Protein 21KG (pdb70)

Sequence (608 aa):
NFPTIDRSFFAGECFDAYRVLGAHPCRDDFGQEGWRFAVWAPGAVAVEICGGFDGWGPGVPMQKADTGVWSGFVPGLAEGELYKYRIHGKDGSTVMRADPYAFSTELRPGTASRLARMDFAFDDSSWMERRDKCRNLPLNIYELHAGSWKHKPNAGSDGWYNYRELARELIPWLLDHRFTHVELLPLAEHPFDGSWGYQTTGYFSVTSRYGDPADFAAFVNACHRMGIGVIMDFVPVHFAANGDALANFDGTHLYEYDSSEWGTCNFNYYRREVCSFLNSAAALWMDVYHCDGIRMDAISRALYWQGDPNRGVNEGAVTFLRNLNHGLNERWPTGIYTAEDSTNFLKVTAPTRYDGIGFDYKWDMGWMHDTLDYFATPFGERPDAYHKLTFSMQYFYNELYLLALSHDEVVHGKKTIIDKLWGTYEEKCAQLRTLYFYMYTHPGKKLNFMGNELGHFREWDEKKELDWGLMKYPFHDSFQKYFAELGRLYATEPALYDGEYNPNCFEWIACESRDEGVYAWLRKGAGQTILCVMNTQNTAHKKFPLYFQYPCAADELLNSEAACWNGADRSRTRHLHTTDGGVYGRDYTLSVDLPAMGSRMYRITPEA

Radius of gyration: 26.74 Å; Cα contacts (8 Å, |Δi|>4): 1411; chains: 1; bounding box: 78×49×75 Å

B-factor: mean 23.36, std 10.2, range [12.69, 90.15]

Secondary structure (DSSP, 8-state):
-PPPPPGGGGGT--S-GGGTSEEEEEE-TT--EEEEEEEE-TT-SEEEEEEGGGTSSS-EEPEEPTTSEEEEEEETPPTT-EEEEEEE-TTS-EEEE--TT-S-BPSTT---EE----------HHHHHH----TTS--EEEEE-TTTS-PPS----SSPPPHHHHHHHHHHHHHHTT--EEEEPP-EE-S-GGGTT-S-SEEEEE-GGG--HHHHHHHHHHHHHTT-EEEEEE--SEEE--TTTTTTTTSS-SSB-----TTEEEB-TTSHHHHHHHHHHHHHHHHTS--SEEEETTTHHHHBGGG-GGG-B-HHHHHHHHHHHHHHHHH-TTSEEEE--TT--S-SSS-GGGT----SEEE-HHHHHHHHHHHTS-GGGTTTTTHHHHTHHHHGGGS-EEEEE-GGGSSTTS--HHHHS-S-HHHHHHHHHHHHHHHHHSSSEEEEETTGGGT--SPP-TTS---GGGGGSHHHHHHHHHHHHHHHHHHH-HHHHSSTT-GGGEEEEEEEETTTTEEEEEE-GGG--EEEEEE-SSS-EEEEEEEESS-EEEEEEEETTSGGGT-S------EEE-EEEEETTEEEEEEEEE-TT-EEEEEEEE--

Nearest PDB structures (foldseek):
  8zqa-assembly1_E  TM=9.528E-01  e=9.974E-73  Rhodothermus profundi
  8zqa-assembly1_A  TM=9.512E-01  e=1.569E-71  Rhodothermus profundi
  8zqa-assembly1_B  TM=9.490E-01  e=8.474E-71  Rhodothermus profundi
  8zqa-assembly1_H  TM=9.523E-01  e=2.204E-70  Rhodothermus profundi
  8zqa-assembly1_F  TM=9.573E-01  e=1.975E-69  Rhodothermus profundi

Foldseek 3Di:
DADDQDVLLQVLQAQASLVRAAWAWDADPVRFTWIKHKAQQQQFPWKFKAFPVVDRPPHHTWDADNNSMTMDIDGDDDFFTWIWMFTCANQRDTFTAARLSAQAAPAPPGGTGTHDDLDEDAPLVVLQVPFALQLLFAAAEAEELQQFADFAPPAHLVGHAALQVSLVVVLVLCVLLLHQEYEYQAQAADRDVVCSNQAHQHLNHRYPSRHHSNSLLNSQSSCSVSRYAYEHEHELFWHALPVRGPACPRVARQQADRPDDDRIGGGDLVRSSNSNVRLNSQVSCCPSSVHQAYEYEPLCCQQPPNSDCVNPGPVSSLVSLLSSLVSCCVVRVSGAYEYERQVPPAQACPRVVVVHSNHPEYEPVLQVVLLLVQQLDPLVCQLVSLCSNVVCLVCPLSHQYAHEPELVCQDDPNWDSLRSGDDDPQLSLLLLLVSVLCNLQQFHHYYYYNPSLQSAGHGDDSVHHGPPVSCVDLQRVLSNSSSSLSSVCCRPPQLRSGCSSPPVQKAWQDRNPSNQSKTWIWRQGPNWTKIKMWGSHQAKDFQPKGFALAKWKWFWSDKSQDVSNVHDDPDDDGIWIWDAQDDVNGGTITGDIHHGSMMIMIGIGTDD

Solvent-accessible surface area: 23201 Å² total; per-residue (Å²): 169,67,60,113,9,88,154,30,0,47,35,4,102,4,14,48,1,9,129,20,0,0,5,25,51,40,142,35,113,176,37,98,96,6,5,24,1,3,1,4,0,37,20,2,111,34,1,24,0,0,0,43,61,60,62,101,20,108,18,44,102,12,123,95,49,156,33,4,9,12,13,3,33,8,73,63,23,57,95,22,54,56,2,37,0,40,4,45,2,143,98,67,42,82,40,60,5,19,2,5,3,2,11,4,8,51,88,51,130,25,40,3,0,81,2,8,99,43,108,40,103,42,80,7,78,55,31,49,149,157,24,66,53,10,117,64,77,21,0,1,1,0,0,0,10,8,1,1,5,63,23,88,99,161,64,46,62,118,0,35,10,44,2,123,39,1,3,142,45,0,6,64,34,0,69,88,3,92,4,28,11,0,1,1,2,2,5,7,8,5,45,116,36,18,10,29,0,23,33,1,23,7,2,0,0,0,0,22,16,6,17,70,8,42,19,0,2,26,0,0,24,31,0,3,159,96,44,2,0,0,0,0,2,6,3,0,3,1,0,1,40,65,51,53,10,1,5,62,1,2,11,44,81,2,1,13,49,109,137,127,50,172,44,11,25,44,1,18,14,129,77,132,16,0,12,0,1,0,1,0,0,0,0,0,3,4,40,21,0,43,0,2,0,0,3,0,17,9,0,25,90,3,0,1,86,132,21,54,27,144,137,27,33,5,102,11,0,3,67,5,0,48,60,0,2,120,3,0,40,126,111,46,81,46,0,1,0,1,0,29,1,81,52,91,121,32,96,0,9,18,72,58,209,134,97,0,0,14,4,19,5,2,8,2,40,31,0,3,90,30,3,12,76,0,0,41,21,39,12,74,103,0,36,146,22,1,62,78,3,6,108,4,17,132,34,0,76,111,15,43,8,0,0,4,1,6,1,53,16,9,4,146,61,97,108,5,6,1,48,36,3,112,28,76,103,118,37,34,8,3,0,1,5,0,0,0,0,5,0,2,0,3,1,0,0,0,0,1,1,5,3,9,1,0,2,13,62,66,48,25,35,27,142,107,60,9,48,43,46,26,55,190,132,96,5,5,44,14,0,18,109,0,1,14,36,1,0,84,4,0,34,77,17,27,1,1,40,44,12,3,17,63,78,119,15,25,50,54,19,11,42,111,19,113,116,64,1,0,1,0,2,3,3,55,0,63,78,85,21,1,0,0,0,0,0,0,17,64,80,71,26,149,114,17,50,0,63,3,105,71,34,0,16,0,58,30,40,5,10,0,5,20,66,87,36,76,6,86,23,158,57,207,88,146,120,35,86,13,89,126,41,40,67,225,52,75,86,53,18,0,39,1,46,1,20,28,21,0,0,6,2,5,86,8,72,73,103,164

Organism: Faecalibacterium duncaniae (strain DSM 17677 / JCM 31915 / A2-165) (NCBI:txid411483)

InterPro domains:
  IPR004193 Glycoside hydrolase, family 13, N-terminal [PF02922] (22-103)
  IPR006047 Glycosyl hydrolase family 13, catalytic domain [PF00128] (187-247)
  IPR006047 Glycosyl hydrolase family 13, catalytic domain [SM00642] (144-485)
  IPR006048 Alpha-amylase/branching enzyme, C-terminal all beta [PF02806] (517-613)
  IPR006407 1,4-alpha-glucan-branching enzyme, GlgB [TIGR01515] (12-608)
  IPR013780 Glycosyl hydrolase, all-beta [G3DSA:2.60.40.1180] (509-614)
  IPR013783 Immunoglobulin-like fold [G3DSA:2.60.40.10] (6-116)
  IPR014756 Immunoglobulin E-set [SSF81296] (15-116)
  IPR017853 Glycoside hydrolase superfamily [SSF51445] (120-508)
  IPR037439 1,4-alpha-glucan-branching enzyme [PIRSF000463] (10-616)
  IPR044143 Glycogen branching enzyme GlgB, N-terminal Early set domain [cd02855] (16-116)

Structure (mmCIF, N/CA/C/O backbone):
data_21KG
#
_entry.id   21KG
#
_cell.length_a   165.395
_cell.length_b   73.476
_cell.length_c   56.971
_cell.angle_alpha   90.00
_cell.angle_beta   91.84
_cell.angle_gamma   90.00
#
_symmetry.space_group_name_H-M   'C 1 2 1'
#
loop_
_entity.id
_entity.type
_entity.pdbx_description
1 polymer '1,4-alpha-glucan branching enzyme'
2 branched alpha-D-glucopyranose-(1-4)-alpha-D-glucopyranose-(1-4)-alpha-D-glucopyranose-(1-4)-alpha-D-glucopyranose-(1-4)-alpha-D-glucopyranose-(1-4)-alpha-D-glucopyranose
3 non-polymer 2-AMINO-2-HYDROXYMETHYL-PROPANE-1,3-DIOL
4 non-polymer 1,2-ETHANEDIOL
5 water water
#
loop_
_atom_site.group_PDB
_atom_site.id
_atom_site.type_symbol
_atom_site.label_atom_id
_atom_site.label_alt_id
_atom_site.label_comp_id
_atom_site.label_asym_id
_atom_site.label_entity_id
_atom_site.label_seq_id
_atom_site.pdbx_PDB_ins_code
_atom_site.Cartn_x
_atom_site.Cartn_y
_atom_site.Cartn_z
_atom_site.occupancy
_atom_site.B_iso_or_equiv
_atom_site.auth_seq_id
_atom_site.auth_comp_id
_atom_site.auth_asym_id
_atom_site.auth_atom_id
_atom_site.pdbx_PDB_model_num
ATOM 1 N N . ASN A 1 22 ? 10.744 -3.621 -30.346 1.00 59.78 2 ASN A N 1
ATOM 2 C CA . ASN A 1 22 ? 12.043 -4.328 -30.116 1.00 59.03 2 ASN A CA 1
ATOM 3 C C . ASN A 1 22 ? 12.544 -4.031 -28.699 1.00 54.54 2 ASN A C 1
ATOM 4 O O . ASN A 1 22 ? 12.976 -2.887 -28.448 1.00 58.79 2 ASN A O 1
ATOM 9 N N . PHE A 1 23 ? 12.494 -5.035 -27.818 1.00 47.90 3 PHE A N 1
ATOM 10 C CA . PHE A 1 23 ? 12.884 -4.936 -26.388 1.00 42.49 3 PHE A CA 1
ATOM 11 C C . PHE A 1 23 ? 14.348 -5.332 -26.232 1.00 39.73 3 PHE A C 1
ATOM 12 O O . PHE A 1 23 ? 14.779 -6.328 -26.810 1.00 38.21 3 PHE A O 1
ATOM 20 N N . PRO A 1 24 ? 15.148 -4.576 -25.445 1.00 37.92 4 PRO A N 1
ATOM 21 C CA . PRO A 1 24 ? 16.553 -4.919 -25.236 1.00 36.51 4 PRO A CA 1
ATOM 22 C C . PRO A 1 24 ? 16.665 -6.296 -24.566 1.00 34.15 4 PRO A C 1
ATOM 23 O O . PRO A 1 24 ? 15.808 -6.654 -23.767 1.00 33.69 4 PRO A O 1
ATOM 27 N N . THR A 1 25 ? 17.686 -7.060 -24.952 1.00 30.11 5 THR A N 1
ATOM 28 C CA . THR A 1 25 ? 17.949 -8.414 -24.418 1.00 28.11 5 THR A CA 1
ATOM 29 C C . THR A 1 25 ? 18.948 -8.285 -23.269 1.00 25.63 5 THR A C 1
ATOM 30 O O . THR A 1 25 ? 19.842 -7.408 -23.328 1.00 25.59 5 THR A O 1
ATOM 34 N N . ILE A 1 26 ? 18.768 -9.124 -22.258 1.00 24.17 6 ILE A N 1
ATOM 35 C CA . ILE A 1 26 ? 19.726 -9.254 -21.126 1.00 23.36 6 ILE A CA 1
ATOM 36 C C . ILE A 1 26 ? 21.050 -9.747 -21.712 1.00 21.87 6 ILE A C 1
ATOM 37 O O . ILE A 1 26 ? 21.022 -10.603 -22.615 1.00 21.06 6 ILE A O 1
ATOM 42 N N . ASP A 1 27 ? 22.170 -9.221 -21.221 1.00 20.58 7 ASP A N 1
ATOM 43 C CA . ASP A 1 27 ? 23.519 -9.693 -21.616 1.00 21.51 7 ASP A CA 1
ATOM 44 C C . ASP A 1 27 ? 23.661 -11.154 -21.181 1.00 19.53 7 ASP A C 1
ATOM 45 O O . ASP A 1 27 ? 23.140 -11.532 -20.117 1.00 18.61 7 ASP A O 1
ATOM 50 N N . ARG A 1 28 ? 24.365 -11.957 -21.970 1.00 18.47 8 ARG A N 1
ATOM 51 C CA . ARG A 1 28 ? 24.541 -13.397 -21.665 1.00 17.81 8 ARG A CA 1
ATOM 52 C C . ARG A 1 28 ? 25.288 -13.570 -20.334 1.00 17.12 8 ARG A C 1
ATOM 53 O O . ARG A 1 28 ? 25.127 -14.631 -19.714 1.00 16.75 8 ARG A O 1
ATOM 61 N N . SER A 1 29 ? 26.065 -12.570 -19.908 1.00 17.20 9 SER A N 1
ATOM 62 C CA . SER A 1 29 ? 26.809 -12.611 -18.623 1.00 17.91 9 SER A CA 1
ATOM 63 C C . SER A 1 29 ? 25.827 -12.795 -17.463 1.00 16.82 9 SER A C 1
ATOM 64 O O . SER A 1 29 ? 26.240 -13.305 -16.425 1.00 16.45 9 SER A O 1
ATOM 67 N N . PHE A 1 30 ? 24.563 -12.393 -17.631 1.00 15.87 10 PHE A N 1
ATOM 68 C CA . PHE A 1 30 ? 23.514 -12.598 -16.599 1.00 16.15 10 PHE A CA 1
ATOM 69 C C . PHE A 1 30 ? 23.457 -14.078 -16.199 1.00 16.77 10 PHE A C 1
ATOM 70 O O . PHE A 1 30 ? 23.445 -14.391 -14.994 1.00 15.93 10 PHE A O 1
ATOM 78 N N . PHE A 1 31 ? 23.428 -14.982 -17.185 1.00 16.51 11 PHE A N 1
ATOM 79 C CA . PHE A 1 31 ? 23.287 -16.445 -16.975 1.00 17.08 11 PHE A CA 1
ATOM 80 C C . PHE A 1 31 ? 24.625 -17.072 -16.563 1.00 16.52 11 PHE A C 1
ATOM 81 O O . PHE A 1 31 ? 24.620 -18.253 -16.178 1.00 18.21 11 PHE A O 1
ATOM 89 N N . ALA A 1 32 ? 25.714 -16.302 -16.585 1.00 17.19 12 ALA A N 1
ATOM 90 C CA . ALA A 1 32 ? 27.061 -16.722 -16.137 1.00 17.08 12 ALA A CA 1
ATOM 91 C C . ALA A 1 32 ? 27.325 -16.278 -14.695 1.00 17.07 12 ALA A C 1
ATOM 92 O O . ALA A 1 32 ? 28.371 -16.646 -14.158 1.00 18.37 12 ALA A O 1
ATOM 94 N N . GLY A 1 33 ? 26.427 -15.505 -14.081 1.00 16.31 13 GLY A N 1
ATOM 95 C CA . GLY A 1 33 ? 26.681 -14.914 -12.755 1.00 16.53 13 GLY A CA 1
ATOM 96 C C . GLY A 1 33 ? 27.704 -13.793 -12.818 1.00 16.85 13 GLY A C 1
ATOM 97 O O . GLY A 1 33 ? 28.342 -13.523 -11.777 1.00 17.77 13 GLY A O 1
ATOM 98 N N . GLU A 1 34 ? 27.887 -13.171 -13.985 1.00 17.69 14 GLU A N 1
ATOM 99 C CA . GLU A 1 34 ? 28.982 -12.196 -14.233 1.00 18.20 14 GLU A CA 1
ATOM 100 C C . GLU A 1 34 ? 28.420 -10.828 -14.626 1.00 17.51 14 GLU A C 1
ATOM 101 O O . GLU A 1 34 ? 29.219 -9.927 -14.958 1.00 17.43 14 GLU A O 1
ATOM 107 N N . CYS A 1 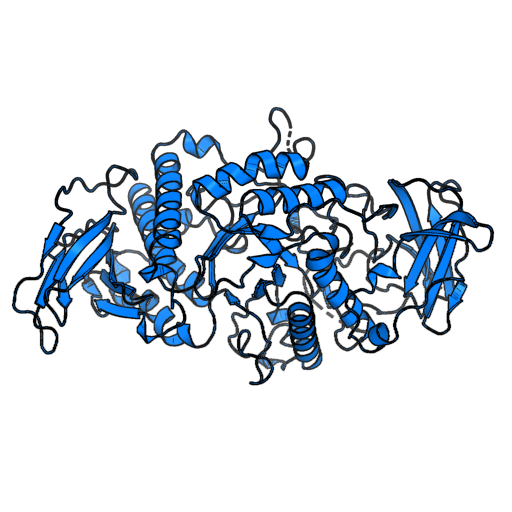35 ? 27.104 -10.632 -14.535 1.00 16.89 15 CYS A N 1
ATOM 108 C CA . CYS A 1 35 ? 26.469 -9.358 -14.932 1.00 16.74 15 CYS A CA 1
ATOM 109 C C . CYS A 1 35 ? 26.418 -8.427 -13.723 1.00 16.61 15 CYS A C 1
ATOM 110 O O . CYS A 1 35 ? 25.938 -8.873 -12.677 1.00 16.87 15 CYS A O 1
ATOM 113 N N . PHE A 1 36 ? 26.904 -7.199 -13.876 1.00 15.40 16 PHE A N 1
ATOM 114 C CA . PHE A 1 36 ? 26.945 -6.166 -12.811 1.00 15.14 16 PHE A CA 1
ATOM 115 C C . PHE A 1 36 ? 26.016 -5.002 -13.159 1.00 15.42 16 PHE A C 1
ATOM 116 O O . PHE A 1 36 ? 25.954 -4.080 -12.359 1.00 15.32 16 PHE A O 1
ATOM 124 N N . ASP A 1 37 ? 25.330 -5.037 -14.306 1.00 16.39 17 ASP A N 1
ATOM 125 C CA . ASP A 1 37 ? 24.448 -3.915 -14.721 1.00 17.44 17 ASP A CA 1
ATOM 126 C C . ASP A 1 37 ? 23.112 -4.469 -15.218 1.00 15.99 17 ASP A C 1
ATOM 127 O O . ASP A 1 37 ? 22.536 -3.894 -16.170 1.00 16.96 17 ASP A O 1
ATOM 132 N N . ALA A 1 38 ? 22.585 -5.493 -14.550 1.00 15.24 18 ALA A N 1
ATOM 133 C CA . ALA A 1 38 ? 21.322 -6.148 -14.961 1.00 14.93 18 ALA A CA 1
ATOM 134 C C . ALA A 1 38 ? 20.179 -5.125 -14.901 1.00 15.38 18 ALA A C 1
ATOM 135 O O . ALA A 1 38 ? 19.230 -5.264 -15.674 1.00 15.59 18 ALA A O 1
ATOM 137 N N . TYR A 1 39 ? 20.291 -4.114 -14.034 1.00 14.89 19 TYR A N 1
ATOM 138 C CA . TYR A 1 39 ? 19.284 -3.040 -13.837 1.00 15.26 19 TYR A CA 1
ATOM 139 C C . TYR A 1 39 ? 19.197 -2.106 -15.051 1.00 15.72 19 TYR A C 1
ATOM 140 O O . TYR A 1 39 ? 18.314 -1.239 -15.037 1.00 16.63 19 TYR A O 1
ATOM 149 N N . ARG A 1 40 ? 20.083 -2.208 -16.045 1.00 16.11 20 ARG A N 1
ATOM 150 C CA . ARG A 1 40 ? 19.965 -1.379 -17.273 1.00 18.08 20 ARG A CA 1
ATOM 151 C C . ARG A 1 40 ? 18.874 -1.966 -18.171 1.00 18.35 20 ARG A C 1
ATOM 152 O O . ARG A 1 40 ? 18.326 -1.204 -18.974 1.00 19.77 20 ARG A O 1
ATOM 160 N N . VAL A 1 41 ? 18.581 -3.257 -18.028 1.00 17.48 21 VAL A N 1
ATOM 161 C CA . VAL A 1 41 ? 17.552 -3.975 -18.836 1.00 17.61 21 VAL A CA 1
ATOM 162 C C . VAL A 1 41 ? 16.343 -4.269 -17.952 1.00 16.65 21 VAL A C 1
ATOM 163 O O . VAL A 1 41 ? 15.210 -3.877 -18.331 1.00 16.63 21 VAL A O 1
ATOM 167 N N . LEU A 1 42 ? 16.562 -4.951 -16.831 1.00 15.95 22 LEU A N 1
ATOM 168 C CA . LEU A 1 42 ? 15.459 -5.365 -15.930 1.00 15.40 22 LEU A CA 1
ATOM 169 C C . LEU A 1 42 ? 14.966 -4.143 -15.151 1.00 15.32 22 LEU A C 1
ATOM 170 O O . LEU A 1 42 ? 15.740 -3.199 -14.903 1.00 15.32 22 LEU A O 1
ATOM 175 N N . GLY A 1 43 ? 13.686 -4.155 -14.803 1.00 15.40 23 GLY A N 1
ATOM 176 C CA . GLY A 1 43 ? 13.023 -3.040 -14.116 1.00 15.74 23 GLY A CA 1
ATOM 177 C C . GLY A 1 43 ? 12.157 -2.264 -15.083 1.00 15.86 23 GLY A C 1
ATOM 178 O O . GLY A 1 43 ? 11.770 -2.834 -16.128 1.00 17.08 23 GLY A O 1
ATOM 179 N N . ALA A 1 44 ? 11.874 -1.012 -14.754 1.00 16.15 24 ALA A N 1
ATOM 180 C CA . ALA A 1 44 ? 11.022 -0.106 -15.556 1.00 16.21 24 ALA A CA 1
ATOM 181 C C . ALA A 1 44 ? 11.878 1.064 -16.036 1.00 16.38 24 ALA A C 1
ATOM 182 O O . ALA A 1 44 ? 12.540 1.711 -15.202 1.00 16.34 24 ALA A O 1
ATOM 184 N N . HIS A 1 45 ? 11.873 1.309 -17.341 1.00 17.22 25 HIS A N 1
ATOM 185 C CA . HIS A 1 45 ? 12.782 2.272 -18.006 1.00 17.65 25 HIS A CA 1
ATOM 186 C C . HIS A 1 45 ? 12.005 3.125 -18.995 1.00 19.01 25 HIS A C 1
ATOM 187 O O . HIS A 1 45 ? 11.190 2.594 -19.735 1.00 17.44 25 HIS A O 1
ATOM 194 N N . PRO A 1 46 ? 12.255 4.449 -19.052 1.00 20.81 26 PRO A N 1
ATOM 195 C CA . PRO A 1 46 ? 11.593 5.298 -20.040 1.00 22.71 26 PRO A CA 1
ATOM 196 C C . PRO A 1 46 ? 12.160 4.975 -21.428 1.00 25.70 26 PRO A C 1
ATOM 197 O O . PRO A 1 46 ? 13.352 4.768 -21.554 1.00 24.39 26 PRO A O 1
ATOM 201 N N . CYS A 1 47 ? 11.295 4.899 -22.443 1.00 26.76 27 CYS A N 1
ATOM 202 C CA . CYS A 1 47 ? 11.727 4.648 -23.841 1.00 31.71 27 CYS A CA 1
ATOM 203 C C . CYS A 1 47 ? 10.600 5.019 -24.811 1.00 31.03 27 CYS A C 1
ATOM 204 O O . CYS A 1 47 ? 9.496 5.362 -24.350 1.00 27.38 27 CYS A O 1
ATOM 207 N N . ARG A 1 48 ? 10.915 5.010 -26.105 1.00 33.88 28 ARG A N 1
ATOM 208 C CA . ARG A 1 48 ? 9.943 5.175 -27.214 1.00 38.19 28 ARG A CA 1
ATOM 209 C C . ARG A 1 48 ? 9.768 3.819 -27.895 1.00 39.31 28 ARG A C 1
ATOM 210 O O . ARG A 1 48 ? 10.786 3.135 -28.104 1.00 42.12 28 ARG A O 1
ATOM 218 N N . ASP A 1 49 ? 8.530 3.435 -28.208 1.00 39.23 29 ASP A N 1
ATOM 219 C CA . ASP A 1 49 ? 8.240 2.188 -28.962 1.00 39.42 29 ASP A CA 1
ATOM 220 C C . ASP A 1 49 ? 8.619 2.418 -30.431 1.00 41.22 29 ASP A C 1
ATOM 221 O O . ASP A 1 49 ? 9.042 3.544 -30.767 1.00 39.15 29 ASP A O 1
ATOM 226 N N . ASP A 1 50 ? 8.441 1.395 -31.271 1.00 45.21 30 ASP A N 1
ATOM 227 C CA . ASP A 1 50 ? 8.806 1.404 -32.714 1.00 48.25 30 ASP A CA 1
ATOM 228 C C . ASP A 1 50 ? 8.036 2.500 -33.467 1.00 46.85 30 ASP A C 1
ATOM 229 O O . ASP A 1 50 ? 8.489 2.865 -34.565 1.00 49.55 30 ASP A O 1
ATOM 234 N N . PHE A 1 51 ? 6.930 3.008 -32.910 1.00 43.78 31 PHE A N 1
ATOM 235 C CA . PHE A 1 51 ? 6.082 4.068 -33.521 1.00 42.37 31 PHE A CA 1
ATOM 236 C C . PHE A 1 51 ? 6.424 5.441 -32.925 1.00 42.34 31 PHE A C 1
ATOM 237 O O . PHE A 1 51 ? 5.710 6.414 -33.229 1.00 43.59 31 PHE A O 1
ATOM 245 N N . GLY A 1 52 ? 7.482 5.524 -32.109 1.00 41.86 32 GLY A N 1
ATOM 246 C CA . GLY A 1 52 ? 8.008 6.786 -31.548 1.00 40.81 32 GLY A CA 1
ATOM 247 C C . GLY A 1 52 ? 7.154 7.322 -30.409 1.00 38.90 32 GLY A C 1
ATOM 248 O O . GLY A 1 52 ? 7.307 8.510 -30.069 1.00 41.60 32 GLY A O 1
ATOM 249 N N . GLN A 1 53 ? 6.292 6.487 -29.822 1.00 35.21 33 GLN A N 1
ATOM 250 C CA . GLN A 1 53 ? 5.406 6.883 -28.697 1.00 32.01 33 GLN A CA 1
ATOM 251 C C . GLN A 1 53 ? 6.185 6.788 -27.383 1.00 28.64 33 GLN A C 1
ATOM 252 O O . GLN A 1 53 ? 6.757 5.716 -27.121 1.00 26.61 33 GLN A O 1
ATOM 258 N N . GLU A 1 54 ? 6.173 7.866 -26.600 1.00 28.04 34 GLU A N 1
ATOM 259 C CA . GLU A 1 54 ? 6.817 7.948 -25.264 1.00 28.89 34 GLU A CA 1
ATOM 260 C C . GLU A 1 54 ? 6.073 7.016 -24.306 1.00 25.29 34 GLU A C 1
ATOM 261 O O . GLU A 1 54 ? 4.819 7.002 -24.308 1.00 25.10 34 GLU A O 1
ATOM 267 N N . GLY A 1 55 ? 6.821 6.282 -23.491 1.00 22.05 35 GLY A N 1
ATOM 268 C CA . GLY A 1 55 ? 6.240 5.423 -22.453 1.00 20.24 35 GLY A CA 1
ATOM 269 C C . GLY A 1 55 ? 7.332 4.790 -21.627 1.00 19.75 35 GLY A C 1
ATOM 270 O O . GLY A 1 55 ? 8.417 5.368 -21.524 1.00 20.95 35 GLY A O 1
ATOM 271 N N . TRP A 1 56 ? 7.031 3.636 -21.063 1.00 19.76 36 TRP A N 1
ATOM 272 C CA . TRP A 1 56 ? 7.951 2.891 -20.176 1.00 18.83 36 TRP A CA 1
ATOM 273 C C . TRP A 1 56 ? 7.988 1.453 -20.652 1.00 18.72 36 TRP A C 1
ATOM 274 O O . TRP A 1 56 ? 6.916 0.893 -20.930 1.00 18.97 36 TRP A O 1
ATOM 285 N N . ARG A 1 57 ? 9.191 0.902 -20.772 1.00 18.39 37 ARG A N 1
ATOM 286 C CA . ARG A 1 57 ? 9.370 -0.544 -21.006 1.00 18.73 37 ARG A CA 1
ATOM 287 C C . ARG A 1 57 ? 9.647 -1.194 -19.652 1.00 18.03 37 ARG A C 1
ATOM 288 O O . ARG A 1 57 ? 10.203 -0.527 -18.749 1.00 19.64 37 ARG A O 1
ATOM 296 N N . PHE A 1 58 ? 9.221 -2.436 -19.532 1.00 17.48 38 PHE A N 1
ATOM 297 C CA . PHE A 1 58 ? 9.305 -3.265 -18.313 1.00 17.10 38 PHE A CA 1
ATOM 298 C C . PHE A 1 58 ? 9.965 -4.581 -18.704 1.00 16.96 38 PHE A C 1
ATOM 299 O O . PHE A 1 58 ? 9.660 -5.107 -19.789 1.00 18.14 38 PHE A O 1
ATOM 307 N N . ALA A 1 59 ? 10.837 -5.106 -17.849 1.00 16.19 39 ALA A N 1
ATOM 308 C CA . ALA A 1 59 ? 11.421 -6.447 -18.036 1.00 16.27 39 ALA A CA 1
ATOM 309 C C . ALA A 1 59 ? 11.592 -7.102 -16.673 1.00 16.37 39 ALA A C 1
ATOM 310 O O . ALA A 1 59 ? 12.045 -6.428 -15.738 1.00 16.17 39 ALA A O 1
ATOM 312 N N . VAL A 1 60 ? 11.223 -8.370 -16.582 1.00 16.54 40 VAL A N 1
ATOM 313 C CA . VAL A 1 60 ? 11.326 -9.145 -15.322 1.00 16.65 40 VAL A CA 1
ATOM 314 C C . VAL A 1 60 ? 11.740 -10.572 -15.660 1.00 16.53 40 VAL A C 1
ATOM 315 O O . VAL A 1 60 ? 11.154 -11.190 -16.575 1.00 16.87 40 VAL A O 1
ATOM 319 N N . TRP A 1 61 ? 12.746 -11.065 -14.942 1.00 16.37 41 TRP A N 1
ATOM 320 C CA . TRP A 1 61 ? 13.237 -12.454 -15.048 1.00 16.50 41 TRP A CA 1
ATOM 321 C C . TRP A 1 61 ? 12.327 -13.357 -14.202 1.00 16.58 41 TRP A C 1
ATOM 322 O O . TRP A 1 61 ? 12.270 -13.196 -12.983 1.00 16.37 41 TRP A O 1
ATOM 333 N N . ALA A 1 62 ? 11.580 -14.254 -14.843 1.00 17.80 42 ALA A N 1
ATOM 334 C CA . ALA A 1 62 ? 10.646 -15.177 -14.160 1.00 18.21 42 ALA A CA 1
ATOM 335 C C . ALA A 1 62 ? 10.485 -16.416 -15.030 1.00 19.16 42 ALA A C 1
ATOM 336 O O . ALA A 1 62 ? 9.453 -16.629 -15.656 1.00 19.95 42 ALA A O 1
ATOM 338 N N . PRO A 1 63 ? 11.533 -17.248 -15.133 1.00 19.75 43 PRO A N 1
ATOM 339 C CA . PRO A 1 63 ? 11.598 -18.238 -16.206 1.00 20.06 43 PRO A CA 1
ATOM 340 C C . PRO A 1 63 ? 10.534 -19.344 -16.108 1.00 21.24 43 PRO A C 1
ATOM 341 O O . PRO A 1 63 ? 10.157 -19.856 -17.152 1.00 22.36 43 PRO A O 1
ATOM 345 N N . GLY A 1 64 ? 10.055 -19.650 -14.900 1.00 21.03 44 GLY A N 1
ATOM 346 C CA . GLY A 1 64 ? 9.052 -20.701 -14.631 1.00 21.59 44 GLY A CA 1
ATOM 347 C C . GLY A 1 64 ? 7.625 -20.188 -14.705 1.00 22.83 44 GLY A C 1
ATOM 348 O O . GLY A 1 64 ? 6.705 -21.026 -14.629 1.00 23.70 44 GLY A O 1
ATOM 349 N N . ALA A 1 65 ? 7.420 -18.870 -14.803 1.00 21.70 45 ALA A N 1
ATOM 350 C CA . ALA A 1 65 ? 6.073 -18.260 -14.884 1.00 21.80 45 ALA A CA 1
ATOM 351 C C . ALA A 1 65 ? 5.412 -18.687 -16.197 1.00 22.17 45 ALA A C 1
ATOM 352 O O . ALA A 1 65 ? 6.118 -18.856 -17.202 1.00 21.31 45 ALA A O 1
ATOM 354 N N . VAL A 1 66 ? 4.090 -18.851 -16.191 1.00 23.10 46 VAL A N 1
ATOM 355 C CA . VAL A 1 66 ? 3.306 -19.189 -17.414 1.00 24.08 46 VAL A CA 1
ATOM 356 C C . VAL A 1 66 ? 2.743 -17.902 -18.030 1.00 22.99 46 VAL A C 1
ATOM 357 O O . VAL A 1 66 ? 2.456 -17.893 -19.235 1.00 24.55 46 VAL A O 1
ATOM 361 N N . ALA A 1 67 ? 2.613 -16.834 -17.241 1.00 21.72 47 ALA A N 1
ATOM 362 C CA . ALA A 1 67 ? 2.137 -15.517 -17.710 1.00 20.87 47 ALA A CA 1
ATOM 363 C C . ALA A 1 67 ? 2.551 -14.454 -16.697 1.00 19.35 47 ALA A C 1
ATOM 364 O O . ALA A 1 67 ? 2.679 -14.786 -15.512 1.00 19.26 47 ALA A O 1
ATOM 366 N N . VAL A 1 68 ? 2.771 -13.238 -17.180 1.00 19.36 48 VAL A N 1
ATOM 367 C CA . VAL A 1 68 ? 3.035 -12.047 -16.324 1.00 19.03 48 VAL A CA 1
ATOM 368 C C . VAL A 1 68 ? 2.329 -10.847 -16.946 1.00 18.54 48 VAL A C 1
ATOM 369 O O . VAL A 1 68 ? 2.457 -10.658 -18.172 1.00 19.28 48 VAL A O 1
ATOM 373 N N . GLU A 1 69 ? 1.615 -10.071 -16.126 1.00 18.33 49 GLU A N 1
ATOM 374 C CA . GLU A 1 69 ? 1.014 -8.784 -16.541 1.00 19.34 49 GLU A CA 1
ATOM 375 C C . GLU A 1 69 ? 1.701 -7.626 -15.815 1.00 17.80 49 GLU A C 1
ATOM 376 O O . GLU A 1 69 ? 1.970 -7.744 -14.601 1.00 17.84 49 GLU A O 1
ATOM 382 N N . ILE A 1 70 ? 1.928 -6.535 -16.542 1.00 17.45 50 ILE A N 1
ATOM 383 C CA . ILE A 1 70 ? 2.240 -5.205 -15.957 1.00 18.17 50 ILE A CA 1
ATOM 384 C C . ILE A 1 70 ? 0.922 -4.642 -15.426 1.00 19.15 50 ILE A C 1
ATOM 385 O O . ILE A 1 70 ? -0.008 -4.440 -16.244 1.00 19.64 50 ILE A O 1
ATOM 390 N N . CYS A 1 71 ? 0.836 -4.403 -14.120 1.00 18.92 51 CYS A N 1
ATOM 391 C CA . CYS A 1 71 ? -0.381 -3.868 -13.468 1.00 19.33 51 CYS A CA 1
ATOM 392 C C . CYS A 1 71 ? -0.090 -2.477 -12.912 1.00 19.07 51 CYS A C 1
ATOM 393 O O . CYS A 1 71 ? 1.082 -2.179 -12.610 1.00 18.05 51 CYS A O 1
ATOM 396 N N . GLY A 1 72 ? -1.108 -1.627 -12.811 1.00 18.12 52 GLY A N 1
ATOM 397 C CA . GLY A 1 72 ? -0.925 -0.327 -12.151 1.00 19.70 52 GLY A CA 1
ATOM 398 C C . GLY A 1 72 ? -2.158 0.546 -12.187 1.00 20.35 52 GLY A C 1
ATOM 399 O O . GLY A 1 72 ? -3.218 0.077 -12.650 1.00 20.27 52 GLY A O 1
ATOM 400 N N . GLY A 1 73 ? -1.994 1.782 -11.723 1.00 21.68 53 GLY A N 1
ATOM 401 C CA . GLY A 1 73 ? -3.042 2.817 -11.695 1.00 23.88 53 GLY A CA 1
ATOM 402 C C . GLY A 1 73 ? -3.580 3.109 -13.085 1.00 24.69 53 GLY A C 1
ATOM 403 O O . GLY A 1 73 ? -4.748 3.518 -13.196 1.00 25.96 53 GLY A O 1
ATOM 404 N N . PHE A 1 74 ? -2.767 2.899 -14.123 1.00 24.36 54 PHE A N 1
ATOM 405 C CA . PHE A 1 74 ? -3.088 3.284 -15.521 1.00 24.73 54 PHE A CA 1
ATOM 406 C C . PHE A 1 74 ? -4.386 2.613 -16.001 1.00 25.05 54 PHE A C 1
ATOM 407 O O . PHE A 1 74 ? -5.053 3.229 -16.840 1.00 28.18 54 PHE A O 1
ATOM 415 N N . ASP A 1 75 ? -4.759 1.424 -15.505 1.00 24.82 55 ASP A N 1
ATOM 416 C CA . ASP A 1 75 ? -6.063 0.789 -15.859 1.00 25.22 55 ASP A CA 1
ATOM 417 C C . ASP A 1 75 ? -6.872 0.505 -14.584 1.00 23.98 55 ASP A C 1
ATOM 418 O O . ASP A 1 75 ? -7.750 -0.389 -14.631 1.00 24.93 55 ASP A O 1
ATOM 423 N N . GLY A 1 76 ? -6.607 1.253 -13.510 1.00 22.51 56 GLY A N 1
ATOM 424 C CA . GLY A 1 76 ? -7.300 1.124 -12.213 1.00 20.91 56 GLY A CA 1
ATOM 425 C C . GLY A 1 76 ? -7.049 -0.221 -11.552 1.00 21.20 56 GLY A C 1
ATOM 426 O O . GLY A 1 76 ? -7.972 -0.750 -10.893 1.00 19.41 56 GLY A O 1
ATOM 427 N N . TRP A 1 77 ? -5.837 -0.771 -11.695 1.00 20.12 57 TRP A N 1
ATOM 428 C CA . TRP A 1 77 ? -5.414 -2.037 -11.039 1.00 20.12 57 TRP A CA 1
ATOM 429 C C . TRP A 1 77 ? -6.306 -3.190 -11.515 1.00 20.97 57 TRP A C 1
ATOM 430 O O . TRP A 1 77 ? -6.670 -4.063 -10.701 1.00 22.17 57 TRP A O 1
ATOM 441 N N . GLY A 1 78 ? -6.585 -3.195 -12.817 1.00 21.15 58 GLY A N 1
ATOM 442 C CA . GLY A 1 78 ? -7.319 -4.258 -13.521 1.00 21.96 58 GLY A CA 1
ATOM 443 C C . GLY A 1 78 ? -6.377 -5.298 -14.114 1.00 23.03 58 GLY A C 1
ATOM 444 O O . GLY A 1 78 ? -5.275 -5.521 -13.602 1.00 23.15 58 GLY A O 1
ATOM 445 N N . PRO A 1 79 ? -6.792 -5.980 -15.203 1.00 23.84 59 PRO A N 1
ATOM 446 C CA . PRO A 1 79 ? -6.020 -7.090 -15.759 1.00 23.81 59 PRO A CA 1
ATOM 447 C C . PRO A 1 79 ? -4.597 -6.715 -16.196 1.00 22.63 59 PRO A C 1
ATOM 448 O O . PRO A 1 79 ? -3.771 -7.601 -16.267 1.00 22.86 59 PRO A O 1
ATOM 452 N N . GLY A 1 80 ? -4.358 -5.440 -16.501 1.00 22.07 60 GLY A N 1
ATOM 453 C CA . GLY A 1 80 ? -3.031 -4.925 -16.882 1.00 22.67 60 GLY A CA 1
ATOM 454 C C . GLY A 1 80 ? -2.628 -5.318 -18.293 1.00 23.30 60 GLY A C 1
ATOM 455 O O . GLY A 1 80 ? -3.502 -5.668 -19.114 1.00 23.64 60 GLY A O 1
ATOM 456 N N . VAL A 1 81 ? -1.329 -5.244 -18.578 1.00 22.65 61 VAL A N 1
ATOM 457 C CA . VAL A 1 81 ? -0.759 -5.431 -19.938 1.00 21.96 61 VAL A CA 1
ATOM 458 C C . VAL A 1 81 ? -0.006 -6.754 -19.944 1.00 22.42 61 VAL A C 1
ATOM 459 O O . VAL A 1 81 ? 0.946 -6.919 -19.180 1.00 21.18 61 VAL A O 1
ATOM 463 N N . PRO A 1 82 ? -0.422 -7.745 -20.764 1.00 22.15 62 PRO A N 1
ATOM 464 C CA . PRO A 1 82 ? 0.323 -8.995 -20.903 1.00 22.66 62 PRO A CA 1
ATOM 465 C C . PRO A 1 82 ? 1.766 -8.757 -21.357 1.00 21.83 62 PRO A C 1
ATOM 466 O O . PRO A 1 82 ? 1.979 -7.986 -22.274 1.00 22.05 62 PRO A O 1
ATOM 470 N N . MET A 1 83 ? 2.711 -9.417 -20.692 1.00 20.94 63 MET A N 1
ATOM 471 C CA . MET A 1 83 ? 4.140 -9.392 -21.093 1.00 20.43 63 MET A CA 1
ATOM 472 C C . MET A 1 83 ? 4.413 -10.586 -22.008 1.00 21.39 63 MET A C 1
ATOM 473 O O . MET A 1 83 ? 3.671 -11.584 -21.944 1.00 21.77 63 MET A O 1
ATOM 478 N N . GLN A 1 84 ? 5.435 -10.457 -22.850 1.00 23.27 64 GLN A N 1
ATOM 479 C CA . GLN A 1 84 ? 5.898 -11.516 -23.778 1.00 25.20 64 GLN A CA 1
ATOM 480 C C . GLN A 1 84 ? 7.127 -12.181 -23.161 1.00 24.80 64 GLN A C 1
ATOM 481 O O . GLN A 1 84 ? 8.011 -11.442 -22.700 1.00 22.99 64 GLN A O 1
ATOM 487 N N . LYS A 1 85 ? 7.174 -13.513 -23.167 1.00 25.04 65 LYS A N 1
ATOM 488 C CA . LYS A 1 85 ? 8.309 -14.302 -22.617 1.00 26.31 65 LYS A CA 1
ATOM 489 C C . LYS A 1 85 ? 9.314 -14.610 -23.729 1.00 27.23 65 LYS A C 1
ATOM 490 O O . LYS A 1 85 ? 8.923 -15.224 -24.747 1.00 28.86 65 LYS A O 1
ATOM 496 N N . ALA A 1 86 ? 10.568 -14.209 -23.538 1.00 24.96 66 ALA A N 1
ATOM 497 C CA . ALA A 1 86 ? 11.705 -14.632 -24.384 1.00 24.34 66 ALA A CA 1
ATOM 498 C C . ALA A 1 86 ? 12.135 -16.040 -23.946 1.00 24.13 66 ALA A C 1
ATOM 499 O O . ALA A 1 86 ? 11.806 -16.450 -22.819 1.00 23.54 66 ALA A O 1
ATOM 501 N N . ASP A 1 87 ? 12.833 -16.783 -24.808 1.00 25.50 67 ASP A N 1
ATOM 502 C CA . ASP A 1 87 ? 13.345 -18.133 -24.450 1.00 26.80 67 ASP A CA 1
ATOM 503 C C . ASP A 1 87 ? 14.409 -18.005 -23.347 1.00 25.53 67 ASP A C 1
ATOM 504 O O . ASP A 1 87 ? 14.808 -19.041 -22.793 1.00 27.23 67 ASP A O 1
ATOM 509 N N . THR A 1 88 ? 14.831 -16.781 -23.020 1.00 23.21 68 THR A N 1
ATOM 510 C CA . THR A 1 88 ? 15.755 -16.465 -21.892 1.00 23.00 68 THR A CA 1
ATOM 511 C C . THR A 1 88 ? 15.027 -16.507 -20.541 1.00 22.26 68 THR A C 1
ATOM 512 O O . THR A 1 88 ? 15.709 -16.460 -19.502 1.00 23.27 68 THR A O 1
ATOM 516 N N . GLY A 1 89 ? 13.692 -16.534 -20.532 1.00 21.71 69 GLY A N 1
ATOM 517 C CA . GLY A 1 89 ? 12.898 -16.473 -19.293 1.00 20.77 69 GLY A CA 1
ATOM 518 C C . GLY A 1 89 ? 12.681 -15.041 -18.825 1.00 19.56 69 GLY A C 1
ATOM 519 O O . GLY A 1 89 ? 12.096 -14.868 -17.751 1.00 20.80 69 GLY A O 1
ATOM 520 N N . VAL A 1 90 ? 13.133 -14.051 -19.596 1.00 18.28 70 VAL A N 1
ATOM 521 C CA . VAL A 1 90 ? 12.881 -12.607 -19.319 1.00 18.66 70 VAL A CA 1
ATOM 522 C C . VAL A 1 90 ? 11.582 -12.209 -20.023 1.00 19.24 70 VAL A C 1
ATOM 523 O O . VAL A 1 90 ? 11.468 -12.413 -21.248 1.00 19.24 70 VAL A O 1
ATOM 527 N N . TRP A 1 91 ? 10.638 -11.679 -19.255 1.00 19.14 71 TRP A N 1
ATOM 528 C CA . TRP A 1 91 ? 9.355 -11.132 -19.755 1.00 19.67 71 TRP A CA 1
ATOM 529 C C . TRP A 1 91 ? 9.543 -9.650 -20.062 1.00 19.93 71 TRP A C 1
ATOM 530 O O . TRP A 1 91 ? 10.211 -8.963 -19.267 1.00 19.52 71 TRP A O 1
ATOM 541 N N . SER A 1 92 ? 8.938 -9.158 -21.141 1.00 19.18 72 SER A N 1
ATOM 542 C CA . SER A 1 92 ? 9.040 -7.736 -21.540 1.00 20.02 72 SER A CA 1
ATOM 543 C C . SER A 1 92 ? 7.662 -7.209 -21.921 1.00 19.57 72 SER A C 1
ATOM 544 O O . SER A 1 92 ? 6.836 -7.996 -22.388 1.00 19.94 72 SER A O 1
ATOM 547 N N . GLY A 1 93 ? 7.460 -5.909 -21.744 1.00 20.20 73 GLY A N 1
ATOM 548 C CA . GLY A 1 93 ? 6.231 -5.217 -22.160 1.00 20.40 73 GLY A CA 1
ATOM 549 C C . GLY A 1 93 ? 6.450 -3.724 -22.173 1.00 20.53 73 GLY A C 1
ATOM 550 O O . GLY A 1 93 ? 7.454 -3.261 -21.611 1.00 19.47 73 GLY A O 1
ATOM 551 N N . PHE A 1 94 ? 5.543 -2.990 -22.808 1.00 20.83 74 PHE A N 1
ATOM 552 C CA . PHE A 1 94 ? 5.615 -1.518 -22.930 1.00 21.36 74 PHE A CA 1
ATOM 553 C C . PHE A 1 94 ? 4.235 -0.954 -22.596 1.00 21.56 74 PHE A C 1
ATOM 554 O O . PHE A 1 94 ? 3.220 -1.561 -23.011 1.00 22.06 74 PHE A O 1
ATOM 562 N N . VAL A 1 95 ? 4.209 0.136 -21.836 1.00 21.02 75 VAL A N 1
ATOM 563 C CA . VAL A 1 95 ? 2.967 0.916 -21.562 1.00 21.77 75 VAL A CA 1
ATOM 564 C C . VAL A 1 95 ? 3.222 2.349 -22.000 1.00 22.24 75 VAL A C 1
ATOM 565 O O . VAL A 1 95 ? 4.109 3.022 -21.474 1.00 21.01 75 VAL A O 1
ATOM 569 N N . PRO A 1 96 ? 2.486 2.864 -23.011 1.00 23.50 76 PRO A N 1
ATOM 570 C CA . PRO A 1 96 ? 2.683 4.243 -23.451 1.00 23.99 76 PRO A CA 1
ATOM 571 C C . PRO A 1 96 ? 2.143 5.273 -22.451 1.00 24.34 76 PRO A C 1
ATOM 572 O O . PRO A 1 96 ? 1.187 4.970 -21.745 1.00 25.43 76 PRO A O 1
ATOM 576 N N . GLY A 1 97 ? 2.787 6.439 -22.396 1.00 23.96 77 GLY A N 1
ATOM 577 C CA . GLY A 1 97 ? 2.234 7.681 -21.821 1.00 24.52 77 GLY A CA 1
ATOM 578 C C . GLY A 1 97 ? 2.306 7.767 -20.307 1.00 24.85 77 GLY A C 1
ATOM 579 O O . GLY A 1 97 ? 1.887 8.808 -19.782 1.00 27.39 77 GLY A O 1
ATOM 580 N N . LEU A 1 98 ? 2.827 6.758 -19.601 1.00 24.65 78 LEU A N 1
ATOM 581 C CA . LEU A 1 98 ? 2.882 6.799 -18.113 1.00 24.46 78 LEU A CA 1
ATOM 582 C C . LEU A 1 98 ? 3.868 7.883 -17.663 1.00 25.02 78 LEU A C 1
ATOM 583 O O . LEU A 1 98 ? 4.875 8.118 -18.371 1.00 24.72 78 LEU A O 1
ATOM 588 N N . ALA A 1 99 ? 3.572 8.530 -16.535 1.00 25.75 79 ALA A N 1
ATOM 589 C CA . ALA A 1 99 ? 4.385 9.610 -15.935 1.00 25.93 79 ALA A CA 1
ATOM 590 C C . ALA A 1 99 ? 5.329 9.023 -14.883 1.00 24.63 79 ALA A C 1
ATOM 591 O O . ALA A 1 99 ? 4.955 8.057 -14.207 1.00 22.44 79 ALA A O 1
ATOM 593 N N . GLU A 1 100 ? 6.511 9.612 -14.740 1.00 25.45 80 GLU A N 1
ATOM 594 C CA . GLU A 1 100 ? 7.393 9.377 -13.574 1.00 25.64 80 GLU A CA 1
ATOM 595 C C . GLU A 1 100 ? 6.542 9.466 -12.302 1.00 25.01 80 GLU A C 1
ATOM 596 O O . GLU A 1 100 ? 5.689 10.386 -12.211 1.00 24.77 80 GLU A O 1
ATOM 602 N N . GLY A 1 101 ? 6.732 8.518 -11.384 1.00 23.51 81 GLY A N 1
ATOM 603 C CA . GLY A 1 101 ? 6.046 8.470 -10.080 1.00 23.64 81 GLY A CA 1
ATOM 604 C C . GLY A 1 101 ? 4.796 7.608 -10.112 1.00 21.99 81 GLY A C 1
ATOM 605 O O . GLY A 1 101 ? 4.256 7.324 -9.029 1.00 22.75 81 GLY A O 1
ATOM 606 N N . GLU A 1 102 ? 4.328 7.183 -11.286 1.00 22.80 82 GLU A N 1
ATOM 607 C CA . GLU A 1 102 ? 3.134 6.295 -11.366 1.00 21.95 82 GLU A CA 1
ATOM 608 C C . GLU A 1 102 ? 3.476 4.939 -10.742 1.00 20.93 82 GLU A C 1
ATOM 609 O O . GLU A 1 102 ? 4.654 4.514 -10.806 1.00 20.42 82 GLU A O 1
ATOM 615 N N . LEU A 1 103 ? 2.477 4.282 -10.158 1.00 19.78 83 LEU A N 1
ATOM 616 C CA . LEU A 1 103 ? 2.652 2.989 -9.454 1.00 19.59 83 LEU A CA 1
ATOM 617 C C . LEU A 1 103 ? 2.424 1.827 -10.419 1.00 19.41 83 LEU A C 1
ATOM 618 O O . LEU A 1 103 ? 1.528 1.907 -11.295 1.00 19.73 83 LEU A O 1
ATOM 623 N N . TYR A 1 104 ? 3.168 0.748 -10.217 1.00 18.33 84 TYR A N 1
ATOM 624 C CA . TYR A 1 104 ? 2.996 -0.507 -10.979 1.00 17.26 84 TYR A CA 1
ATOM 625 C C . TYR A 1 104 ? 3.437 -1.693 -10.124 1.00 17.18 84 TYR A C 1
ATOM 626 O O . TYR A 1 104 ? 4.162 -1.522 -9.132 1.00 16.31 84 TYR A O 1
ATOM 635 N N . LYS A 1 105 ? 2.983 -2.877 -10.518 1.00 16.12 85 LYS A N 1
ATOM 636 C CA . LYS A 1 105 ? 3.429 -4.180 -9.973 1.00 16.97 85 LYS A CA 1
ATOM 637 C C . LYS A 1 105 ? 3.380 -5.184 -11.125 1.00 17.13 85 LYS A C 1
ATOM 638 O O . LYS A 1 105 ? 2.833 -4.839 -12.195 1.00 17.40 85 LYS A O 1
ATOM 644 N N . TYR A 1 106 ? 3.922 -6.379 -10.918 1.00 16.88 86 TYR A N 1
ATOM 645 C CA . TYR A 1 106 ? 3.774 -7.515 -11.853 1.00 17.30 86 TYR A CA 1
ATOM 646 C C . TYR A 1 106 ? 2.813 -8.522 -11.235 1.00 17.48 86 TYR A C 1
ATOM 647 O O . TYR A 1 106 ? 2.970 -8.868 -10.052 1.00 17.55 86 TYR A O 1
ATOM 656 N N . ARG A 1 107 ? 1.831 -8.976 -12.014 1.00 17.59 87 ARG A N 1
ATOM 657 C CA . ARG A 1 107 ? 1.005 -10.137 -11.624 1.00 17.94 87 ARG A CA 1
ATOM 658 C C . ARG A 1 107 ? 1.662 -11.376 -12.227 1.00 17.79 87 ARG A C 1
ATOM 659 O O . ARG A 1 107 ? 1.725 -11.482 -13.464 1.00 18.02 87 ARG A O 1
ATOM 667 N N . ILE A 1 108 ? 2.186 -12.241 -11.370 1.00 18.33 88 ILE A N 1
ATOM 668 C CA . ILE A 1 108 ? 2.976 -13.421 -11.808 1.00 19.04 88 ILE A CA 1
ATOM 669 C C . ILE A 1 108 ? 2.130 -14.680 -11.642 1.00 19.45 88 ILE A C 1
ATOM 670 O O . ILE A 1 108 ? 1.713 -14.971 -10.513 1.00 19.46 88 ILE A O 1
ATOM 675 N N . HIS A 1 109 ? 1.910 -15.379 -12.752 1.00 21.49 89 HIS A N 1
ATOM 676 C CA . HIS A 1 109 ? 1.233 -16.696 -12.812 1.00 23.03 89 HIS A CA 1
ATOM 677 C C . HIS A 1 109 ? 2.328 -17.756 -12.772 1.00 22.43 89 HIS A C 1
ATOM 678 O O . HIS A 1 109 ? 3.023 -17.923 -13.793 1.00 21.92 89 HIS A O 1
ATOM 685 N N . GLY A 1 110 ? 2.499 -18.372 -11.602 1.00 23.58 90 GLY A N 1
ATOM 686 C CA . GLY A 1 110 ? 3.671 -19.188 -11.253 1.00 24.13 90 GLY A CA 1
ATOM 687 C C . GLY A 1 110 ? 3.571 -20.589 -11.813 1.00 25.43 90 GLY A C 1
ATOM 688 O O . GLY A 1 110 ? 2.457 -21.013 -12.179 1.00 24.72 90 GLY A O 1
ATOM 689 N N . LYS A 1 111 ? 4.707 -21.281 -11.862 1.00 26.24 91 LYS A N 1
ATOM 690 C CA . LYS A 1 111 ? 4.814 -22.685 -12.328 1.00 27.61 91 LYS A CA 1
ATOM 691 C C . LYS A 1 111 ? 3.887 -23.569 -11.487 1.00 28.15 91 LYS A C 1
ATOM 692 O O . LYS A 1 111 ? 3.328 -24.528 -12.053 1.00 29.86 91 LYS A O 1
ATOM 698 N N . ASP A 1 112 ? 3.724 -23.242 -10.200 1.00 28.13 92 ASP A N 1
ATOM 699 C CA . ASP A 1 112 ? 2.955 -24.043 -9.207 1.00 28.92 92 ASP A CA 1
ATOM 700 C C . ASP A 1 112 ? 1.459 -23.703 -9.276 1.00 30.46 92 ASP A C 1
ATOM 701 O O . ASP A 1 112 ? 0.704 -24.231 -8.430 1.00 30.13 92 ASP A O 1
ATOM 706 N N . GLY A 1 113 ? 1.044 -22.853 -10.221 1.00 29.05 93 GLY A N 1
ATOM 707 C CA . GLY A 1 113 ? -0.359 -22.418 -10.382 1.00 29.60 93 GLY A CA 1
ATOM 708 C C . GLY A 1 113 ? -0.729 -21.239 -9.491 1.00 30.53 93 GLY A C 1
ATOM 709 O O . GLY A 1 113 ? -1.894 -20.788 -9.567 1.00 31.56 93 GLY A O 1
ATOM 710 N N . SER A 1 114 ? 0.201 -20.733 -8.675 1.00 27.79 94 SER A N 1
ATOM 711 C CA . SER A 1 114 ? -0.023 -19.534 -7.827 1.00 26.91 94 SER A CA 1
ATOM 712 C C . SER A 1 114 ? -0.191 -18.294 -8.716 1.00 26.23 94 SER A C 1
ATOM 713 O O . SER A 1 114 ? 0.311 -18.288 -9.857 1.00 25.89 94 SER A O 1
ATOM 716 N N . THR A 1 115 ? -0.894 -17.289 -8.199 1.00 25.91 95 THR A N 1
ATOM 717 C CA . THR A 1 115 ? -1.021 -15.934 -8.791 1.00 25.58 95 THR A CA 1
ATOM 718 C C . THR A 1 115 ? -0.646 -14.934 -7.700 1.00 25.74 95 THR A C 1
ATOM 719 O O . THR A 1 115 ? -1.311 -14.937 -6.653 1.00 26.88 95 THR A O 1
ATOM 723 N N . VAL A 1 116 ? 0.422 -14.161 -7.899 1.00 23.53 96 VAL A N 1
ATOM 724 C CA . VAL A 1 116 ? 0.925 -13.221 -6.862 1.00 22.28 96 VAL A CA 1
ATOM 725 C C . VAL A 1 116 ? 1.204 -11.881 -7.535 1.00 21.35 96 VAL A C 1
ATOM 726 O O . VAL A 1 116 ? 1.875 -11.862 -8.576 1.00 20.63 96 VAL A O 1
ATOM 730 N N . MET A 1 117 ? 0.660 -10.809 -6.970 1.00 21.09 97 MET A N 1
ATOM 731 C CA . MET A 1 117 ? 0.969 -9.422 -7.385 1.00 21.32 97 MET A CA 1
ATOM 732 C C . MET A 1 117 ? 2.214 -8.973 -6.614 1.00 20.34 97 MET A C 1
ATOM 733 O O . MET A 1 117 ? 2.182 -9.025 -5.369 1.00 20.26 97 MET A O 1
ATOM 738 N N . ARG A 1 118 ? 3.273 -8.566 -7.315 1.00 18.67 98 ARG A N 1
ATOM 739 C CA . ARG A 1 118 ? 4.575 -8.274 -6.663 1.00 18.78 98 ARG A CA 1
ATOM 740 C C . ARG A 1 118 ? 5.135 -6.931 -7.099 1.00 17.52 98 ARG A C 1
ATOM 741 O O . ARG A 1 118 ? 5.007 -6.568 -8.278 1.00 17.05 98 ARG A O 1
ATOM 749 N N . ALA A 1 119 ? 5.791 -6.261 -6.156 1.00 17.91 99 ALA A N 1
ATOM 750 C CA . ALA A 1 119 ? 6.797 -5.224 -6.446 1.00 17.08 99 ALA A CA 1
ATOM 751 C C . ALA A 1 119 ? 7.722 -5.750 -7.538 1.00 15.90 99 ALA A C 1
ATOM 752 O O . ALA A 1 119 ? 8.065 -6.942 -7.532 1.00 15.80 99 ALA A O 1
ATOM 754 N N . ASP A 1 120 ? 8.132 -4.870 -8.434 1.00 15.22 100 ASP A N 1
ATOM 755 C CA . ASP A 1 120 ? 9.262 -5.131 -9.353 1.00 14.97 100 ASP A CA 1
ATOM 756 C C . ASP A 1 120 ? 10.481 -5.451 -8.492 1.00 14.80 100 ASP A C 1
ATOM 757 O O . ASP A 1 120 ? 10.890 -4.615 -7.692 1.00 15.12 100 ASP A O 1
ATOM 762 N N . PRO A 1 121 ? 11.103 -6.649 -8.609 1.00 15.08 101 PRO A N 1
ATOM 763 C CA . PRO A 1 121 ? 12.308 -6.945 -7.829 1.00 14.93 101 PRO A CA 1
ATOM 764 C C . PRO A 1 121 ? 13.437 -5.947 -8.151 1.00 15.05 101 PRO A C 1
ATOM 765 O O . PRO A 1 121 ? 14.294 -5.720 -7.302 1.00 15.49 101 PRO A O 1
ATOM 769 N N . TYR A 1 122 ? 13.409 -5.349 -9.345 1.00 14.91 102 TYR A N 1
ATOM 770 C CA . TYR A 1 122 ? 14.389 -4.332 -9.794 1.00 14.23 102 TYR A CA 1
ATOM 771 C C . TYR A 1 122 ? 13.777 -2.924 -9.747 1.00 14.26 102 TYR A C 1
ATOM 772 O O . TYR A 1 122 ? 14.280 -2.033 -10.443 1.00 14.30 102 TYR A O 1
ATOM 781 N N . ALA A 1 123 ? 12.750 -2.702 -8.922 1.00 14.15 103 ALA A N 1
ATOM 782 C CA . ALA A 1 123 ? 12.178 -1.357 -8.702 1.00 14.17 103 ALA A CA 1
ATOM 783 C C . ALA A 1 123 ? 13.294 -0.388 -8.299 1.00 14.30 103 ALA A C 1
ATOM 784 O O . ALA A 1 123 ? 14.161 -0.763 -7.470 1.00 14.04 103 ALA A O 1
ATOM 786 N N . PHE A 1 124 ? 13.246 0.841 -8.808 1.00 15.12 104 PHE A N 1
ATOM 787 C CA . PHE A 1 124 ? 14.190 1.919 -8.422 1.00 15.40 104 PHE A CA 1
ATOM 788 C C . PHE A 1 124 ? 13.574 2.812 -7.343 1.00 15.60 104 PHE A C 1
ATOM 789 O O . PHE A 1 124 ? 14.308 3.582 -6.710 1.00 16.05 104 PHE A O 1
ATOM 797 N N . SER A 1 125 ? 12.258 2.747 -7.175 1.00 16.21 105 SER A N 1
ATOM 798 C CA . SER A 1 125 ? 11.537 3.479 -6.110 1.00 17.87 105 SER A CA 1
ATOM 799 C C . SER A 1 125 ? 10.295 2.685 -5.742 1.00 16.64 105 SER A C 1
ATOM 800 O O . SER A 1 125 ? 9.765 1.947 -6.605 1.00 15.65 105 SER A O 1
ATOM 803 N N . THR A 1 126 ? 9.913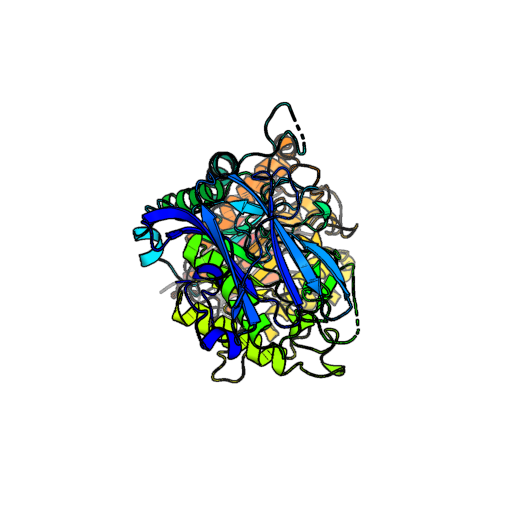 2.767 -4.481 1.00 16.50 106 THR A N 1
ATOM 804 C CA . THR A 1 126 ? 8.763 2.025 -3.928 1.00 16.17 106 THR A CA 1
ATOM 805 C C . THR A 1 126 ? 7.926 2.991 -3.102 1.00 16.81 106 THR A C 1
ATOM 806 O O . THR A 1 126 ? 8.495 3.921 -2.522 1.00 16.15 106 THR A O 1
ATOM 810 N N . GLU A 1 127 ? 6.614 2.792 -3.061 1.00 17.99 107 GLU A N 1
ATOM 811 C CA . GLU A 1 127 ? 5.784 3.647 -2.181 1.00 19.70 107 GLU A CA 1
ATOM 812 C C . GLU A 1 127 ? 6.260 3.449 -0.732 1.00 18.51 107 GLU A C 1
ATOM 813 O O . GLU A 1 127 ? 6.951 2.449 -0.417 1.00 17.96 107 GLU A O 1
ATOM 819 N N . LEU A 1 128 ? 5.938 4.402 0.132 1.00 18.04 108 LEU A N 1
ATOM 820 C CA . LEU A 1 128 ? 6.314 4.338 1.561 1.00 17.57 108 LEU A CA 1
ATOM 821 C C . LEU A 1 128 ? 5.704 3.080 2.180 1.00 18.23 108 LEU A C 1
ATOM 822 O O . LEU A 1 128 ? 4.484 2.817 1.947 1.00 18.54 108 LEU A O 1
ATOM 827 N N . ARG A 1 129 ? 6.491 2.326 2.947 1.00 17.72 109 ARG A N 1
ATOM 828 C CA . ARG A 1 129 ? 5.980 1.135 3.667 1.00 17.88 109 ARG A CA 1
ATOM 829 C C . ARG A 1 129 ? 4.744 1.581 4.454 1.00 18.71 109 ARG A C 1
ATOM 830 O O . ARG A 1 129 ? 4.717 2.682 4.993 1.00 18.83 109 ARG A O 1
ATOM 838 N N . PRO A 1 130 ? 3.680 0.757 4.576 1.00 20.63 110 PRO A N 1
ATOM 839 C CA . PRO A 1 130 ? 3.687 -0.655 4.187 1.00 20.38 110 PRO A CA 1
ATOM 840 C C . PRO A 1 130 ? 3.376 -0.976 2.714 1.00 19.89 110 PRO A C 1
ATOM 841 O O . PRO A 1 130 ? 3.355 -2.138 2.370 1.00 21.43 110 PRO A O 1
ATOM 845 N N . GLY A 1 131 ? 3.136 0.036 1.880 1.00 20.04 111 GLY A N 1
ATOM 846 C CA . GLY A 1 131 ? 2.916 -0.166 0.439 1.00 19.41 111 GLY A CA 1
ATOM 847 C C . GLY A 1 131 ? 4.150 -0.769 -0.210 1.00 19.33 111 GLY A C 1
ATOM 848 O O . GLY A 1 131 ? 5.281 -0.480 0.275 1.00 19.91 111 GLY A O 1
ATOM 849 N N . THR A 1 132 ? 3.966 -1.617 -1.223 1.00 18.95 112 THR A N 1
ATOM 850 C CA . THR A 1 132 ? 5.095 -2.231 -1.969 1.00 19.01 112 THR A CA 1
ATOM 851 C C . THR A 1 132 ? 5.014 -1.906 -3.460 1.00 18.29 112 THR A C 1
ATOM 852 O O . THR A 1 132 ? 5.896 -2.371 -4.187 1.00 18.09 112 THR A O 1
ATOM 856 N N . ALA A 1 133 ? 4.035 -1.117 -3.914 1.00 17.97 113 ALA A N 1
ATOM 857 C CA . ALA A 1 133 ? 3.936 -0.777 -5.347 1.00 17.55 113 ALA A CA 1
ATOM 858 C C . ALA A 1 133 ? 5.245 -0.107 -5.771 1.00 17.02 113 ALA A C 1
ATOM 859 O O . ALA A 1 133 ? 5.783 0.732 -5.015 1.00 16.48 113 ALA A O 1
ATOM 861 N N . SER A 1 134 ? 5.744 -0.488 -6.938 1.00 17.22 114 SER A N 1
ATOM 862 C CA . SER A 1 134 ? 6.938 0.119 -7.562 1.00 17.43 114 SER A CA 1
ATOM 863 C C . SER A 1 134 ? 6.532 1.450 -8.198 1.00 19.21 114 SER A C 1
ATOM 864 O O . SER A 1 134 ? 5.358 1.591 -8.621 1.00 19.29 114 SER A O 1
ATOM 867 N N . ARG A 1 135 ? 7.456 2.406 -8.236 1.00 19.35 115 ARG A N 1
ATOM 868 C CA . ARG A 1 135 ? 7.231 3.746 -8.827 1.00 20.95 115 ARG A CA 1
ATOM 869 C C . ARG A 1 135 ? 8.160 3.907 -10.025 1.00 19.85 115 ARG A C 1
ATOM 870 O O . ARG A 1 135 ? 9.346 3.545 -9.909 1.00 18.23 115 ARG A O 1
ATOM 878 N N . LEU A 1 136 ? 7.638 4.443 -11.124 1.00 18.82 116 LEU A N 1
ATOM 879 C CA . LEU A 1 136 ? 8.452 4.771 -12.321 1.00 18.81 116 LEU A CA 1
ATOM 880 C C . LEU A 1 136 ? 9.440 5.876 -11.919 1.00 19.67 116 LEU A C 1
ATOM 881 O O . LEU A 1 136 ? 8.992 6.898 -11.343 1.00 19.91 116 LEU A O 1
ATOM 886 N N . ALA A 1 137 ? 10.740 5.661 -12.133 1.00 19.65 117 ALA A N 1
ATOM 887 C CA . ALA A 1 137 ? 11.798 6.622 -11.737 1.00 21.77 117 ALA A CA 1
ATOM 888 C C . ALA A 1 137 ? 12.841 6.754 -12.845 1.00 24.15 117 ALA A C 1
ATOM 889 O O . ALA A 1 137 ? 13.342 5.719 -13.293 1.00 25.55 117 ALA A O 1
ATOM 891 N N . ARG A 1 138 ? 13.184 7.986 -13.227 1.00 27.55 118 ARG A N 1
ATOM 892 C CA . ARG A 1 138 ? 14.412 8.275 -14.020 1.00 31.93 118 ARG A CA 1
ATOM 893 C C . ARG A 1 138 ? 15.613 8.172 -13.076 1.00 32.46 118 ARG A C 1
ATOM 894 O O . ARG A 1 138 ? 15.465 8.508 -11.890 1.00 35.00 118 ARG A O 1
ATOM 902 N N . MET A 1 139 ? 16.746 7.682 -13.576 1.00 33.36 119 MET A N 1
ATOM 903 C CA . MET A 1 139 ? 17.956 7.379 -12.775 1.00 33.77 119 MET A CA 1
ATOM 904 C C . MET A 1 139 ? 19.150 8.122 -13.386 1.00 36.02 119 MET A C 1
ATOM 905 O O . MET A 1 139 ? 20.301 7.645 -13.253 1.00 41.01 119 MET A O 1
ATOM 910 N N . ASP A 1 140 ? 18.846 9.285 -13.964 1.00 37.24 120 ASP A N 1
ATOM 911 C CA . ASP A 1 140 ? 19.778 10.234 -14.631 1.00 41.92 120 ASP A CA 1
ATOM 912 C C . ASP A 1 140 ? 20.004 11.414 -13.680 1.00 38.21 120 ASP A C 1
ATOM 913 O O . ASP A 1 140 ? 19.197 12.364 -13.708 1.00 40.47 120 ASP A O 1
ATOM 918 N N . PHE A 1 141 ? 21.024 11.335 -12.822 1.00 36.19 121 PHE A N 1
ATOM 919 C CA . PHE A 1 141 ? 21.254 12.321 -11.735 1.00 31.53 121 PHE A CA 1
ATOM 920 C C . PHE A 1 141 ? 22.440 13.207 -12.079 1.00 31.94 121 PHE A C 1
ATOM 921 O O . PHE A 1 141 ? 23.485 12.694 -12.526 1.00 35.37 121 PHE A O 1
ATOM 929 N N . ALA A 1 142 ? 22.269 14.499 -11.836 1.00 29.60 122 ALA A N 1
ATOM 930 C CA . ALA A 1 142 ? 23.353 15.496 -11.916 1.00 30.14 122 ALA A CA 1
ATOM 931 C C . ALA A 1 142 ? 24.301 15.237 -10.743 1.00 27.62 122 ALA A C 1
ATOM 932 O O . ALA A 1 142 ? 23.867 15.364 -9.598 1.00 28.58 122 ALA A O 1
ATOM 934 N N . PHE A 1 143 ? 25.531 14.827 -11.029 1.00 24.88 123 PHE A N 1
ATOM 935 C CA . PHE A 1 143 ? 26.655 14.849 -10.064 1.00 22.88 123 PHE A CA 1
ATOM 936 C C . PHE A 1 143 ? 27.662 15.900 -10.532 1.00 23.99 123 PHE A C 1
ATOM 937 O O . PHE A 1 143 ? 27.762 16.132 -11.746 1.00 25.02 123 PHE A O 1
ATOM 945 N N . ASP A 1 144 ? 28.369 16.531 -9.599 1.00 23.23 124 ASP A N 1
ATOM 946 C CA . ASP A 1 144 ? 29.512 17.426 -9.922 1.00 25.05 124 ASP A CA 1
ATOM 947 C C . ASP A 1 144 ? 30.663 17.055 -8.988 1.00 25.10 124 ASP A C 1
ATOM 948 O O . ASP A 1 144 ? 31.242 17.953 -8.348 1.00 27.63 124 ASP A O 1
ATOM 953 N N . ASP A 1 145 ? 30.960 15.759 -8.912 1.00 23.02 125 ASP A N 1
ATOM 954 C CA . ASP A 1 145 ? 31.950 15.198 -7.959 1.00 23.35 125 ASP A CA 1
ATOM 955 C C . ASP A 1 145 ? 33.110 14.536 -8.705 1.00 24.51 125 ASP A C 1
ATOM 956 O O . ASP A 1 145 ? 33.761 13.666 -8.102 1.00 25.02 125 ASP A O 1
ATOM 961 N N . SER A 1 146 ? 33.379 14.907 -9.963 1.00 26.45 126 SER A N 1
ATOM 962 C CA . SER A 1 146 ? 34.414 14.226 -10.786 1.00 27.06 126 SER A CA 1
ATOM 963 C C . SER A 1 146 ? 35.773 14.369 -10.092 1.00 26.55 126 SER A C 1
ATOM 964 O O . SER A 1 146 ? 36.571 13.424 -10.175 1.00 26.77 126 SER A O 1
ATOM 967 N N . SER A 1 147 ? 36.006 15.506 -9.432 1.00 27.07 127 SER A N 1
ATOM 968 C CA . SER A 1 147 ? 37.240 15.823 -8.665 1.00 28.04 127 SER A CA 1
ATOM 969 C C . SER A 1 147 ? 37.413 14.808 -7.529 1.00 26.55 127 SER A C 1
ATOM 970 O O . SER A 1 147 ? 38.487 14.142 -7.450 1.00 25.03 127 SER A O 1
ATOM 973 N N . TRP A 1 148 ? 36.382 14.687 -6.693 1.00 23.68 128 TRP A N 1
ATOM 974 C CA . TRP A 1 148 ? 36.293 13.690 -5.599 1.00 21.54 128 TRP A CA 1
ATOM 975 C C . TRP A 1 148 ? 36.612 12.293 -6.155 1.00 21.03 128 TRP A C 1
ATOM 976 O O . TRP A 1 148 ? 37.399 11.559 -5.537 1.00 19.43 128 TRP A O 1
ATOM 987 N N . MET A 1 149 ? 36.005 11.923 -7.276 1.00 21.50 129 MET A N 1
ATOM 988 C CA . MET A 1 149 ? 36.153 10.560 -7.845 1.00 22.16 129 MET A CA 1
ATOM 989 C C . MET A 1 149 ? 37.599 10.306 -8.277 1.00 22.80 129 MET A C 1
ATOM 990 O O . MET A 1 149 ? 38.075 9.183 -8.074 1.00 22.28 129 MET A O 1
ATOM 995 N N . GLU A 1 150 ? 38.274 11.307 -8.845 1.00 24.66 130 GLU A N 1
ATOM 996 C CA . GLU A 1 150 ? 39.679 11.186 -9.318 1.00 28.20 130 GLU A CA 1
ATOM 997 C C . GLU A 1 150 ? 40.623 10.981 -8.128 1.00 25.91 130 GLU A C 1
ATOM 998 O O . GLU A 1 150 ? 41.622 10.258 -8.294 1.00 26.34 130 GLU A O 1
ATOM 1004 N N . ARG A 1 151 ? 40.326 11.619 -6.990 1.00 25.00 131 ARG A N 1
ATOM 1005 C CA . ARG A 1 151 ? 41.179 11.662 -5.769 1.00 25.89 131 ARG A CA 1
ATOM 1006 C C . ARG A 1 151 ? 40.936 10.437 -4.892 1.00 24.21 131 ARG A C 1
ATOM 1007 O O . ARG A 1 151 ? 41.646 10.254 -3.893 1.00 22.12 131 ARG A O 1
ATOM 1015 N N . ARG A 1 152 ? 39.914 9.657 -5.224 1.00 23.53 132 ARG A N 1
ATOM 1016 C CA . ARG A 1 152 ? 39.375 8.618 -4.322 1.00 22.09 132 ARG A CA 1
ATOM 1017 C C . ARG A 1 152 ? 40.439 7.557 -4.046 1.00 20.05 132 ARG A C 1
ATOM 1018 O O . ARG A 1 152 ? 41.229 7.274 -4.954 1.00 21.95 132 ARG A O 1
ATOM 1026 N N . ASP A 1 153 ? 40.431 6.979 -2.839 1.00 20.41 133 ASP A N 1
ATOM 1027 C CA . ASP A 1 153 ? 41.479 6.025 -2.386 1.00 18.44 133 ASP A CA 1
ATOM 1028 C C . ASP A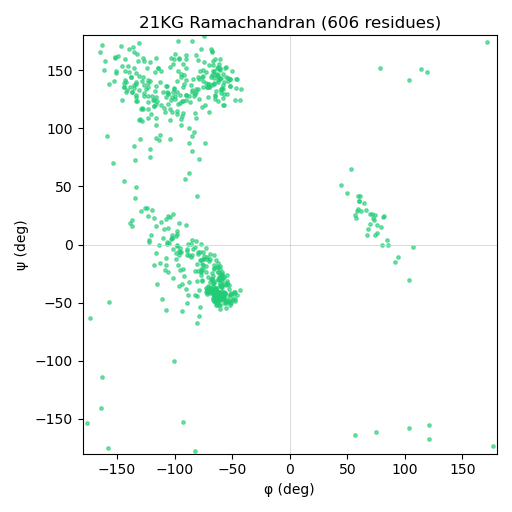 1 153 ? 40.880 5.035 -1.385 1.00 16.87 133 ASP A C 1
ATOM 1029 O O . ASP A 1 153 ? 39.969 5.418 -0.620 1.00 16.82 133 ASP A O 1
ATOM 1034 N N . LYS A 1 154 ? 41.407 3.814 -1.346 1.00 16.13 134 LYS A N 1
ATOM 1035 C CA . LYS A 1 154 ? 41.002 2.779 -0.361 1.00 15.56 134 LYS A CA 1
ATOM 1036 C C . LYS A 1 154 ? 41.486 3.153 1.049 1.00 15.88 134 LYS A C 1
ATOM 1037 O O . LYS A 1 154 ? 41.035 2.502 2.005 1.00 15.86 134 LYS A O 1
ATOM 1043 N N . CYS A 1 155 ? 42.408 4.120 1.169 1.00 16.08 135 CYS A N 1
ATOM 1044 C CA . CYS A 1 155 ? 42.872 4.726 2.448 1.00 16.17 135 CYS A CA 1
ATOM 1045 C C . CYS A 1 155 ? 43.788 3.779 3.233 1.00 16.28 135 CYS A C 1
ATOM 1046 O O . CYS A 1 155 ? 43.908 3.949 4.457 1.00 16.46 135 CYS A O 1
ATOM 1049 N N . ARG A 1 156 ? 44.475 2.841 2.579 1.00 16.79 136 ARG A N 1
ATOM 1050 C CA . ARG A 1 156 ? 45.439 1.968 3.290 1.00 17.72 136 ARG A CA 1
ATOM 1051 C C . ARG A 1 156 ? 46.393 2.834 4.122 1.00 17.05 136 ARG A C 1
ATOM 1052 O O . ARG A 1 156 ? 46.686 2.454 5.278 1.00 17.38 136 ARG A O 1
ATOM 1060 N N . ASN A 1 157 ? 46.859 3.953 3.556 1.00 16.67 137 ASN A N 1
ATOM 1061 C CA . ASN A 1 157 ? 47.843 4.852 4.216 1.00 16.44 137 ASN A CA 1
ATOM 1062 C C . ASN A 1 157 ? 47.256 6.252 4.393 1.00 16.22 137 ASN A C 1
ATOM 1063 O O . ASN A 1 157 ? 48.028 7.244 4.434 1.00 16.93 137 ASN A O 1
ATOM 1068 N N . LEU A 1 158 ? 45.935 6.339 4.542 1.00 15.89 138 LEU A N 1
ATOM 1069 C CA . LEU A 1 158 ? 45.223 7.597 4.870 1.00 16.04 138 LEU A CA 1
ATOM 1070 C C . LEU A 1 158 ? 44.336 7.348 6.075 1.00 15.38 138 LEU A C 1
ATOM 1071 O O . LEU A 1 158 ? 43.973 6.209 6.370 1.00 14.60 138 LEU A O 1
ATOM 1076 N N . PRO A 1 159 ? 43.925 8.423 6.770 1.00 15.36 139 PRO A N 1
ATOM 1077 C CA . PRO A 1 159 ? 42.926 8.290 7.815 1.00 15.88 139 PRO A CA 1
ATOM 1078 C C . PRO A 1 159 ? 41.639 7.732 7.192 1.00 15.41 139 PRO A C 1
ATOM 1079 O O . PRO A 1 159 ? 41.165 8.244 6.178 1.00 15.34 139 PRO A O 1
ATOM 1083 N N . LEU A 1 160 ? 41.098 6.693 7.819 1.00 14.54 140 LEU A N 1
ATOM 1084 C CA . LEU A 1 160 ? 39.747 6.170 7.506 1.00 14.20 140 LEU A CA 1
ATOM 1085 C C . LEU A 1 160 ? 39.005 6.093 8.834 1.00 13.66 140 LEU A C 1
ATOM 1086 O O . LEU A 1 160 ? 39.364 5.260 9.691 1.00 13.53 140 LEU A O 1
ATOM 1091 N N . ASN A 1 161 ? 38.081 7.028 9.019 1.00 13.82 141 ASN A N 1
ATOM 1092 C CA . ASN A 1 161 ? 37.404 7.283 10.310 1.00 13.55 141 ASN A CA 1
ATOM 1093 C C . ASN A 1 161 ? 35.906 7.321 10.024 1.00 12.98 141 ASN A C 1
ATOM 1094 O O . ASN A 1 161 ? 35.395 8.379 9.630 1.00 13.53 141 ASN A O 1
ATOM 1099 N N . ILE A 1 162 ? 35.254 6.168 10.119 1.00 13.50 142 ILE A N 1
ATOM 1100 C CA . ILE A 1 162 ? 33.892 5.968 9.556 1.00 13.34 142 ILE A CA 1
ATOM 1101 C C . ILE A 1 162 ? 32.845 6.205 10.641 1.00 13.19 142 ILE A C 1
ATOM 1102 O O . ILE A 1 162 ? 32.927 5.597 11.727 1.00 12.86 142 ILE A O 1
ATOM 1107 N N . TYR A 1 163 ? 31.873 7.049 10.325 1.00 13.46 143 TYR A N 1
ATOM 1108 C CA . TYR A 1 163 ? 30.660 7.247 11.147 1.00 13.43 143 TYR A CA 1
ATOM 1109 C C . TYR A 1 163 ? 29.558 6.337 10.614 1.00 12.84 143 TYR A C 1
ATOM 1110 O O . TYR A 1 163 ? 29.028 6.588 9.515 1.00 13.42 143 TYR A O 1
ATOM 1119 N N . GLU A 1 164 ? 29.231 5.291 11.364 1.00 12.89 144 GLU A N 1
ATOM 1120 C CA . GLU A 1 164 ? 28.130 4.375 10.990 1.00 13.53 144 GLU A CA 1
ATOM 1121 C C . GLU A 1 164 ? 26.816 5.020 11.432 1.00 14.06 144 GLU A C 1
ATOM 1122 O O . GLU A 1 164 ? 26.733 5.494 12.575 1.00 14.01 144 GLU A O 1
ATOM 1128 N N . LEU A 1 165 ? 25.831 5.060 10.543 1.00 14.20 145 LEU A N 1
ATOM 1129 C CA . LEU A 1 165 ? 24.617 5.879 10.766 1.00 14.96 145 LEU A CA 1
ATOM 1130 C C . LEU A 1 165 ? 23.387 5.162 10.214 1.00 14.57 145 LEU A C 1
ATOM 1131 O O . LEU A 1 165 ? 23.436 4.631 9.094 1.00 14.11 145 LEU A O 1
ATOM 1136 N N . HIS A 1 166 ? 22.307 5.160 10.995 1.00 14.77 146 HIS A N 1
ATOM 1137 C CA . HIS A 1 166 ? 20.958 4.789 10.503 1.00 15.28 146 HIS A CA 1
ATOM 1138 C C . HIS A 1 166 ? 20.222 6.073 10.124 1.00 15.45 146 HIS A C 1
ATOM 1139 O O . HIS A 1 166 ? 20.107 6.948 10.992 1.00 15.66 146 HIS A O 1
ATOM 1146 N N . ALA A 1 167 ? 19.781 6.182 8.872 1.00 15.40 147 ALA A N 1
ATOM 1147 C CA . ALA A 1 167 ? 19.330 7.447 8.245 1.00 15.62 147 ALA A CA 1
ATOM 1148 C C . ALA A 1 167 ? 18.054 7.969 8.910 1.00 16.87 147 ALA A C 1
ATOM 1149 O O . ALA A 1 167 ? 17.809 9.177 8.786 1.00 18.08 147 ALA A O 1
ATOM 1151 N N . GLY A 1 168 ? 17.304 7.101 9.591 1.00 16.55 148 GLY A N 1
ATOM 1152 C CA . GLY A 1 168 ? 16.005 7.451 10.200 1.00 17.29 148 GLY A CA 1
ATOM 1153 C C . GLY A 1 168 ? 16.096 7.824 11.671 1.00 18.80 148 GLY A C 1
ATOM 1154 O O . GLY A 1 168 ? 15.061 8.240 12.234 1.00 19.58 148 GLY A O 1
ATOM 1155 N N . SER A 1 169 ? 17.240 7.649 12.334 1.00 17.09 149 SER A N 1
ATOM 1156 C CA . SER A 1 169 ? 17.294 7.767 13.814 1.00 17.08 149 SER A CA 1
ATOM 1157 C C . SER A 1 169 ? 18.547 8.510 14.281 1.00 17.12 149 SER A C 1
ATOM 1158 O O . SER A 1 169 ? 18.857 8.435 15.475 1.00 18.52 149 SER A O 1
ATOM 1161 N N . TRP A 1 170 ? 19.210 9.256 13.399 1.00 17.10 150 TRP A N 1
ATOM 1162 C CA . TRP A 1 170 ? 20.332 10.136 13.804 1.00 16.97 150 TRP A CA 1
ATOM 1163 C C . TRP A 1 170 ? 19.745 11.415 14.413 1.00 17.65 150 TRP A C 1
ATOM 1164 O O . TRP A 1 170 ? 19.974 11.686 15.606 1.00 17.58 150 TRP A O 1
ATOM 1175 N N . LYS A 1 171 ? 18.990 12.152 13.610 1.00 18.68 151 LYS A N 1
ATOM 1176 C CA . LYS A 1 171 ? 18.297 13.389 14.041 1.00 20.25 151 LYS A CA 1
ATOM 1177 C C . LYS A 1 171 ? 16.952 13.452 13.327 1.00 20.10 151 LYS A C 1
ATOM 1178 O O . LYS A 1 171 ? 16.890 13.087 12.150 1.00 19.22 151 LYS A O 1
ATOM 1184 N N . HIS A 1 172 ? 15.914 13.867 14.046 1.00 21.40 152 HIS A N 1
ATOM 1185 C CA . HIS A 1 172 ? 14.553 14.072 13.492 1.00 22.64 152 HIS A CA 1
ATOM 1186 C C . HIS A 1 172 ? 14.314 15.561 13.237 1.00 25.11 152 HIS A C 1
ATOM 1187 O O . HIS A 1 172 ? 15.028 16.386 13.836 1.00 24.34 152 HIS A O 1
ATOM 1194 N N . LYS A 1 173 ? 13.344 15.869 12.377 1.00 29.63 153 LYS A N 1
ATOM 1195 C CA . LYS A 1 173 ? 12.860 17.254 12.117 1.00 37.25 153 LYS A CA 1
ATOM 1196 C C . LYS A 1 173 ? 12.229 17.820 13.387 1.00 43.41 153 LYS A C 1
ATOM 1197 O O . LYS A 1 173 ? 11.419 17.150 14.021 1.00 47.57 153 LYS A O 1
ATOM 1203 N N . PRO A 1 174 ? 12.576 19.062 13.800 1.00 49.06 154 PRO A N 1
ATOM 1204 C CA . PRO A 1 174 ? 11.906 19.718 14.926 1.00 53.40 154 PRO A CA 1
ATOM 1205 C C . PRO A 1 174 ? 10.370 19.712 14.828 1.00 59.05 154 PRO A C 1
ATOM 1206 O O . PRO A 1 174 ? 9.855 19.729 13.720 1.00 58.38 154 PRO A O 1
ATOM 1210 N N . ASN A 1 175 ? 9.693 19.675 15.985 1.00 67.53 155 ASN A N 1
ATOM 1211 C CA . ASN A 1 175 ? 8.211 19.747 16.132 1.00 72.89 155 ASN A CA 1
ATOM 1212 C C . ASN A 1 175 ? 7.548 18.674 15.257 1.00 77.01 155 ASN A C 1
ATOM 1213 O O . ASN A 1 175 ? 6.828 19.047 14.305 1.00 80.39 155 ASN A O 1
ATOM 1218 N N . ALA A 1 176 ? 7.785 17.396 15.570 1.00 78.48 156 ALA A N 1
ATOM 1219 C CA . ALA A 1 176 ? 7.231 16.228 14.844 1.00 78.96 156 ALA A CA 1
ATOM 1220 C C . ALA A 1 176 ? 7.387 14.963 15.699 1.00 77.24 156 ALA A C 1
ATOM 1221 O O . ALA A 1 176 ? 8.321 14.187 15.413 1.00 76.96 156 ALA A O 1
ATOM 1223 N N . GLY A 1 181 ? 8.764 9.041 15.311 1.00 71.65 161 GLY A N 1
ATOM 1224 C CA . GLY A 1 181 ? 9.172 10.190 14.479 1.00 70.34 161 GLY A CA 1
ATOM 1225 C C . GLY A 1 181 ? 9.295 9.813 13.012 1.00 70.20 161 GLY A C 1
ATOM 1226 O O . GLY A 1 181 ? 10.370 10.057 12.434 1.00 68.94 161 GLY A O 1
ATOM 1227 N N . SER A 1 182 ? 8.230 9.241 12.436 1.00 71.30 162 SER A N 1
ATOM 1228 C CA . SER A 1 182 ? 8.122 8.840 11.006 1.00 70.80 162 SER A CA 1
ATOM 1229 C C . SER A 1 182 ? 7.306 9.874 10.216 1.00 71.83 162 SER A C 1
ATOM 1230 O O . SER A 1 182 ? 7.147 9.680 8.991 1.00 70.69 162 SER A O 1
ATOM 1233 N N . ASP A 1 183 ? 6.766 10.894 10.897 1.00 69.20 163 ASP A N 1
ATOM 1234 C CA . ASP A 1 183 ? 6.302 12.171 10.286 1.00 68.35 163 ASP A CA 1
ATOM 1235 C C . ASP A 1 183 ? 7.459 13.179 10.354 1.00 61.38 163 ASP A C 1
ATOM 1236 O O . ASP A 1 183 ? 7.461 14.141 9.553 1.00 65.10 163 ASP A O 1
ATOM 1241 N N . GLY A 1 184 ? 8.411 12.942 11.267 1.00 50.14 164 GLY A N 1
ATOM 1242 C CA . GLY A 1 184 ? 9.545 13.836 11.560 1.00 40.56 164 GLY A CA 1
ATOM 1243 C C . GLY A 1 184 ? 10.865 13.323 11.003 1.00 32.12 164 GLY A C 1
ATOM 1244 O O . GLY A 1 184 ? 11.900 13.731 11.538 1.00 31.70 164 GLY A O 1
ATOM 1245 N N . TRP A 1 185 ? 10.858 12.485 9.960 1.00 25.68 165 TRP A N 1
ATOM 1246 C CA . TRP A 1 185 ? 12.110 12.136 9.228 1.00 22.55 165 TRP A CA 1
ATOM 1247 C C . TRP A 1 185 ? 12.541 13.297 8.332 1.00 21.29 165 TRP A C 1
ATOM 1248 O O . TRP A 1 185 ? 11.717 13.774 7.542 1.00 22.49 165 TRP A O 1
ATOM 1259 N N . TYR A 1 186 ? 13.830 13.627 8.342 1.00 19.66 166 TYR A N 1
ATOM 1260 C CA . TYR A 1 186 ? 14.462 14.448 7.282 1.00 19.88 166 TYR A CA 1
ATOM 1261 C C . TYR A 1 186 ? 14.442 13.681 5.959 1.00 19.80 166 TYR A C 1
ATOM 1262 O O . TYR A 1 186 ? 14.638 12.447 5.956 1.00 18.75 166 TYR A O 1
ATOM 1271 N N . ASN A 1 187 ? 14.237 14.414 4.867 1.00 18.99 167 ASN A N 1
ATOM 1272 C CA . ASN A 1 187 ? 14.561 14.003 3.478 1.00 19.65 167 ASN A CA 1
ATOM 1273 C C . ASN A 1 187 ? 16.082 13.817 3.403 1.00 17.60 167 ASN A C 1
ATOM 1274 O O . ASN A 1 187 ? 16.786 14.483 4.181 1.00 17.80 167 ASN A O 1
ATOM 1279 N N . TYR A 1 188 ? 16.569 12.955 2.514 1.00 17.37 168 TYR A N 1
ATOM 1280 C CA . TYR A 1 188 ? 18.022 12.739 2.280 1.00 16.37 168 TYR A CA 1
ATOM 1281 C C . TYR A 1 188 ? 18.746 14.085 2.141 1.00 17.04 168 TYR A C 1
ATOM 1282 O O . TYR A 1 188 ? 19.863 14.223 2.676 1.00 16.41 168 TYR A O 1
ATOM 1291 N N . ARG A 1 189 ? 18.145 15.056 1.439 1.00 17.61 169 ARG A N 1
ATOM 1292 C CA . ARG A 1 189 ? 18.797 16.369 1.182 1.00 18.84 169 ARG A CA 1
ATOM 1293 C C . ARG A 1 189 ? 18.953 17.122 2.508 1.00 19.39 169 ARG A C 1
ATOM 1294 O O . ARG A 1 189 ? 20.049 17.666 2.755 1.00 19.30 169 ARG A O 1
ATOM 1302 N N . GLU A 1 190 ? 17.895 17.158 3.323 1.00 19.22 170 GLU A N 1
ATOM 1303 C CA . GLU A 1 190 ? 17.900 17.832 4.649 1.00 20.70 170 GLU A CA 1
ATOM 1304 C C . GLU A 1 190 ? 18.882 17.094 5.571 1.00 19.76 170 GLU A C 1
ATOM 1305 O O . GLU A 1 190 ? 19.606 17.758 6.323 1.00 19.83 170 GLU A O 1
ATOM 1311 N N . LEU A 1 191 ? 18.923 15.763 5.499 1.00 18.26 171 LEU A N 1
ATOM 1312 C CA . LEU A 1 191 ? 19.828 14.961 6.353 1.00 17.42 171 LEU A CA 1
ATOM 1313 C C . LEU A 1 191 ? 21.278 15.373 6.048 1.00 17.02 171 LEU A C 1
ATOM 1314 O O . LEU A 1 191 ? 22.041 15.560 7.002 1.00 18.13 171 LEU A O 1
ATOM 1319 N N . ALA A 1 192 ? 21.645 15.489 4.768 1.00 17.56 172 ALA A N 1
ATOM 1320 C CA . ALA A 1 192 ? 23.009 15.887 4.341 1.00 17.93 172 ALA A CA 1
ATOM 1321 C C . ALA A 1 192 ? 23.348 17.261 4.939 1.00 18.56 172 ALA A C 1
ATOM 1322 O O . ALA A 1 192 ? 24.444 17.420 5.512 1.00 17.07 172 ALA A O 1
ATOM 1324 N N . ARG A 1 193 ? 22.413 18.211 4.861 1.00 19.03 173 ARG A N 1
ATOM 1325 C CA . ARG A 1 193 ? 22.587 19.589 5.405 1.00 20.58 173 ARG A CA 1
ATOM 1326 C C . ARG A 1 193 ? 22.885 19.538 6.911 1.00 19.40 173 ARG A C 1
ATOM 1327 O O . ARG A 1 193 ? 23.743 20.318 7.368 1.00 18.48 173 ARG A O 1
ATOM 1335 N N . GLU A 1 194 ? 22.187 18.688 7.671 1.00 18.23 174 GLU A N 1
ATOM 1336 C CA . GLU A 1 194 ? 22.368 18.573 9.142 1.00 19.33 174 GLU A CA 1
ATOM 1337 C C . GLU A 1 194 ? 23.618 17.747 9.482 1.00 18.06 174 GLU A C 1
ATOM 1338 O O . GLU A 1 194 ? 24.307 18.087 10.453 1.00 18.19 174 GLU A O 1
ATOM 1344 N N . LEU A 1 195 ? 23.890 16.684 8.729 1.00 17.13 175 LEU A N 1
ATOM 1345 C CA . LEU A 1 195 ? 24.901 15.669 9.109 1.00 16.42 175 LEU A CA 1
ATOM 1346 C C . LEU A 1 195 ? 26.311 16.146 8.759 1.00 16.03 175 LEU A C 1
ATOM 1347 O O . LEU A 1 195 ? 27.221 15.924 9.561 1.00 15.97 175 LEU A O 1
ATOM 1352 N N . ILE A 1 196 ? 26.505 16.717 7.574 1.00 16.54 176 ILE A N 1
ATOM 1353 C CA . ILE A 1 196 ? 27.875 16.987 7.056 1.00 16.87 176 ILE A CA 1
ATOM 1354 C C . ILE A 1 196 ? 28.642 17.858 8.051 1.00 16.35 176 ILE A C 1
ATOM 1355 O O . ILE A 1 196 ? 29.785 17.544 8.367 1.00 16.69 176 ILE A O 1
ATOM 1360 N N . PRO A 1 197 ? 28.079 18.961 8.600 1.00 17.09 177 PRO A N 1
ATOM 1361 C CA . PRO A 1 197 ? 28.827 19.769 9.566 1.00 16.63 177 PRO A CA 1
ATOM 1362 C C . PRO A 1 197 ? 29.246 18.982 10.814 1.00 15.80 177 PRO A C 1
ATOM 1363 O O . PRO A 1 197 ? 30.333 19.194 11.313 1.00 16.60 177 PRO A O 1
ATOM 1367 N N . TRP A 1 198 ? 28.400 18.061 11.284 1.00 15.55 178 TRP A N 1
ATOM 1368 C CA . TRP A 1 198 ? 28.733 17.184 12.436 1.00 15.01 178 TRP A CA 1
ATOM 1369 C C . TRP A 1 198 ? 29.906 16.266 12.060 1.00 14.81 178 TRP A C 1
ATOM 1370 O O . TRP A 1 198 ? 30.853 16.112 12.864 1.00 14.83 178 TRP A O 1
ATOM 1381 N N . LEU A 1 199 ? 29.886 15.701 10.858 1.00 14.97 179 LEU A N 1
ATOM 1382 C CA . LEU A 1 199 ? 30.973 14.797 10.400 1.00 14.92 179 LEU A CA 1
ATOM 1383 C C . LEU A 1 199 ? 32.280 15.594 10.332 1.00 14.76 179 LEU A C 1
ATOM 1384 O O . LEU A 1 199 ? 33.306 15.121 10.857 1.00 15.34 179 LEU A O 1
ATOM 1389 N N . LEU A 1 200 ? 32.246 16.771 9.710 1.00 14.56 180 LEU A N 1
ATOM 1390 C CA . LEU A 1 200 ? 33.466 17.596 9.522 1.00 14.96 180 LEU A CA 1
ATOM 1391 C C . LEU A 1 200 ? 33.995 18.017 10.897 1.00 15.08 180 LEU A C 1
ATOM 1392 O O . LEU A 1 200 ? 35.227 17.946 11.130 1.00 15.06 180 LEU A O 1
ATOM 1397 N N . ASP A 1 201 ? 33.102 18.420 11.799 1.00 15.83 181 ASP A N 1
ATOM 1398 C CA . ASP A 1 201 ? 33.519 18.900 13.141 1.00 17.41 181 ASP A CA 1
ATOM 1399 C C . ASP A 1 201 ? 34.231 17.781 13.908 1.00 17.64 181 ASP A C 1
ATOM 1400 O O . ASP A 1 201 ? 35.124 18.106 14.717 1.00 18.81 181 ASP A O 1
ATOM 1405 N N . HIS A 1 202 ? 33.875 16.514 13.662 1.00 16.62 182 HIS A N 1
ATOM 1406 C CA . HIS A 1 202 ? 34.437 15.346 14.394 1.00 17.08 182 HIS A CA 1
ATOM 1407 C C . HIS A 1 202 ? 35.489 14.609 13.559 1.00 17.71 182 HIS A C 1
ATOM 1408 O O . HIS A 1 202 ? 36.018 13.596 14.049 1.00 17.96 182 HIS A O 1
ATOM 1415 N N . ARG A 1 203 ? 35.851 15.146 12.390 1.00 17.06 183 ARG A N 1
ATOM 1416 C CA . ARG A 1 203 ? 36.936 14.625 11.527 1.00 18.01 183 ARG A CA 1
ATOM 1417 C C . ARG A 1 203 ? 36.591 13.206 11.067 1.00 16.87 183 ARG A C 1
ATOM 1418 O O . ARG A 1 203 ? 37.508 12.425 10.819 1.00 17.44 183 ARG A O 1
ATOM 1426 N N . PHE A 1 204 ? 35.309 12.871 10.939 1.00 16.01 184 PHE A N 1
ATOM 1427 C CA . PHE A 1 204 ? 34.910 11.607 10.278 1.00 15.77 184 PHE A CA 1
ATOM 1428 C C . PHE A 1 204 ? 35.170 11.782 8.782 1.00 16.00 184 PHE A C 1
ATOM 1429 O O . PHE A 1 204 ? 34.903 12.860 8.224 1.00 16.70 184 PHE A O 1
ATOM 1437 N N . THR A 1 205 ? 35.752 10.770 8.152 1.00 14.80 185 THR A N 1
ATOM 1438 C CA . THR A 1 205 ? 36.114 10.822 6.714 1.00 14.76 185 THR A CA 1
ATOM 1439 C C . THR A 1 205 ? 34.974 10.277 5.849 1.00 13.89 185 THR A C 1
ATOM 1440 O O . THR A 1 205 ? 34.889 10.666 4.665 1.00 14.38 185 THR A O 1
ATOM 1444 N N . HIS A 1 206 ? 34.156 9.383 6.407 1.00 13.40 186 HIS A N 1
ATOM 1445 C CA . HIS A 1 206 ? 33.110 8.637 5.673 1.00 14.18 186 HIS A CA 1
ATOM 1446 C C . HIS A 1 206 ? 31.896 8.479 6.574 1.00 14.07 186 HIS A C 1
ATOM 1447 O O . HIS A 1 206 ? 32.069 8.359 7.805 1.00 14.29 186 HIS A O 1
ATOM 1454 N N . VAL A 1 207 ? 30.726 8.431 5.964 1.00 14.23 187 VAL A N 1
ATOM 1455 C CA . VAL A 1 207 ? 29.512 7.908 6.641 1.00 14.77 187 VAL A CA 1
ATOM 1456 C C . VAL A 1 207 ? 29.236 6.528 6.047 1.00 14.58 187 VAL A C 1
ATOM 1457 O O . VAL A 1 207 ? 29.267 6.396 4.804 1.00 15.03 187 VAL A O 1
ATOM 1461 N N . GLU A 1 208 ? 29.028 5.531 6.906 1.00 13.39 188 GLU A N 1
ATOM 1462 C CA . GLU A 1 208 ? 28.553 4.189 6.490 1.00 13.65 188 GLU A CA 1
ATOM 1463 C C . GLU A 1 208 ? 27.062 4.117 6.837 1.00 13.56 188 GLU A C 1
ATOM 1464 O O . GLU A 1 208 ? 26.724 4.138 8.034 1.00 13.67 188 GLU A O 1
ATOM 1470 N N . LEU A 1 209 ? 26.224 4.027 5.814 1.00 13.71 189 LEU A N 1
ATOM 1471 C CA . LEU A 1 209 ? 24.755 4.003 5.980 1.00 13.96 189 LEU A CA 1
ATOM 1472 C C . LEU A 1 209 ? 24.296 2.566 6.197 1.00 13.68 189 LEU A C 1
ATOM 1473 O O . LEU A 1 209 ? 24.625 1.712 5.365 1.00 13.62 189 LEU A O 1
ATOM 1478 N N . LEU A 1 210 ? 23.525 2.319 7.251 1.00 13.47 190 LEU A N 1
ATOM 1479 C CA . LEU A 1 210 ? 22.780 1.042 7.349 1.00 13.86 190 LEU A CA 1
ATOM 1480 C C . LEU A 1 210 ? 21.925 0.908 6.091 1.00 13.43 190 LEU A C 1
ATOM 1481 O O . LEU A 1 210 ? 21.588 1.897 5.432 1.00 13.86 190 LEU A O 1
ATOM 1486 N N . PRO A 1 211 ? 21.604 -0.329 5.663 1.00 14.46 191 PRO A N 1
ATOM 1487 C CA . PRO A 1 211 ? 21.140 -0.544 4.295 1.00 13.85 191 PRO A CA 1
ATOM 1488 C C . PRO A 1 211 ? 19.942 0.333 3.905 1.00 14.54 191 PRO A C 1
ATOM 1489 O O . PRO A 1 211 ? 18.949 0.373 4.623 1.00 14.36 191 PRO A O 1
ATOM 1493 N N . LEU A 1 212 ? 20.060 1.010 2.767 1.00 14.08 192 LEU A N 1
ATOM 1494 C CA . LEU A 1 212 ? 18.969 1.865 2.241 1.00 14.59 192 LEU A CA 1
ATOM 1495 C C . LEU A 1 212 ? 18.159 1.133 1.174 1.00 14.76 192 LEU A C 1
ATOM 1496 O O . LEU A 1 212 ? 17.170 1.719 0.697 1.00 15.37 192 LEU A O 1
ATOM 1501 N N . ALA A 1 213 ? 18.498 -0.104 0.813 1.00 14.28 193 ALA A N 1
ATOM 1502 C CA . ALA A 1 213 ? 17.604 -0.917 -0.041 1.00 14.56 193 ALA A CA 1
ATOM 1503 C C . ALA A 1 213 ? 16.234 -0.972 0.644 1.00 14.68 193 ALA A C 1
ATOM 1504 O O . ALA A 1 213 ? 16.181 -0.998 1.880 1.00 14.40 193 ALA A O 1
ATOM 1506 N N . GLU A 1 214 ? 15.158 -0.965 -0.133 1.00 13.99 194 GLU A N 1
ATOM 1507 C CA . GLU A 1 214 ? 13.791 -0.883 0.429 1.00 14.56 194 GLU A CA 1
ATOM 1508 C C . GLU A 1 214 ? 13.540 -2.087 1.343 1.00 14.66 194 GLU A C 1
ATOM 1509 O O . GLU A 1 214 ? 13.971 -3.211 1.028 1.00 13.85 194 GLU A O 1
ATOM 1515 N N . HIS A 1 215 ? 12.832 -1.848 2.440 1.00 14.69 195 HIS A N 1
ATOM 1516 C CA . HIS A 1 215 ? 12.554 -2.874 3.470 1.00 14.90 195 HIS A CA 1
ATOM 1517 C C . HIS A 1 215 ? 11.251 -2.518 4.170 1.00 15.65 195 HIS A C 1
ATOM 1518 O O . HIS A 1 215 ? 10.970 -1.345 4.387 1.00 14.84 195 HIS A O 1
ATOM 1525 N N . PRO A 1 216 ? 10.416 -3.528 4.490 1.00 16.46 196 PRO A N 1
ATOM 1526 C CA . PRO A 1 216 ? 9.090 -3.272 5.054 1.00 17.02 196 PRO A CA 1
ATOM 1527 C C . PRO A 1 216 ? 9.014 -2.881 6.539 1.00 17.54 196 PRO A C 1
ATOM 1528 O O . PRO A 1 216 ? 8.030 -2.272 6.919 1.00 18.79 196 PRO A O 1
ATOM 1532 N N . PHE A 1 217 ? 10.026 -3.229 7.335 1.00 16.87 197 PHE A N 1
ATOM 1533 C CA . PHE A 1 217 ? 9.992 -3.201 8.821 1.00 17.86 197 PHE A CA 1
ATOM 1534 C C . PHE A 1 217 ? 11.104 -2.261 9.299 1.00 17.21 197 PHE A C 1
ATOM 1535 O O . PHE A 1 217 ? 12.274 -2.582 9.073 1.00 16.64 197 PHE A O 1
ATOM 1543 N N . ASP A 1 218 ? 10.756 -1.112 9.887 1.00 16.98 198 ASP A N 1
ATOM 1544 C CA . ASP A 1 218 ? 11.769 -0.102 10.308 1.00 16.53 198 ASP A CA 1
ATOM 1545 C C . ASP A 1 218 ? 12.778 -0.778 11.248 1.00 16.73 198 ASP A C 1
ATOM 1546 O O . ASP A 1 218 ? 14.002 -0.504 11.126 1.00 16.33 198 ASP A O 1
ATOM 1551 N N . GLY A 1 219 ? 12.290 -1.625 12.160 1.00 16.80 199 GLY A N 1
ATOM 1552 C CA . GLY A 1 219 ? 13.115 -2.288 13.192 1.00 17.05 199 GLY A CA 1
ATOM 1553 C C . GLY A 1 219 ? 14.020 -3.388 12.660 1.00 17.01 199 GLY A C 1
ATOM 1554 O O . GLY A 1 219 ? 14.781 -3.930 13.463 1.00 17.61 199 GLY A O 1
ATOM 1555 N N . SER A 1 220 ? 13.977 -3.728 11.366 1.00 16.51 200 SER A N 1
ATOM 1556 C CA . SER A 1 220 ? 15.017 -4.589 10.745 1.00 16.69 200 SER A CA 1
ATOM 1557 C C . SER A 1 220 ? 16.276 -3.750 10.516 1.00 16.03 200 SER A C 1
ATOM 1558 O O . SER A 1 220 ? 17.322 -4.353 10.231 1.00 15.99 200 SER A O 1
ATOM 1561 N N . TRP A 1 221 ? 16.135 -2.422 10.563 1.00 16.27 201 TRP A N 1
ATOM 1562 C CA . TRP A 1 221 ? 17.205 -1.408 10.343 1.00 16.65 201 TRP A CA 1
ATOM 1563 C C . TRP A 1 221 ? 17.684 -1.418 8.891 1.00 16.12 201 TRP A C 1
ATOM 1564 O O . TRP A 1 221 ? 18.673 -0.719 8.598 1.00 16.91 201 TRP A O 1
ATOM 1575 N N . GLY A 1 222 ? 17.020 -2.163 8.009 1.00 15.99 202 GLY A N 1
ATOM 1576 C CA . GLY A 1 222 ? 17.452 -2.347 6.614 1.00 15.82 202 GLY A CA 1
ATOM 1577 C C . GLY A 1 222 ? 18.022 -3.739 6.353 1.00 15.42 202 GLY A C 1
ATOM 1578 O O . GLY A 1 222 ? 18.365 -4.010 5.197 1.00 15.34 202 GLY A O 1
ATOM 1579 N N . TYR A 1 223 ? 18.113 -4.616 7.362 1.00 15.77 203 TYR A N 1
ATOM 1580 C CA . TYR A 1 223 ? 18.791 -5.936 7.215 1.00 16.98 203 TYR A CA 1
ATOM 1581 C C . TYR A 1 223 ? 17.817 -7.019 6.739 1.00 18.38 203 TYR A C 1
ATOM 1582 O O . TYR A 1 223 ? 18.282 -8.141 6.501 1.00 19.02 203 TYR A O 1
ATOM 1591 N N . GLN A 1 224 ? 16.527 -6.708 6.599 1.00 18.31 204 GLN A N 1
ATOM 1592 C CA . GLN A 1 224 ? 15.545 -7.627 5.963 1.00 19.63 204 GLN A CA 1
ATOM 1593 C C . GLN A 1 224 ? 15.025 -6.940 4.702 1.00 18.50 204 GLN A C 1
ATOM 1594 O O . GLN A 1 224 ? 14.058 -6.158 4.777 1.00 18.41 204 GLN A O 1
ATOM 1600 N N . THR A 1 225 ? 15.695 -7.208 3.583 1.00 17.46 205 THR A N 1
ATOM 1601 C CA . THR A 1 225 ? 15.565 -6.425 2.333 1.00 16.68 205 THR A CA 1
ATOM 1602 C C . THR A 1 225 ? 14.493 -7.020 1.423 1.00 16.40 205 THR A C 1
ATOM 1603 O O . THR A 1 225 ? 14.495 -8.247 1.228 1.00 16.89 205 THR A O 1
ATOM 1607 N N . THR A 1 226 ? 13.680 -6.162 0.803 1.00 15.98 206 THR A N 1
ATOM 1608 C CA . THR A 1 226 ? 12.710 -6.550 -0.255 1.00 15.14 206 THR A CA 1
ATOM 1609 C C . THR A 1 226 ? 13.066 -5.907 -1.603 1.00 14.69 206 THR A C 1
ATOM 1610 O O . THR A 1 226 ? 12.765 -6.537 -2.626 1.00 15.21 206 THR A O 1
ATOM 1614 N N . GLY A 1 227 ? 13.612 -4.688 -1.617 1.00 14.35 207 GLY A N 1
ATOM 1615 C CA . GLY A 1 227 ? 13.844 -3.902 -2.843 1.00 13.93 207 GLY A CA 1
ATOM 1616 C C . GLY A 1 227 ? 15.305 -3.543 -3.007 1.00 14.56 207 GLY A C 1
ATOM 1617 O O . GLY A 1 227 ? 15.680 -2.409 -2.660 1.00 13.85 207 GLY A O 1
ATOM 1618 N N . TYR A 1 228 ? 16.095 -4.472 -3.545 1.00 14.19 208 TYR A N 1
ATOM 1619 C CA . TYR A 1 228 ? 17.574 -4.355 -3.600 1.00 14.00 208 TYR A CA 1
ATOM 1620 C C . TYR A 1 228 ? 18.013 -3.149 -4.433 1.00 14.32 208 TYR A C 1
ATOM 1621 O O . TYR A 1 228 ? 19.142 -2.678 -4.213 1.00 14.37 208 TYR A O 1
ATOM 1630 N N . PHE A 1 229 ? 17.182 -2.672 -5.360 1.00 14.35 209 PHE A N 1
ATOM 1631 C CA . PHE A 1 229 ? 17.554 -1.573 -6.285 1.00 14.09 209 PHE A CA 1
ATOM 1632 C C . PHE A 1 229 ? 16.779 -0.294 -5.956 1.00 14.67 209 PHE A C 1
ATOM 1633 O O . PHE A 1 229 ? 16.950 0.681 -6.690 1.00 13.71 209 PHE A O 1
ATOM 1641 N N . SER A 1 230 ? 16.002 -0.307 -4.874 1.00 14.25 210 SER A N 1
ATOM 1642 C CA . SER A 1 230 ? 14.978 0.719 -4.547 1.00 14.48 210 SER A CA 1
ATOM 1643 C C . SER A 1 230 ? 15.400 1.487 -3.293 1.00 14.70 210 SER A C 1
ATOM 1644 O O . SER A 1 230 ? 15.078 1.054 -2.182 1.00 14.70 210 SER A O 1
ATOM 1647 N N . VAL A 1 231 ? 16.139 2.584 -3.447 1.00 14.73 211 VAL A N 1
ATOM 1648 C CA . VAL A 1 231 ? 16.610 3.358 -2.265 1.00 14.71 211 VAL A CA 1
ATOM 1649 C C . VAL A 1 231 ? 15.373 3.776 -1.455 1.00 14.52 211 VAL A C 1
ATOM 1650 O O . VAL A 1 231 ? 14.379 4.244 -2.056 1.00 14.55 211 VAL A O 1
ATOM 1654 N N . THR A 1 232 ? 15.380 3.521 -0.146 1.00 14.52 212 THR A N 1
ATOM 1655 C CA . THR A 1 232 ? 14.128 3.509 0.660 1.00 14.47 212 THR A CA 1
ATOM 1656 C C . THR A 1 232 ? 13.428 4.866 0.563 1.00 15.19 212 THR A C 1
ATOM 1657 O O . THR A 1 232 ? 14.081 5.912 0.699 1.00 14.54 212 THR A O 1
ATOM 1661 N N . SER A 1 233 ? 12.113 4.828 0.353 1.00 14.87 213 SER A N 1
ATOM 1662 C CA . SER A 1 233 ? 11.261 6.025 0.196 1.00 15.00 213 SER A CA 1
ATOM 1663 C C . SER A 1 233 ? 10.973 6.662 1.558 1.00 14.88 213 SER A C 1
ATOM 1664 O O . SER A 1 233 ? 10.400 7.758 1.564 1.00 16.04 213 SER A O 1
ATOM 1667 N N . ARG A 1 234 ? 11.380 6.031 2.666 1.00 15.49 214 ARG A N 1
ATOM 1668 C CA . ARG A 1 234 ? 11.290 6.652 4.019 1.00 15.28 214 ARG A CA 1
ATOM 1669 C C . ARG A 1 234 ? 11.813 8.092 3.969 1.00 16.04 214 ARG A C 1
ATOM 1670 O O . ARG A 1 234 ? 11.196 8.955 4.626 1.00 16.94 214 ARG A O 1
ATOM 1678 N N . TYR A 1 235 ? 12.935 8.344 3.279 1.00 15.40 215 TYR A N 1
ATOM 1679 C CA . TYR A 1 235 ? 13.667 9.638 3.345 1.00 15.87 215 TYR A CA 1
ATOM 1680 C C . TYR A 1 235 ? 13.658 10.350 1.989 1.00 16.21 215 TYR A C 1
ATOM 1681 O O . TYR A 1 235 ? 14.413 11.320 1.837 1.00 16.89 215 TYR A O 1
ATOM 1690 N N . GLY A 1 236 ? 12.778 9.943 1.067 1.00 17.18 216 GLY A N 1
ATOM 1691 C CA . GLY A 1 236 ? 12.556 10.657 -0.200 1.00 17.98 216 GLY A CA 1
ATOM 1692 C C . GLY A 1 236 ? 12.830 9.812 -1.427 1.00 17.88 216 GLY A C 1
ATOM 1693 O O . GLY A 1 236 ? 12.716 8.567 -1.355 1.00 18.72 216 GLY A O 1
ATOM 1694 N N . ASP A 1 237 ? 13.145 10.490 -2.531 1.00 18.63 217 ASP A N 1
ATOM 1695 C CA . ASP A 1 237 ? 13.213 9.918 -3.899 1.00 18.90 217 ASP A CA 1
ATOM 1696 C C . ASP A 1 237 ? 14.664 9.622 -4.266 1.00 18.25 217 ASP A C 1
ATOM 1697 O O . ASP A 1 237 ? 15.596 10.089 -3.601 1.00 17.13 217 ASP A O 1
ATOM 1702 N N . PRO A 1 238 ? 14.887 8.811 -5.323 1.00 17.48 218 PRO A N 1
ATOM 1703 C CA . PRO A 1 238 ? 16.233 8.515 -5.807 1.00 17.38 218 PRO A CA 1
ATOM 1704 C C . PRO A 1 238 ? 17.119 9.758 -5.974 1.00 17.63 218 PRO A C 1
ATOM 1705 O O . PRO A 1 238 ? 18.235 9.749 -5.501 1.00 18.19 218 PRO A O 1
ATOM 1709 N N . ALA A 1 239 ? 16.609 10.816 -6.606 1.00 17.43 219 ALA A N 1
ATOM 1710 C CA . ALA A 1 239 ? 17.374 12.071 -6.819 1.00 17.32 219 ALA A CA 1
ATOM 1711 C C . ALA A 1 239 ? 17.784 12.695 -5.477 1.00 16.92 219 ALA A C 1
ATOM 1712 O O . ALA A 1 239 ? 18.837 13.355 -5.434 1.00 17.37 219 ALA A O 1
ATOM 1714 N N . ASP A 1 240 ? 16.970 12.546 -4.430 1.00 16.71 220 ASP A N 1
ATOM 1715 C CA . ASP A 1 240 ? 17.290 13.082 -3.084 1.00 17.14 220 ASP A CA 1
ATOM 1716 C C . ASP A 1 240 ? 18.515 12.343 -2.534 1.00 16.97 220 ASP A C 1
ATOM 1717 O O . ASP A 1 240 ? 19.420 13.005 -1.988 1.00 16.88 220 ASP A O 1
ATOM 1722 N N . PHE A 1 241 ? 18.562 11.015 -2.648 1.00 16.00 221 PHE A N 1
ATOM 1723 C CA . PHE A 1 241 ? 19.737 10.262 -2.139 1.00 15.57 221 PHE A CA 1
ATOM 1724 C C . PHE A 1 241 ? 20.970 10.613 -2.979 1.00 15.53 221 PHE A C 1
ATOM 1725 O O . PHE A 1 241 ? 22.062 10.812 -2.425 1.00 15.61 221 PHE A O 1
ATOM 1733 N N . ALA A 1 242 ? 20.822 10.703 -4.301 1.00 15.45 222 ALA A N 1
ATOM 1734 C CA . ALA A 1 242 ? 21.944 11.094 -5.183 1.00 15.53 222 ALA A CA 1
ATOM 1735 C C . ALA A 1 242 ? 22.482 12.452 -4.718 1.00 15.86 222 ALA A C 1
ATOM 1736 O O . ALA A 1 242 ? 23.719 12.621 -4.664 1.00 15.83 222 ALA A O 1
ATOM 1738 N N . ALA A 1 243 ? 21.594 13.388 -4.369 1.00 15.83 223 ALA A N 1
ATOM 1739 C CA . ALA A 1 243 ? 21.974 14.739 -3.899 1.00 15.90 223 ALA A CA 1
ATOM 1740 C C . ALA A 1 243 ? 22.735 14.629 -2.572 1.00 15.56 223 ALA A C 1
ATOM 1741 O O . ALA A 1 243 ? 23.661 15.425 -2.344 1.00 15.64 223 ALA A O 1
ATOM 1743 N N . PHE A 1 244 ? 22.323 13.713 -1.691 1.00 14.77 224 PHE A N 1
ATOM 1744 C CA . PHE A 1 244 ? 23.020 13.443 -0.405 1.00 15.25 224 PHE A CA 1
ATOM 1745 C C . PHE A 1 244 ? 24.472 13.066 -0.707 1.00 14.94 224 PHE A C 1
ATOM 1746 O O . PHE A 1 244 ? 25.386 13.631 -0.109 1.00 14.51 224 PHE A O 1
ATOM 1754 N N . VAL A 1 245 ? 24.679 12.116 -1.614 1.00 14.81 225 VAL A N 1
ATOM 1755 C CA . VAL A 1 245 ? 26.046 11.613 -1.922 1.00 14.99 225 VAL A CA 1
ATOM 1756 C C . VAL A 1 245 ? 26.844 12.753 -2.560 1.00 15.50 225 VAL A C 1
ATOM 1757 O O . VAL A 1 245 ? 28.009 12.960 -2.177 1.00 15.54 225 VAL A O 1
ATOM 1761 N N . ASN A 1 246 ? 26.238 13.469 -3.502 1.00 16.54 226 ASN A N 1
ATOM 1762 C CA . ASN A 1 246 ? 26.917 14.589 -4.200 1.00 16.72 226 ASN A CA 1
ATOM 1763 C C . ASN A 1 246 ? 27.368 15.627 -3.164 1.00 16.61 226 ASN A C 1
ATOM 1764 O O . ASN A 1 246 ? 28.517 16.108 -3.248 1.00 16.54 226 ASN A O 1
ATOM 1769 N N . ALA A 1 247 ? 26.499 15.963 -2.213 1.00 16.20 227 ALA A N 1
ATOM 1770 C CA . ALA A 1 247 ? 26.782 16.941 -1.134 1.00 16.60 227 ALA A CA 1
ATOM 1771 C C . ALA A 1 247 ? 27.972 16.466 -0.295 1.00 16.44 227 ALA A C 1
ATOM 1772 O O . ALA A 1 247 ? 28.880 17.261 -0.039 1.00 16.46 227 ALA A O 1
ATOM 1774 N N . CYS A 1 248 ? 27.975 15.206 0.126 1.00 15.70 228 CYS A N 1
ATOM 1775 C CA . CYS A 1 248 ? 29.094 14.629 0.907 1.00 15.37 228 CYS A CA 1
ATOM 1776 C C . CYS A 1 248 ? 30.392 14.823 0.107 1.00 15.45 228 CYS A C 1
ATOM 1777 O O . CYS A 1 248 ? 31.396 15.323 0.663 1.00 15.69 228 CYS A O 1
ATOM 1780 N N . HIS A 1 249 ? 30.382 14.457 -1.171 1.00 15.43 229 HIS A N 1
ATOM 1781 C CA . HIS A 1 249 ? 31.592 14.491 -2.039 1.00 15.59 229 HIS A CA 1
ATOM 1782 C C . HIS A 1 249 ? 32.139 15.917 -2.138 1.00 16.53 229 HIS A C 1
ATOM 1783 O O . HIS A 1 249 ? 33.372 16.093 -2.017 1.00 17.66 229 HIS A O 1
ATOM 1790 N N . ARG A 1 250 ? 31.261 16.903 -2.300 1.00 18.12 230 ARG A N 1
ATOM 1791 C CA . ARG A 1 250 ? 31.668 18.329 -2.426 1.00 19.73 230 ARG A CA 1
ATOM 1792 C C . ARG A 1 250 ? 32.434 18.766 -1.175 1.00 19.72 230 ARG A C 1
ATOM 1793 O O . ARG A 1 250 ? 33.279 19.667 -1.289 1.00 19.12 230 ARG A O 1
ATOM 1801 N N . MET A 1 251 ? 32.126 18.174 -0.021 1.00 18.60 231 MET A N 1
ATOM 1802 C CA . MET A 1 251 ? 32.694 18.565 1.294 1.00 20.01 231 MET A CA 1
ATOM 1803 C C . MET A 1 251 ? 33.781 17.582 1.729 1.00 18.29 231 MET A C 1
ATOM 1804 O O . MET A 1 251 ? 34.244 17.707 2.872 1.00 19.06 231 MET A O 1
ATOM 1809 N N . GLY A 1 252 ? 34.180 16.650 0.859 1.00 16.84 232 GLY A N 1
ATOM 1810 C CA . GLY A 1 252 ? 35.319 15.743 1.102 1.00 16.38 232 GLY A CA 1
ATOM 1811 C C . GLY A 1 252 ? 34.951 14.554 1.972 1.00 16.92 232 GLY A C 1
ATOM 1812 O O . GLY A 1 252 ? 35.863 13.955 2.582 1.00 17.88 232 GLY A O 1
ATOM 1813 N N . ILE A 1 253 ? 33.668 14.187 1.987 1.00 15.25 233 ILE A N 1
ATOM 1814 C CA . ILE A 1 253 ? 33.132 13.062 2.806 1.00 15.25 233 ILE A CA 1
ATOM 1815 C C . ILE A 1 253 ? 32.733 11.915 1.874 1.00 14.52 233 ILE A C 1
ATOM 1816 O O . ILE A 1 253 ? 32.002 12.163 0.907 1.00 15.09 233 ILE A O 1
ATOM 1821 N N . GLY A 1 254 ? 33.174 10.695 2.189 1.00 14.40 234 GLY A N 1
ATOM 1822 C CA . GLY A 1 254 ? 32.801 9.474 1.453 1.00 13.85 234 GLY A CA 1
ATOM 1823 C C . GLY A 1 254 ? 31.558 8.824 2.027 1.00 13.99 234 GLY A C 1
ATOM 1824 O O . GLY A 1 254 ? 31.216 9.072 3.204 1.00 14.22 234 GLY A O 1
ATOM 1825 N N . VAL A 1 255 ? 30.908 7.992 1.219 1.00 13.59 235 VAL A N 1
ATOM 1826 C CA . VAL A 1 255 ? 29.640 7.309 1.585 1.00 13.87 235 VAL A CA 1
ATOM 1827 C C . VAL A 1 255 ? 29.799 5.816 1.327 1.00 13.98 235 VAL A C 1
ATOM 1828 O O . VAL A 1 255 ? 29.995 5.435 0.173 1.00 15.10 235 VAL A O 1
ATOM 1832 N N . ILE A 1 256 ? 29.708 5.011 2.377 1.00 13.47 236 ILE A N 1
ATOM 1833 C CA . ILE A 1 256 ? 29.787 3.526 2.283 1.00 13.76 236 ILE A CA 1
ATOM 1834 C C . ILE A 1 256 ? 28.374 2.986 2.475 1.00 13.25 236 ILE A C 1
ATOM 1835 O O . ILE A 1 256 ? 27.710 3.407 3.433 1.00 14.91 236 ILE A O 1
ATOM 1840 N N . MET A 1 257 ? 27.927 2.111 1.575 1.00 13.86 237 MET A N 1
ATOM 1841 C CA . MET A 1 257 ? 26.566 1.538 1.663 1.00 14.09 237 MET A CA 1
ATOM 1842 C C . MET A 1 257 ? 26.632 0.140 2.278 1.00 14.62 237 MET A C 1
ATOM 1843 O O . MET A 1 257 ? 27.376 -0.724 1.772 1.00 14.52 237 MET A O 1
ATOM 1848 N N . ASP A 1 258 ? 25.837 -0.082 3.318 1.00 14.38 238 ASP A N 1
ATOM 1849 C CA . ASP A 1 258 ? 25.646 -1.425 3.916 1.00 15.22 238 ASP A CA 1
ATOM 1850 C C . ASP A 1 258 ? 24.731 -2.215 2.975 1.00 14.74 238 ASP A C 1
ATOM 1851 O O . ASP A 1 258 ? 23.782 -1.637 2.393 1.00 15.46 238 ASP A O 1
ATOM 1856 N N . PHE A 1 259 ? 25.039 -3.491 2.804 1.00 14.38 239 PHE A N 1
ATOM 1857 C CA . PHE A 1 259 ? 24.517 -4.346 1.717 1.00 15.12 239 PHE A CA 1
ATOM 1858 C C . PHE A 1 259 ? 24.278 -5.738 2.289 1.00 14.42 239 PHE A C 1
ATOM 1859 O O . PHE A 1 259 ? 25.121 -6.206 3.080 1.00 14.79 239 PHE A O 1
ATOM 1867 N N . VAL A 1 260 ? 23.185 -6.387 1.892 1.00 15.03 240 VAL A N 1
ATOM 1868 C CA . VAL A 1 260 ? 22.701 -7.628 2.562 1.00 15.82 240 VAL A CA 1
ATOM 1869 C C . VAL A 1 260 ? 22.633 -8.764 1.544 1.00 15.91 240 VAL A C 1
ATOM 1870 O O . VAL A 1 260 ? 21.561 -9.128 1.075 1.00 15.30 240 VAL A O 1
ATOM 1874 N N . PRO A 1 261 ? 23.785 -9.347 1.146 1.00 15.93 241 PRO A N 1
ATOM 1875 C CA . PRO A 1 261 ? 23.796 -10.358 0.088 1.00 16.27 241 PRO A CA 1
ATOM 1876 C C . PRO A 1 261 ? 23.590 -11.814 0.532 1.00 16.78 241 PRO A C 1
ATOM 1877 O O . PRO A 1 261 ? 23.608 -12.679 -0.320 1.00 16.97 241 PRO A O 1
ATOM 1881 N N . VAL A 1 262 ? 23.402 -12.065 1.827 1.00 16.59 242 VAL A N 1
ATOM 1882 C CA . VAL A 1 262 ? 23.293 -13.447 2.380 1.00 19.03 242 VAL A CA 1
ATOM 1883 C C . VAL A 1 262 ? 21.842 -13.909 2.328 1.00 18.53 242 VAL A C 1
ATOM 1884 O O . VAL A 1 262 ? 21.595 -15.070 1.969 1.00 17.93 242 VAL A O 1
ATOM 1888 N N . HIS A 1 263 ? 20.918 -13.038 2.708 1.00 18.73 243 HIS A N 1
ATOM 1889 C CA . HIS A 1 263 ? 19.493 -13.414 2.791 1.00 20.24 243 HIS A CA 1
ATOM 1890 C C . HIS A 1 263 ? 18.614 -12.209 2.491 1.00 18.30 243 HIS A C 1
ATOM 1891 O O . HIS A 1 263 ? 19.092 -11.074 2.560 1.00 17.45 243 HIS A O 1
ATOM 1898 N N . PHE A 1 264 ? 17.359 -12.492 2.174 1.00 18.42 244 PHE A N 1
ATOM 1899 C CA . PHE A 1 264 ? 16.341 -11.482 1.817 1.00 17.79 244 PHE A CA 1
ATOM 1900 C C . PHE A 1 264 ? 15.124 -11.695 2.714 1.00 18.45 244 PHE A C 1
ATOM 1901 O O . PHE A 1 264 ? 14.956 -12.792 3.261 1.00 18.56 244 PHE A O 1
ATOM 1909 N N . ALA A 1 265 ? 14.309 -10.659 2.882 1.00 18.34 245 ALA A N 1
ATOM 1910 C CA . ALA A 1 265 ? 13.063 -10.734 3.673 1.00 18.99 245 ALA A CA 1
ATOM 1911 C C . ALA A 1 265 ? 12.184 -11.843 3.091 1.00 19.66 245 ALA A C 1
ATOM 1912 O O . ALA A 1 265 ? 12.073 -11.921 1.863 1.00 20.46 245 ALA A O 1
ATOM 1914 N N . ALA A 1 266 ? 11.524 -12.620 3.950 1.00 21.17 246 ALA A N 1
ATOM 1915 C CA . ALA A 1 266 ? 10.749 -13.818 3.550 1.00 22.44 246 ALA A CA 1
ATOM 1916 C C . ALA A 1 266 ? 9.345 -13.443 3.041 1.00 24.06 246 ALA A C 1
ATOM 1917 O O . ALA A 1 266 ? 8.630 -14.362 2.618 1.00 24.38 246 ALA A O 1
ATOM 1919 N N . ASN A 1 267 ? 8.967 -12.162 3.049 1.00 26.48 247 ASN A N 1
ATOM 1920 C CA . ASN A 1 267 ? 7.627 -11.681 2.598 1.00 27.49 247 ASN A CA 1
ATOM 1921 C C . ASN A 1 267 ? 7.225 -12.398 1.302 1.00 26.94 247 ASN A C 1
ATOM 1922 O O . ASN A 1 267 ? 7.977 -12.323 0.306 1.00 26.59 247 ASN A O 1
ATOM 1927 N N . GLY A 1 268 ? 6.064 -13.054 1.303 1.00 24.92 248 GLY A N 1
ATOM 1928 C CA . GLY A 1 268 ? 5.644 -13.966 0.222 1.00 24.16 248 GLY A CA 1
ATOM 1929 C C . GLY A 1 268 ? 5.501 -13.276 -1.126 1.00 23.98 248 GLY A C 1
ATOM 1930 O O . GLY A 1 268 ? 5.498 -13.997 -2.137 1.00 24.79 248 GLY A O 1
ATOM 1931 N N . ASP A 1 269 ? 5.366 -11.945 -1.150 1.00 21.83 249 ASP A N 1
ATOM 1932 C CA . ASP A 1 269 ? 5.109 -11.159 -2.385 1.00 22.61 249 ASP A CA 1
ATOM 1933 C C . ASP A 1 269 ? 6.347 -10.337 -2.768 1.00 21.00 249 ASP A C 1
ATOM 1934 O O . ASP A 1 269 ? 6.214 -9.446 -3.616 1.00 20.94 249 ASP A O 1
ATOM 1939 N N . ALA A 1 270 ? 7.512 -10.621 -2.175 1.00 20.57 250 ALA A N 1
ATOM 1940 C CA . ALA A 1 270 ? 8.781 -9.935 -2.510 1.00 19.32 250 ALA A CA 1
ATOM 1941 C C . ALA A 1 270 ? 9.595 -10.851 -3.435 1.00 18.15 250 ALA A C 1
ATOM 1942 O O . ALA A 1 270 ? 9.258 -10.920 -4.631 1.00 17.87 250 ALA A O 1
ATOM 1944 N N . LEU A 1 271 ? 10.591 -11.570 -2.919 1.00 17.99 251 LEU A N 1
ATOM 1945 C CA . LEU A 1 271 ? 11.475 -12.406 -3.776 1.00 17.10 251 LEU A CA 1
ATOM 1946 C C . LEU A 1 271 ? 11.179 -13.905 -3.633 1.00 17.48 251 LEU A C 1
ATOM 1947 O O . LEU A 1 271 ? 11.518 -14.635 -4.559 1.00 17.85 251 LEU A O 1
ATOM 1952 N N . ALA A 1 272 ? 10.594 -14.357 -2.521 1.00 18.25 252 ALA A N 1
ATOM 1953 C CA . ALA A 1 272 ? 10.394 -15.799 -2.233 1.00 17.99 252 ALA A CA 1
ATOM 1954 C C . ALA A 1 272 ? 9.482 -16.428 -3.290 1.00 18.03 252 ALA A C 1
ATOM 1955 O O . ALA A 1 272 ? 8.513 -15.769 -3.736 1.00 18.48 252 ALA A O 1
ATOM 1957 N N . ASN A 1 273 ? 9.781 -17.660 -3.696 1.00 18.61 253 ASN A N 1
ATOM 1958 C CA . ASN A 1 273 ? 8.918 -18.446 -4.619 1.00 19.76 253 ASN A CA 1
ATOM 1959 C C . ASN A 1 273 ? 8.554 -17.583 -5.831 1.00 18.95 253 ASN A C 1
ATOM 1960 O O . ASN A 1 273 ? 7.381 -17.599 -6.255 1.00 18.62 253 ASN A O 1
ATOM 1965 N N . PHE A 1 274 ? 9.528 -16.861 -6.389 1.00 18.13 254 PHE A N 1
ATOM 1966 C CA . PHE A 1 274 ? 9.259 -15.682 -7.250 1.00 18.17 254 PHE A CA 1
ATOM 1967 C C . PHE A 1 274 ? 8.416 -16.052 -8.480 1.00 18.25 254 PHE A C 1
ATOM 1968 O O . PHE A 1 274 ? 7.456 -15.311 -8.796 1.00 19.16 254 PHE A O 1
ATOM 1976 N N . ASP A 1 275 ? 8.768 -17.137 -9.172 1.00 18.81 255 ASP A N 1
ATOM 1977 C CA . ASP A 1 275 ? 8.100 -17.570 -10.428 1.00 19.59 255 ASP A CA 1
ATOM 1978 C C . ASP A 1 275 ? 7.248 -18.817 -10.138 1.00 19.65 255 ASP A C 1
ATOM 1979 O O . ASP A 1 275 ? 6.945 -19.564 -11.096 1.00 20.73 255 ASP A O 1
ATOM 1984 N N . GLY A 1 276 ? 6.873 -19.034 -8.875 1.00 20.69 256 GLY A N 1
ATOM 1985 C CA . GLY A 1 276 ? 6.184 -20.263 -8.430 1.00 21.71 256 GLY A CA 1
ATOM 1986 C C . GLY A 1 276 ? 7.153 -21.418 -8.244 1.00 22.83 256 GLY A C 1
ATOM 1987 O O . GLY A 1 276 ? 6.697 -22.569 -8.147 1.00 24.24 256 GLY A O 1
ATOM 1988 N N . THR A 1 277 ? 8.456 -21.124 -8.194 1.00 22.02 257 THR A N 1
ATOM 1989 C CA . THR A 1 277 ? 9.541 -22.076 -7.840 1.00 21.45 257 THR A CA 1
ATOM 1990 C C . THR A 1 277 ? 10.480 -21.363 -6.865 1.00 21.68 257 THR A C 1
ATOM 1991 O O . THR A 1 277 ? 10.393 -20.128 -6.774 1.00 19.53 257 THR A O 1
ATOM 1995 N N . HIS A 1 278 ? 11.352 -22.110 -6.190 1.00 22.60 258 HIS A N 1
ATOM 1996 C CA . HIS A 1 278 ? 12.446 -21.551 -5.356 1.00 23.28 258 HIS A CA 1
ATOM 1997 C C . HIS A 1 278 ? 13.509 -20.998 -6.304 1.00 21.70 258 HIS A C 1
ATOM 1998 O O . HIS A 1 278 ? 14.403 -21.751 -6.714 1.00 23.23 258 HIS A O 1
ATOM 2005 N N . LEU A 1 279 ? 13.359 -19.739 -6.710 1.00 20.68 259 LEU A N 1
ATOM 2006 C CA . LEU A 1 279 ? 14.181 -19.149 -7.792 1.00 19.10 259 LEU A CA 1
ATOM 2007 C C . LEU A 1 279 ? 15.389 -18.443 -7.168 1.00 18.63 259 LEU A C 1
ATOM 2008 O O . LEU A 1 279 ? 16.540 -18.814 -7.490 1.00 18.18 259 LEU A O 1
ATOM 2013 N N . TYR A 1 280 ? 15.143 -17.490 -6.277 1.00 17.33 260 TYR A N 1
ATOM 2014 C CA . TYR A 1 280 ? 16.209 -16.730 -5.578 1.00 17.35 260 TYR A CA 1
ATOM 2015 C C . TYR A 1 280 ? 16.779 -17.536 -4.403 1.00 18.05 260 TYR A C 1
ATOM 2016 O O . TYR A 1 280 ? 17.973 -17.343 -4.097 1.00 17.48 260 TYR A O 1
ATOM 2025 N N . GLU A 1 281 ? 15.967 -18.372 -3.748 1.00 19.33 261 GLU A N 1
ATOM 2026 C CA . GLU A 1 281 ? 16.376 -19.125 -2.528 1.00 20.32 261 GLU A CA 1
ATOM 2027 C C . GLU A 1 281 ? 16.664 -20.594 -2.860 1.00 22.58 261 GLU A C 1
ATOM 2028 O O . GLU A 1 281 ? 16.201 -21.085 -3.906 1.00 22.30 261 GLU A O 1
ATOM 2034 N N . TYR A 1 282 ? 17.407 -21.266 -1.976 1.00 26.25 262 TYR A N 1
ATOM 2035 C CA . TYR A 1 282 ? 17.742 -22.710 -2.084 1.00 30.01 262 TYR A CA 1
ATOM 2036 C C . TYR A 1 282 ? 16.426 -23.497 -2.141 1.00 34.64 262 TYR A C 1
ATOM 2037 O O . TYR A 1 282 ? 15.448 -23.079 -1.490 1.00 34.62 262 TYR A O 1
ATOM 2046 N N . ASP A 1 283 ? 16.417 -24.615 -2.872 1.00 43.28 263 ASP A N 1
ATOM 2047 C CA . ASP A 1 283 ? 15.196 -25.403 -3.200 1.00 50.96 263 ASP A CA 1
ATOM 2048 C C . ASP A 1 283 ? 14.807 -26.301 -2.016 1.00 57.74 263 ASP A C 1
ATOM 2049 O O . ASP A 1 283 ? 14.416 -27.461 -2.266 1.00 63.91 263 ASP A O 1
ATOM 2054 N N . SER A 1 284 ? 14.879 -25.783 -0.782 1.00 60.64 264 SER A N 1
ATOM 2055 C CA . SER A 1 284 ? 14.572 -26.513 0.478 1.00 63.53 264 SER A CA 1
ATOM 2056 C C . SER A 1 284 ? 14.604 -25.541 1.664 1.00 64.13 264 SER A C 1
ATOM 2057 O O . SER A 1 284 ? 15.665 -24.909 1.856 1.00 63.12 264 SER A O 1
ATOM 2060 N N . SER A 1 289 ? 16.274 -20.683 7.013 1.00 86.10 269 SER A N 1
ATOM 2061 C CA . SER A 1 289 ? 16.842 -21.326 8.231 1.00 86.08 269 SER A CA 1
ATOM 2062 C C . SER A 1 289 ? 16.635 -20.428 9.460 1.00 86.90 269 SER A C 1
ATOM 2063 O O . SER A 1 289 ? 16.149 -20.950 10.485 1.00 90.15 269 SER A O 1
ATOM 2066 N N . GLU A 1 290 ? 16.982 -19.136 9.361 1.00 83.18 270 GLU A N 1
ATOM 2067 C CA . GLU A 1 290 ? 16.956 -18.167 10.495 1.00 82.73 270 GLU A CA 1
ATOM 2068 C C . GLU A 1 290 ? 16.025 -16.986 10.186 1.00 79.49 270 GLU A C 1
ATOM 2069 O O . GLU A 1 290 ? 15.790 -16.707 8.992 1.00 79.07 270 GLU A O 1
ATOM 2075 N N . TRP A 1 291 ? 15.539 -16.314 11.239 1.00 73.24 271 TRP A N 1
ATOM 2076 C CA . TRP A 1 291 ? 14.747 -15.053 11.180 1.00 69.51 271 TRP A CA 1
ATOM 2077 C C . TRP A 1 291 ? 13.500 -15.244 10.304 1.00 59.50 271 TRP A C 1
ATOM 2078 O O . TRP A 1 291 ? 13.112 -16.406 10.059 1.00 64.28 271 TRP A O 1
ATOM 2089 N N . GLY A 1 292 ? 12.877 -14.136 9.892 1.00 48.04 272 GLY A N 1
ATOM 2090 C CA . GLY A 1 292 ? 11.942 -14.065 8.754 1.00 40.20 272 GLY A CA 1
ATOM 2091 C C . GLY A 1 292 ? 12.689 -13.731 7.473 1.00 34.61 272 GLY A C 1
ATOM 2092 O O . GLY A 1 292 ? 12.363 -12.703 6.838 1.00 30.92 272 GLY A O 1
ATOM 2093 N N . THR A 1 293 ? 13.686 -14.545 7.120 1.00 30.02 273 THR A N 1
ATOM 2094 C CA . THR A 1 293 ? 14.513 -14.354 5.901 1.00 27.86 273 THR A CA 1
ATOM 2095 C C . THR A 1 293 ? 14.654 -15.673 5.137 1.00 25.43 273 THR A C 1
ATOM 2096 O O . THR A 1 293 ? 14.364 -16.751 5.693 1.00 25.53 273 THR A O 1
ATOM 2100 N N . CYS A 1 294 ? 15.076 -15.562 3.883 1.00 23.00 274 CYS A N 1
ATOM 2101 C CA . CYS A 1 294 ? 15.433 -16.692 2.997 1.00 22.26 274 CYS A CA 1
ATOM 2102 C C . CYS A 1 294 ? 16.872 -16.507 2.521 1.00 21.67 274 CYS A C 1
ATOM 2103 O O . CYS A 1 294 ? 17.226 -15.387 2.136 1.00 21.95 274 CYS A O 1
ATOM 2106 N N . ASN A 1 295 ? 17.649 -17.585 2.481 1.00 20.89 275 ASN A N 1
ATOM 2107 C CA . ASN A 1 295 ? 19.055 -17.524 2.013 1.00 19.86 275 ASN A CA 1
ATOM 2108 C C . ASN A 1 295 ? 19.077 -17.503 0.487 1.00 18.79 275 ASN A C 1
ATOM 2109 O O . ASN A 1 295 ? 18.368 -18.318 -0.142 1.00 19.32 275 ASN A O 1
ATOM 2114 N N . PHE A 1 296 ? 19.875 -16.608 -0.089 1.00 17.24 276 PHE A N 1
ATOM 2115 C CA . PHE A 1 296 ? 20.124 -16.567 -1.548 1.00 16.85 276 PHE A CA 1
ATOM 2116 C C . PHE A 1 296 ? 20.868 -17.835 -1.954 1.00 17.16 276 PHE A C 1
ATOM 2117 O O . PHE A 1 296 ? 21.800 -18.242 -1.238 1.00 17.42 276 PHE A O 1
ATOM 2125 N N . ASN A 1 297 ? 20.465 -18.415 -3.082 1.00 16.73 277 ASN A N 1
ATOM 2126 C CA . ASN A 1 297 ? 21.114 -19.608 -3.680 1.00 17.13 277 ASN A CA 1
ATOM 2127 C C . ASN A 1 297 ? 22.261 -19.161 -4.596 1.00 16.84 277 ASN A C 1
ATOM 2128 O O . ASN A 1 297 ? 21.995 -18.807 -5.762 1.00 17.18 277 ASN A O 1
ATOM 2133 N N . TYR A 1 298 ? 23.507 -19.229 -4.118 1.00 16.97 278 TYR A N 1
ATOM 2134 C CA . TYR A 1 298 ? 24.689 -18.773 -4.898 1.00 16.75 278 TYR A CA 1
ATOM 2135 C C . TYR A 1 298 ? 24.995 -19.736 -6.049 1.00 17.76 278 TYR A C 1
ATOM 2136 O O . TYR A 1 298 ? 25.804 -19.377 -6.922 1.00 17.96 278 TYR A O 1
ATOM 2145 N N . TYR A 1 299 ? 24.381 -20.920 -6.068 1.00 17.24 279 TYR A N 1
ATOM 2146 C CA . TYR A 1 299 ? 24.539 -21.872 -7.196 1.00 17.75 279 TYR A CA 1
ATOM 2147 C C . TYR A 1 299 ? 23.564 -21.523 -8.325 1.00 18.96 279 TYR A C 1
ATOM 2148 O O . TYR A 1 299 ? 23.602 -22.192 -9.381 1.00 20.35 279 TYR A O 1
ATOM 2157 N N . ARG A 1 300 ? 22.703 -20.525 -8.122 1.00 18.57 280 ARG A N 1
ATOM 2158 C CA . ARG A 1 300 ? 21.857 -19.972 -9.201 1.00 19.54 280 ARG A CA 1
ATOM 2159 C C . ARG A 1 300 ? 22.594 -18.779 -9.814 1.00 19.15 280 ARG A C 1
ATOM 2160 O O . ARG A 1 300 ? 22.738 -17.743 -9.142 1.00 18.13 280 ARG A O 1
ATOM 2168 N N . ARG A 1 301 ? 23.067 -18.920 -11.050 1.00 19.91 281 ARG A N 1
ATOM 2169 C CA . ARG A 1 301 ? 23.904 -17.893 -11.721 1.00 20.55 281 ARG A CA 1
ATOM 2170 C C . ARG A 1 301 ? 23.183 -16.540 -11.752 1.00 18.88 281 ARG A C 1
ATOM 2171 O O . ARG A 1 301 ? 23.827 -15.509 -11.493 1.00 18.47 281 ARG A O 1
ATOM 2179 N N . GLU A 1 302 ? 21.884 -16.542 -12.049 1.00 18.05 282 GLU A N 1
ATOM 2180 C CA . GLU A 1 302 ? 21.093 -15.297 -12.220 1.00 17.91 282 GLU A CA 1
ATOM 2181 C C . GLU A 1 302 ? 20.983 -14.599 -10.857 1.00 16.68 282 GLU A C 1
ATOM 2182 O O . GLU A 1 302 ? 20.854 -13.361 -10.831 1.00 17.39 282 GLU A O 1
ATOM 2188 N N . VAL A 1 303 ? 20.997 -15.360 -9.761 1.00 16.48 283 VAL A N 1
ATOM 2189 C CA . VAL A 1 303 ? 20.967 -14.783 -8.388 1.00 15.91 283 VAL A CA 1
ATOM 2190 C C . VAL A 1 303 ? 22.300 -14.074 -8.134 1.00 15.22 283 VAL A C 1
ATOM 2191 O O . VAL A 1 303 ? 22.302 -12.958 -7.586 1.00 14.44 283 VAL A O 1
ATOM 2195 N N . CYS A 1 304 ? 23.408 -14.673 -8.555 1.00 15.36 284 CYS A N 1
ATOM 2196 C CA . CYS A 1 304 ? 24.737 -14.021 -8.448 1.00 15.34 284 CYS A CA 1
ATOM 2197 C C . CYS A 1 304 ? 24.726 -12.697 -9.229 1.00 14.83 284 CYS A C 1
ATOM 2198 O O . CYS A 1 304 ? 25.234 -11.697 -8.720 1.00 14.86 284 CYS A O 1
ATOM 2201 N N . SER A 1 305 ? 24.143 -12.673 -10.430 1.00 14.38 285 SER A N 1
ATOM 2202 C CA . SER A 1 305 ? 24.031 -11.439 -11.254 1.00 13.82 285 SER A CA 1
ATOM 2203 C C . SER A 1 305 ? 23.138 -10.404 -10.557 1.00 14.09 285 SER A C 1
ATOM 2204 O O . SER A 1 305 ? 23.489 -9.222 -10.562 1.00 14.49 285 SER A O 1
ATOM 2207 N N . PHE A 1 306 ? 22.015 -10.829 -9.984 1.00 13.78 286 PHE A N 1
ATOM 2208 C CA . PHE A 1 306 ? 21.137 -9.949 -9.177 1.00 13.94 286 PHE A CA 1
ATOM 2209 C C . PHE A 1 306 ? 21.987 -9.241 -8.111 1.00 13.92 286 PHE A C 1
ATOM 2210 O O . PHE A 1 306 ? 21.948 -8.000 -8.009 1.00 13.50 286 PHE A O 1
ATOM 2218 N N . LEU A 1 307 ? 22.759 -10.001 -7.338 1.00 13.69 287 LEU A N 1
ATOM 2219 C CA . LEU A 1 307 ? 23.510 -9.438 -6.188 1.00 14.25 287 LEU A CA 1
ATOM 2220 C C . LEU A 1 307 ? 24.691 -8.597 -6.681 1.00 14.04 287 LEU A C 1
ATOM 2221 O O . LEU A 1 307 ? 24.921 -7.501 -6.123 1.00 13.66 287 LEU A O 1
ATOM 2226 N N . ASN A 1 308 ? 25.396 -9.051 -7.715 1.00 13.90 288 ASN A N 1
ATOM 2227 C CA . ASN A 1 308 ? 26.467 -8.235 -8.344 1.00 14.02 288 ASN A CA 1
ATOM 2228 C C . ASN A 1 308 ? 25.895 -6.866 -8.711 1.00 13.68 288 ASN A C 1
ATOM 2229 O O . ASN A 1 308 ? 26.517 -5.829 -8.419 1.00 13.23 288 ASN A O 1
ATOM 2234 N N . SER A 1 309 ? 24.738 -6.879 -9.363 1.00 13.28 289 SER A N 1
ATOM 2235 C CA . SER A 1 309 ? 24.097 -5.667 -9.920 1.00 13.41 289 SER A CA 1
ATOM 2236 C C . SER A 1 309 ? 23.575 -4.775 -8.783 1.00 13.43 289 SER A C 1
ATOM 2237 O O . SER A 1 309 ? 23.649 -3.536 -8.919 1.00 13.67 289 SER A O 1
ATOM 2240 N N . ALA A 1 310 ? 23.072 -5.369 -7.705 1.00 13.73 290 ALA A N 1
ATOM 2241 C CA . ALA A 1 310 ? 22.554 -4.611 -6.540 1.00 14.91 290 ALA A CA 1
ATOM 2242 C C . ALA A 1 310 ? 23.717 -3.868 -5.871 1.00 15.98 290 ALA A C 1
ATOM 2243 O O . ALA A 1 310 ? 23.579 -2.654 -5.608 1.00 17.64 290 ALA A O 1
ATOM 2245 N N . ALA A 1 311 ? 24.863 -4.525 -5.694 1.00 15.12 291 ALA A N 1
ATOM 2246 C CA . ALA A 1 311 ? 26.069 -3.869 -5.134 1.00 14.78 291 ALA A CA 1
ATOM 2247 C C . ALA A 1 311 ? 26.524 -2.756 -6.080 1.00 14.81 291 ALA A C 1
ATOM 2248 O O . ALA A 1 311 ? 26.778 -1.626 -5.627 1.00 14.76 291 ALA A O 1
ATOM 2250 N N . ALA A 1 312 ? 26.651 -3.068 -7.364 1.00 14.53 292 ALA A N 1
ATOM 2251 C CA . ALA A 1 312 ? 27.143 -2.115 -8.382 1.00 14.51 292 ALA A CA 1
ATOM 2252 C C . ALA A 1 312 ? 26.217 -0.895 -8.471 1.00 14.83 292 ALA A C 1
ATOM 2253 O O . ALA A 1 312 ? 26.718 0.214 -8.712 1.00 15.40 292 ALA A O 1
ATOM 2255 N N . LEU A 1 313 ? 24.902 -1.075 -8.304 1.00 14.91 293 LEU A N 1
ATOM 2256 C CA . LEU A 1 313 ? 23.937 0.051 -8.391 1.00 15.57 293 LEU A CA 1
ATOM 2257 C C . LEU A 1 313 ? 24.431 1.200 -7.510 1.00 14.45 293 LEU A C 1
ATOM 2258 O O . LEU A 1 313 ? 24.414 2.363 -7.975 1.00 14.84 293 LEU A O 1
ATOM 2263 N N . TRP A 1 314 ? 24.830 0.898 -6.271 1.00 14.05 294 TRP A N 1
ATOM 2264 C CA . TRP A 1 314 ? 25.219 1.940 -5.286 1.00 14.12 294 TRP A CA 1
ATOM 2265 C C . TRP A 1 314 ? 26.461 2.673 -5.783 1.00 14.15 294 TRP A C 1
ATOM 2266 O O . TRP A 1 314 ? 26.523 3.894 -5.640 1.00 14.46 294 TRP A O 1
ATOM 2277 N N . MET A 1 315 ? 27.413 1.938 -6.342 1.00 14.13 295 MET A N 1
ATOM 2278 C CA . MET A 1 315 ? 28.678 2.521 -6.853 1.00 14.72 295 MET A CA 1
ATOM 2279 C C . MET A 1 315 ? 28.413 3.324 -8.135 1.00 15.37 295 MET A C 1
ATOM 2280 O O . MET A 1 315 ? 28.989 4.425 -8.294 1.00 16.07 295 MET A O 1
ATOM 2285 N N . ASP A 1 316 ? 27.587 2.782 -9.030 1.00 15.84 296 ASP A N 1
ATOM 2286 C CA . ASP A 1 316 ? 27.368 3.319 -10.395 1.00 16.63 296 ASP A CA 1
ATOM 2287 C C . ASP A 1 316 ? 26.381 4.489 -10.342 1.00 16.44 296 ASP A C 1
ATOM 2288 O O . ASP A 1 316 ? 26.762 5.638 -10.637 1.00 17.47 296 ASP A O 1
ATOM 2293 N N . VAL A 1 317 ? 25.130 4.198 -10.005 1.00 16.49 297 VAL A N 1
ATOM 2294 C CA . VAL A 1 317 ? 24.024 5.184 -10.115 1.00 16.77 297 VAL A CA 1
ATOM 2295 C C . VAL A 1 317 ? 24.180 6.247 -9.026 1.00 16.26 297 VAL A C 1
ATOM 2296 O O . VAL A 1 317 ? 23.924 7.439 -9.309 1.00 17.54 297 VAL A O 1
ATOM 2300 N N . TYR A 1 318 ? 24.591 5.850 -7.823 1.00 15.58 298 TYR A N 1
ATOM 2301 C CA . TYR A 1 318 ? 24.570 6.762 -6.653 1.00 15.09 298 TYR A CA 1
ATOM 2302 C C . TYR A 1 318 ? 25.971 7.226 -6.249 1.00 14.99 298 TYR A C 1
ATOM 2303 O O . TYR A 1 318 ? 26.041 8.007 -5.299 1.00 15.21 298 TYR A O 1
ATOM 2312 N N . HIS A 1 319 ? 27.015 6.828 -6.975 1.00 15.04 299 HIS A N 1
ATOM 2313 C CA . HIS A 1 319 ? 28.410 7.294 -6.766 1.00 15.12 299 HIS A CA 1
ATOM 2314 C C . HIS A 1 319 ? 28.881 6.963 -5.348 1.00 14.83 299 HIS A C 1
ATOM 2315 O O . HIS A 1 319 ? 29.702 7.706 -4.812 1.00 14.45 299 HIS A O 1
ATOM 2322 N N . CYS A 1 320 ? 28.396 5.887 -4.733 1.00 14.94 300 CYS A N 1
ATOM 2323 C CA . CYS A 1 320 ? 28.881 5.503 -3.386 1.00 14.54 300 CYS A CA 1
ATOM 2324 C C . CYS A 1 320 ? 30.363 5.130 -3.478 1.00 14.15 300 CYS A C 1
ATOM 2325 O O . CYS A 1 320 ? 30.849 4.816 -4.593 1.00 14.25 300 CYS A O 1
ATOM 2328 N N . ASP A 1 321 ? 31.042 5.179 -2.341 1.00 13.42 301 ASP A N 1
ATOM 2329 C CA . ASP A 1 321 ? 32.520 5.043 -2.244 1.00 13.82 301 ASP A CA 1
ATOM 2330 C C . ASP A 1 321 ? 32.892 3.663 -1.706 1.00 13.68 301 ASP A C 1
ATOM 2331 O O . ASP A 1 321 ? 34.095 3.382 -1.565 1.00 14.01 301 ASP A O 1
ATOM 2336 N N . GLY A 1 322 ? 31.911 2.809 -1.445 1.00 13.75 302 GL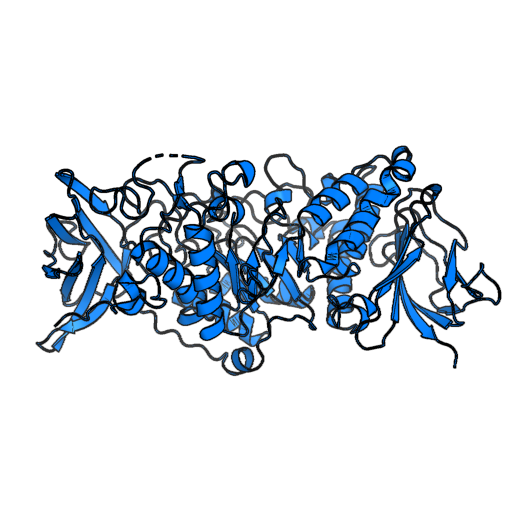Y A N 1
ATOM 2337 C CA . GLY A 1 322 ? 32.203 1.463 -0.956 1.00 13.44 302 GLY A CA 1
ATOM 2338 C C . GLY A 1 322 ? 30.965 0.726 -0.526 1.00 13.73 302 GLY A C 1
ATOM 2339 O O . GLY A 1 322 ? 29.871 1.330 -0.496 1.00 13.58 302 GLY A O 1
ATOM 2340 N N . ILE A 1 323 ? 31.169 -0.540 -0.194 1.00 14.04 303 ILE A N 1
ATOM 2341 C CA . ILE A 1 323 ? 30.109 -1.489 0.226 1.00 14.25 303 ILE A CA 1
ATOM 2342 C C . ILE A 1 323 ? 30.612 -2.218 1.465 1.00 14.78 303 ILE A C 1
ATOM 2343 O O . ILE A 1 323 ? 31.719 -2.786 1.406 1.00 15.14 303 ILE A O 1
ATOM 2348 N N . ARG A 1 324 ? 29.820 -2.207 2.530 1.00 14.82 304 ARG A N 1
ATOM 2349 C CA . ARG A 1 324 ? 30.019 -3.108 3.687 1.00 15.02 304 ARG A CA 1
ATOM 2350 C C . ARG A 1 324 ? 28.989 -4.219 3.539 1.00 15.02 304 ARG A C 1
ATOM 2351 O O . ARG A 1 324 ? 27.824 -3.906 3.342 1.00 14.30 304 ARG A O 1
ATOM 2359 N N . MET A 1 325 ? 29.433 -5.470 3.574 1.00 14.70 305 MET A N 1
ATOM 2360 C CA . MET A 1 325 ? 28.547 -6.630 3.354 1.00 15.31 305 MET A CA 1
ATOM 2361 C C . MET A 1 325 ? 28.220 -7.287 4.693 1.00 15.29 305 MET A C 1
ATOM 2362 O O . MET A 1 325 ? 29.145 -7.637 5.438 1.00 15.72 305 MET A O 1
ATOM 2367 N N . ASP A 1 326 ? 26.929 -7.416 4.987 1.00 16.04 306 ASP A N 1
ATOM 2368 C CA . ASP A 1 326 ? 26.439 -7.941 6.281 1.00 16.84 306 ASP A CA 1
ATOM 2369 C C . ASP A 1 326 ? 26.539 -9.470 6.306 1.00 17.40 306 ASP A C 1
ATOM 2370 O O . ASP A 1 326 ? 26.250 -10.100 5.272 1.00 17.42 306 ASP A O 1
ATOM 2375 N N . ALA A 1 327 ? 26.898 -10.019 7.470 1.00 19.66 307 ALA A N 1
ATOM 2376 C CA . ALA A 1 327 ? 26.686 -11.438 7.847 1.00 21.13 307 ALA A CA 1
ATOM 2377 C C . ALA A 1 327 ? 27.410 -12.378 6.877 1.00 20.25 307 ALA A C 1
ATOM 2378 O O . ALA A 1 327 ? 26.876 -13.458 6.569 1.00 19.77 307 ALA A O 1
ATOM 2380 N N . ILE A 1 328 ? 28.599 -11.998 6.410 1.00 18.39 308 ILE A N 1
ATOM 2381 C CA . ILE A 1 328 ? 29.319 -12.763 5.352 1.00 18.85 308 ILE A CA 1
ATOM 2382 C C . ILE A 1 328 ? 29.609 -14.187 5.845 1.00 17.87 308 ILE A C 1
ATOM 2383 O O . ILE A 1 328 ? 29.595 -15.097 5.007 1.00 17.67 308 ILE A O 1
ATOM 2388 N N . SER A 1 329 ? 29.790 -14.413 7.142 1.00 17.68 309 SER A N 1
ATOM 2389 C CA . SER A 1 329 ? 30.056 -15.787 7.650 1.00 17.90 309 SER A CA 1
ATOM 2390 C C . SER A 1 329 ? 28.865 -16.710 7.354 1.00 18.85 309 SER A C 1
ATOM 2391 O O . SER A 1 329 ? 29.094 -17.909 7.157 1.00 18.50 309 SER A O 1
ATOM 2394 N N . ARG A 1 330 ? 27.640 -16.184 7.298 1.00 18.85 310 ARG A N 1
ATOM 2395 C CA . ARG A 1 330 ? 26.431 -17.005 6.991 1.00 20.68 310 ARG A CA 1
ATOM 2396 C C . ARG A 1 330 ? 26.402 -17.407 5.507 1.00 19.77 310 ARG A C 1
ATOM 2397 O O . ARG A 1 330 ? 25.669 -18.356 5.179 1.00 21.04 310 ARG A O 1
ATOM 2405 N N . ALA A 1 331 ? 27.157 -16.727 4.642 1.00 18.89 311 ALA A N 1
ATOM 2406 C CA . ALA A 1 331 ? 27.366 -17.106 3.225 1.00 19.24 311 ALA A CA 1
ATOM 2407 C C . ALA A 1 331 ? 28.567 -18.051 3.103 1.00 18.65 311 ALA A C 1
ATOM 2408 O O . ALA A 1 331 ? 28.409 -19.096 2.463 1.00 18.28 311 ALA A O 1
ATOM 2410 N N . LEU A 1 332 ? 29.717 -17.694 3.685 1.00 17.78 312 LEU A N 1
ATOM 2411 C CA . LEU A 1 332 ? 31.003 -18.423 3.495 1.00 17.34 312 LEU A CA 1
ATOM 2412 C C . LEU A 1 332 ? 30.878 -19.887 3.923 1.00 17.37 312 LEU A C 1
ATOM 2413 O O . LEU A 1 332 ? 31.546 -20.723 3.301 1.00 17.61 312 LEU A O 1
ATOM 2418 N N . TYR A 1 333 ? 30.119 -20.165 4.985 1.00 16.73 313 TYR A N 1
ATOM 2419 C CA . TYR A 1 333 ? 30.011 -21.510 5.609 1.00 16.92 313 TYR A CA 1
ATOM 2420 C C . TYR A 1 333 ? 28.549 -21.948 5.575 1.00 17.97 313 TYR A C 1
ATOM 2421 O O . TYR A 1 333 ? 27.657 -21.106 5.805 1.00 17.84 313 TYR A O 1
ATOM 2430 N N . TRP A 1 334 ? 28.312 -23.231 5.310 1.00 19.07 314 TRP A N 1
ATOM 2431 C CA . TRP A 1 334 ? 26.948 -23.804 5.412 1.00 20.49 314 TRP A CA 1
ATOM 2432 C C . TRP A 1 334 ? 26.443 -23.575 6.844 1.00 21.82 314 TRP A C 1
ATOM 2433 O O . TRP A 1 334 ? 27.198 -23.861 7.804 1.00 21.25 314 TRP A O 1
ATOM 2444 N N . GLN A 1 335 ? 25.263 -22.961 6.971 1.00 23.82 315 GLN A N 1
ATOM 2445 C CA . GLN A 1 335 ? 24.624 -22.594 8.261 1.00 25.70 315 GLN A CA 1
ATOM 2446 C C . GLN A 1 335 ? 25.546 -21.692 9.089 1.00 24.58 315 GLN A C 1
ATOM 2447 O O . GLN A 1 335 ? 25.367 -21.631 10.318 1.00 25.31 315 GLN A O 1
ATOM 2453 N N . GLY A 1 336 ? 26.485 -20.991 8.447 1.00 21.86 316 GLY A N 1
ATOM 2454 C CA . GLY A 1 336 ? 27.407 -20.060 9.119 1.00 21.93 316 GLY A CA 1
ATOM 2455 C C . GLY A 1 336 ? 28.421 -20.773 9.997 1.00 21.43 316 GLY A C 1
ATOM 2456 O O . GLY A 1 336 ? 29.042 -20.100 10.830 1.00 21.75 316 GLY A O 1
ATOM 2457 N N . ASP A 1 337 ? 28.615 -22.081 9.800 1.00 21.26 317 ASP A N 1
ATOM 2458 C CA . ASP A 1 337 ? 29.494 -22.911 10.666 1.00 21.86 317 ASP A CA 1
ATOM 2459 C C . ASP A 1 337 ? 30.563 -23.583 9.814 1.00 20.69 317 ASP A C 1
ATOM 2460 O O . ASP A 1 337 ? 30.258 -24.482 9.046 1.00 20.44 317 ASP A O 1
ATOM 2465 N N . PRO A 1 338 ? 31.846 -23.170 9.898 1.00 21.06 318 PRO A N 1
ATOM 2466 C CA . PRO A 1 338 ? 32.896 -23.822 9.117 1.00 22.24 318 PRO A CA 1
ATOM 2467 C C . PRO A 1 338 ? 32.964 -25.345 9.317 1.00 23.25 318 PRO A C 1
ATOM 2468 O O . PRO A 1 338 ? 33.387 -26.023 8.393 1.00 24.42 318 PRO A O 1
ATOM 2472 N N . ASN A 1 339 ? 32.510 -25.843 10.470 1.00 26.82 319 ASN A N 1
ATOM 2473 C CA . ASN A 1 339 ? 32.485 -27.298 10.793 1.00 28.73 319 ASN A CA 1
ATOM 2474 C C . ASN A 1 339 ? 31.478 -28.022 9.886 1.00 29.19 319 ASN A C 1
ATOM 2475 O O . ASN A 1 339 ? 31.639 -29.245 9.681 1.00 31.28 319 ASN A O 1
ATOM 2480 N N . ARG A 1 340 ? 30.477 -27.310 9.356 1.00 27.55 320 ARG A N 1
ATOM 2481 C CA . ARG A 1 340 ? 29.466 -27.853 8.410 1.00 29.09 320 ARG A CA 1
ATOM 2482 C C . ARG A 1 340 ? 29.989 -27.785 6.972 1.00 28.45 320 ARG A C 1
ATOM 2483 O O . ARG A 1 340 ? 29.333 -28.337 6.074 1.00 30.63 320 ARG A O 1
ATOM 2491 N N . GLY A 1 341 ? 31.108 -27.090 6.762 1.00 25.12 321 GLY A N 1
ATOM 2492 C CA . GLY A 1 341 ? 31.797 -27.020 5.465 1.00 22.57 321 GLY A CA 1
ATOM 2493 C C . GLY A 1 341 ? 31.764 -25.621 4.888 1.00 20.38 321 GLY A C 1
ATOM 2494 O O . GLY A 1 341 ? 30.816 -24.854 5.172 1.00 20.07 321 GLY A O 1
ATOM 2495 N N . VAL A 1 342 ? 32.781 -25.297 4.104 1.00 18.43 322 VAL A N 1
ATOM 2496 C CA . VAL A 1 342 ? 32.803 -24.042 3.308 1.00 17.92 322 VAL A CA 1
ATOM 2497 C C . VAL A 1 342 ? 31.760 -24.179 2.196 1.00 17.29 322 VAL A C 1
ATOM 2498 O O . VAL A 1 342 ? 31.653 -25.259 1.582 1.00 17.48 322 VAL A O 1
ATOM 2502 N N . ASN A 1 343 ? 30.966 -23.133 1.984 1.00 16.94 323 ASN A N 1
ATOM 2503 C CA . ASN A 1 343 ? 30.071 -23.032 0.813 1.00 16.15 323 ASN A CA 1
ATOM 2504 C C . ASN A 1 343 ? 30.915 -22.502 -0.349 1.00 16.68 323 ASN A C 1
ATOM 2505 O O . ASN A 1 343 ? 31.150 -21.284 -0.434 1.00 15.65 323 ASN A O 1
ATOM 2510 N N . GLU A 1 344 ? 31.405 -23.396 -1.201 1.00 16.53 324 GLU A N 1
ATOM 2511 C CA . GLU A 1 344 ? 32.361 -23.017 -2.269 1.00 17.15 324 GLU A CA 1
ATOM 2512 C C . GLU A 1 344 ? 31.642 -22.131 -3.293 1.00 16.62 324 GLU A C 1
ATOM 2513 O O . GLU A 1 344 ? 32.314 -21.272 -3.892 1.00 17.42 324 GLU A O 1
ATOM 2519 N N . GLY A 1 345 ? 30.333 -22.316 -3.482 1.00 17.47 325 GLY A N 1
ATOM 2520 C CA . GLY A 1 345 ? 29.514 -21.438 -4.342 1.00 17.10 325 GLY A CA 1
ATOM 2521 C C . GLY A 1 345 ? 29.497 -20.019 -3.798 1.00 16.83 325 GLY A C 1
ATOM 2522 O O . GLY A 1 345 ? 29.677 -19.066 -4.588 1.00 17.21 325 GLY A O 1
ATOM 2523 N N . ALA A 1 346 ? 29.330 -19.867 -2.482 1.00 16.68 326 ALA A N 1
ATOM 2524 C CA . ALA A 1 346 ? 29.350 -18.544 -1.819 1.00 16.25 326 ALA A CA 1
ATOM 2525 C C . ALA A 1 346 ? 30.746 -17.922 -1.946 1.00 16.44 326 ALA A C 1
ATOM 2526 O O . ALA A 1 346 ? 30.846 -16.706 -2.204 1.00 16.12 326 ALA A O 1
ATOM 2528 N N . VAL A 1 347 ? 31.797 -18.711 -1.740 1.00 15.96 327 VAL A N 1
ATOM 2529 C CA . VAL A 1 347 ? 33.201 -18.219 -1.812 1.00 16.30 327 VAL A CA 1
ATOM 2530 C C . VAL A 1 347 ? 33.463 -17.702 -3.227 1.00 16.28 327 VAL A C 1
ATOM 2531 O O . VAL A 1 347 ? 34.008 -16.587 -3.386 1.00 15.97 327 VAL A O 1
ATOM 2535 N N . THR A 1 348 ? 33.078 -18.473 -4.241 1.00 16.19 328 THR A N 1
ATOM 2536 C CA . THR A 1 348 ? 33.285 -18.047 -5.647 1.00 16.85 328 THR A CA 1
ATOM 2537 C C . THR A 1 348 ? 32.448 -16.793 -5.925 1.00 15.76 328 THR A C 1
ATOM 2538 O O . THR A 1 348 ? 32.969 -15.873 -6.579 1.00 15.86 328 THR A O 1
ATOM 2542 N N . PHE A 1 349 ? 31.200 -16.758 -5.460 1.00 15.83 329 PHE A N 1
ATOM 2543 C CA . PHE A 1 349 ? 30.314 -15.578 -5.634 1.00 16.13 329 PHE A CA 1
ATOM 2544 C C . PHE A 1 349 ? 31.013 -14.337 -5.060 1.00 16.12 329 PHE A C 1
ATOM 2545 O O . PHE A 1 349 ? 31.103 -13.307 -5.761 1.00 15.35 329 PHE A O 1
ATOM 2553 N N . LEU A 1 350 ? 31.519 -14.416 -3.828 1.00 15.45 330 LEU A N 1
ATOM 2554 C CA . LEU A 1 350 ? 32.102 -13.221 -3.166 1.00 15.23 330 LEU A CA 1
ATOM 2555 C C . LEU A 1 350 ? 33.419 -12.826 -3.843 1.00 14.91 330 LEU A C 1
ATOM 2556 O O . LEU A 1 350 ? 33.647 -11.625 -4.022 1.00 15.44 330 LEU A O 1
ATOM 2561 N N . ARG A 1 351 ? 34.249 -13.796 -4.216 1.00 15.28 331 ARG A N 1
ATOM 2562 C CA . ARG A 1 351 ? 35.494 -13.519 -4.972 1.00 15.56 331 ARG A CA 1
ATOM 2563 C C . ARG A 1 351 ? 35.157 -12.791 -6.273 1.00 15.52 331 ARG A C 1
ATOM 2564 O O . ARG A 1 351 ? 35.821 -11.786 -6.578 1.00 15.78 331 ARG A O 1
ATOM 2572 N N . ASN A 1 352 ? 34.155 -13.281 -7.005 1.00 15.80 332 ASN A N 1
ATOM 2573 C CA . ASN A 1 352 ? 33.750 -12.703 -8.313 1.00 16.08 332 ASN A CA 1
ATOM 2574 C C . ASN A 1 352 ? 33.141 -11.317 -8.085 1.00 15.03 332 ASN A C 1
ATOM 2575 O O . ASN A 1 352 ? 33.394 -10.417 -8.905 1.00 14.91 332 ASN A O 1
ATOM 2580 N N . LEU A 1 353 ? 32.383 -11.145 -7.006 1.00 14.12 333 LEU A N 1
ATOM 2581 C CA . LEU A 1 353 ? 31.749 -9.848 -6.663 1.00 14.07 333 LEU A CA 1
ATOM 2582 C C . LEU A 1 353 ? 32.856 -8.826 -6.389 1.00 14.08 333 LEU A C 1
ATOM 2583 O O . LEU A 1 353 ? 32.850 -7.752 -6.998 1.00 14.58 333 LEU A O 1
ATOM 2588 N N . ASN A 1 354 ? 33.801 -9.156 -5.513 1.00 14.71 334 ASN A N 1
ATOM 2589 C CA . ASN A 1 354 ? 34.899 -8.225 -5.161 1.00 14.69 334 ASN A CA 1
ATOM 2590 C C . ASN A 1 354 ? 35.762 -7.961 -6.399 1.00 14.88 334 ASN A C 1
ATOM 2591 O O . ASN A 1 354 ? 36.175 -6.810 -6.588 1.00 15.52 334 ASN A O 1
ATOM 2596 N N . HIS A 1 355 ? 35.980 -8.970 -7.243 1.00 16.02 335 HIS A N 1
ATOM 2597 C CA . HIS A 1 355 ? 36.766 -8.812 -8.492 1.00 17.07 335 HIS A CA 1
ATOM 2598 C C . HIS A 1 355 ? 36.083 -7.766 -9.384 1.00 16.54 335 HIS A C 1
ATOM 2599 O O . HIS A 1 355 ? 36.753 -6.819 -9.829 1.00 16.78 335 HIS A O 1
ATOM 2606 N N . GLY A 1 356 ? 34.783 -7.937 -9.628 1.00 15.09 336 GLY A N 1
ATOM 2607 C CA . GLY A 1 356 ? 34.018 -7.058 -10.527 1.00 14.98 336 GLY A CA 1
ATOM 2608 C C . GLY A 1 356 ? 33.889 -5.654 -9.966 1.00 14.97 336 GLY A C 1
ATOM 2609 O O . GLY A 1 356 ? 33.922 -4.698 -10.756 1.00 14.77 336 GLY A O 1
ATOM 2610 N N . LEU A 1 357 ? 33.714 -5.508 -8.647 1.00 15.08 337 LEU A N 1
ATOM 2611 C CA . LEU A 1 357 ? 33.619 -4.162 -8.030 1.00 15.34 337 LEU A CA 1
ATOM 2612 C C . LEU A 1 357 ? 34.965 -3.448 -8.164 1.00 15.21 337 LEU A C 1
ATOM 2613 O O . LEU A 1 357 ? 34.955 -2.252 -8.453 1.00 16.14 337 LEU A O 1
ATOM 2618 N N . ASN A 1 358 ? 36.074 -4.166 -7.986 1.00 15.08 338 ASN A N 1
ATOM 2619 C CA . ASN A 1 358 ? 37.435 -3.585 -8.112 1.00 15.46 338 ASN A CA 1
ATOM 2620 C C . ASN A 1 358 ? 37.741 -3.284 -9.582 1.00 16.41 338 ASN A C 1
ATOM 2621 O O . ASN A 1 358 ? 38.436 -2.288 -9.844 1.00 16.08 338 ASN A O 1
ATOM 2626 N N . GLU A 1 359 ? 37.269 -4.112 -10.507 1.00 17.54 339 GLU A N 1
ATOM 2627 C CA . GLU A 1 359 ? 37.515 -3.856 -11.949 1.00 18.55 339 GLU A CA 1
ATOM 2628 C C . GLU A 1 359 ? 36.848 -2.530 -12.338 1.00 17.82 339 GLU A C 1
ATOM 2629 O O . GLU A 1 359 ? 37.449 -1.764 -13.112 1.00 19.51 339 GLU A O 1
ATOM 2635 N N . ARG A 1 360 ? 35.646 -2.261 -11.820 1.00 16.00 340 ARG A N 1
ATOM 2636 C CA . ARG A 1 360 ? 34.842 -1.080 -12.213 1.00 15.82 340 ARG A CA 1
ATOM 2637 C C . ARG A 1 360 ? 35.152 0.126 -11.322 1.00 16.16 340 ARG A C 1
ATOM 2638 O O . ARG A 1 360 ? 35.135 1.270 -11.839 1.00 18.23 340 ARG A O 1
ATOM 2646 N N . TRP A 1 361 ? 35.364 -0.107 -10.024 1.00 15.53 341 TRP A N 1
ATOM 2647 C CA . TRP A 1 361 ? 35.617 0.949 -9.006 1.00 15.42 341 TRP A CA 1
ATOM 2648 C C . TRP A 1 361 ? 36.795 0.515 -8.145 1.00 15.46 341 TRP A C 1
ATOM 2649 O O . TRP A 1 361 ? 36.642 0.105 -7.000 1.00 15.47 341 TRP A O 1
ATOM 2660 N N . PRO A 1 362 ? 38.028 0.547 -8.688 1.00 15.94 342 PRO A N 1
ATOM 2661 C CA . PRO A 1 362 ? 39.193 0.088 -7.937 1.00 16.39 342 PRO A CA 1
ATOM 2662 C C . PRO A 1 362 ? 39.506 0.888 -6.668 1.00 15.85 342 PRO A C 1
ATOM 2663 O O . PRO A 1 362 ? 40.204 0.359 -5.829 1.00 16.96 342 PRO A O 1
ATOM 2667 N N . THR A 1 363 ? 38.989 2.114 -6.538 1.00 15.56 343 THR A N 1
ATOM 2668 C CA . THR A 1 363 ? 39.251 2.953 -5.342 1.00 15.54 343 THR A CA 1
ATOM 2669 C C . THR A 1 363 ? 38.054 2.932 -4.395 1.00 14.82 343 THR A C 1
ATOM 2670 O O . THR A 1 363 ? 38.107 3.653 -3.392 1.00 15.12 343 THR A O 1
ATOM 2674 N N . GLY A 1 364 ? 37.040 2.120 -4.687 1.00 14.49 344 GLY A N 1
ATOM 2675 C CA . GLY A 1 364 ? 35.987 1.818 -3.707 1.00 14.63 344 GLY A CA 1
ATOM 2676 C C . GLY A 1 364 ? 36.551 1.024 -2.541 1.00 14.42 344 GLY A C 1
ATOM 2677 O O . GLY A 1 364 ? 37.615 0.382 -2.694 1.00 14.16 344 GLY A O 1
ATOM 2678 N N . ILE A 1 365 ? 35.871 1.058 -1.399 1.00 13.48 345 ILE A N 1
ATOM 2679 C CA . ILE A 1 365 ? 36.263 0.330 -0.159 1.00 13.84 345 ILE A CA 1
ATOM 2680 C C . ILE A 1 365 ? 35.241 -0.774 0.100 1.00 13.76 345 ILE A C 1
ATOM 2681 O O . ILE A 1 365 ? 34.056 -0.446 0.291 1.00 13.89 345 ILE A O 1
ATOM 2686 N N . TYR A 1 366 ? 35.685 -2.030 0.128 1.00 13.53 346 TYR A N 1
ATOM 2687 C CA . TYR A 1 366 ? 34.798 -3.214 0.249 1.00 13.50 346 TYR A CA 1
ATOM 2688 C C . TYR A 1 366 ? 35.150 -3.941 1.542 1.00 13.83 346 TYR A C 1
ATOM 2689 O O . TYR A 1 366 ? 36.301 -4.387 1.701 1.00 14.14 346 TYR A O 1
ATOM 2698 N N . THR A 1 367 ? 34.188 -4.050 2.458 1.00 13.93 347 THR A N 1
ATOM 2699 C CA . THR A 1 367 ? 34.460 -4.572 3.817 1.00 14.32 347 THR A CA 1
ATOM 2700 C C . THR A 1 367 ? 33.448 -5.637 4.217 1.00 14.14 347 THR A C 1
ATOM 2701 O O . THR A 1 367 ? 32.339 -5.686 3.661 1.00 13.72 347 THR A O 1
ATOM 2705 N N . ALA A 1 368 ? 33.846 -6.462 5.178 1.00 15.01 348 ALA A N 1
ATOM 2706 C CA . ALA A 1 368 ? 33.002 -7.524 5.757 1.00 15.97 348 ALA A CA 1
ATOM 2707 C C . ALA A 1 368 ? 33.550 -7.876 7.134 1.00 16.72 348 ALA A C 1
ATOM 2708 O O . ALA A 1 368 ? 34.508 -7.241 7.572 1.00 15.73 348 ALA A O 1
ATOM 2710 N N . GLU A 1 369 ? 32.986 -8.890 7.775 1.00 17.99 349 GLU A N 1
ATOM 2711 C CA . GLU A 1 369 ? 33.600 -9.471 8.990 1.00 19.43 349 GLU A CA 1
ATOM 2712 C C . GLU A 1 369 ? 33.359 -10.974 8.956 1.00 18.66 349 GLU A C 1
ATOM 2713 O O . GLU A 1 369 ? 32.491 -11.436 8.200 1.00 19.40 349 GLU A O 1
ATOM 2719 N N . ASP A 1 370 ? 34.164 -11.698 9.715 1.00 18.16 350 ASP A N 1
ATOM 2720 C CA . ASP A 1 370 ? 34.054 -13.165 9.835 1.00 18.62 350 ASP A CA 1
ATOM 2721 C C . ASP A 1 370 ? 34.751 -13.559 11.131 1.00 18.80 350 ASP A C 1
ATOM 2722 O O . ASP A 1 370 ? 35.977 -13.732 11.116 1.00 18.85 350 ASP A O 1
ATOM 2727 N N . SER A 1 371 ? 33.993 -13.659 12.221 1.00 20.84 351 SER A N 1
ATOM 2728 C CA . SER A 1 371 ? 34.554 -13.893 13.574 1.00 23.16 351 SER A CA 1
ATOM 2729 C C . SER A 1 371 ? 35.134 -15.312 13.672 1.00 22.98 351 SER A C 1
ATOM 2730 O O . SER A 1 371 ? 35.888 -15.564 14.630 1.00 23.61 351 SER A O 1
ATOM 2733 N N . THR A 1 372 ? 34.856 -16.192 12.699 1.00 22.69 352 THR A N 1
ATOM 2734 C CA . THR A 1 372 ? 35.387 -17.584 12.686 1.00 22.18 352 THR A CA 1
ATOM 2735 C C . THR A 1 372 ? 36.892 -17.592 12.393 1.00 22.79 352 THR A C 1
ATOM 2736 O O . THR A 1 372 ? 37.558 -18.574 12.788 1.00 24.58 352 THR A O 1
ATOM 2740 N N . ASN A 1 373 ? 37.400 -16.588 11.672 1.00 22.24 353 ASN A N 1
ATOM 2741 C CA . ASN A 1 373 ? 38.818 -16.488 11.227 1.00 23.73 353 ASN A CA 1
ATOM 2742 C C . ASN A 1 373 ? 39.213 -17.729 10.412 1.00 21.96 353 ASN A C 1
ATOM 2743 O O . ASN A 1 373 ? 40.409 -18.024 10.317 1.00 25.93 353 ASN A O 1
ATOM 2748 N N . PHE A 1 374 ? 38.264 -18.410 9.782 1.00 20.93 354 PHE A N 1
ATOM 2749 C CA . PHE A 1 374 ? 38.566 -19.667 9.055 1.00 19.48 354 PHE A CA 1
ATOM 2750 C C . PHE A 1 374 ? 39.216 -19.340 7.706 1.00 20.19 354 PHE A C 1
ATOM 2751 O O . PHE A 1 374 ? 40.284 -19.895 7.404 1.00 23.60 354 PHE A O 1
ATOM 2759 N N . LEU A 1 375 ? 38.576 -18.498 6.894 1.00 17.98 355 LEU A N 1
ATOM 2760 C CA . LEU A 1 375 ? 39.082 -18.104 5.554 1.00 17.08 355 LEU A CA 1
ATOM 2761 C C . LEU A 1 375 ? 39.832 -16.770 5.647 1.00 17.26 355 LEU A C 1
ATOM 2762 O O . LEU A 1 375 ? 39.607 -16.028 6.614 1.00 17.79 355 LEU A O 1
ATOM 2767 N N . LYS A 1 376 ? 40.680 -16.488 4.661 1.00 17.25 356 LYS A N 1
ATOM 2768 C CA . LYS A 1 376 ? 41.448 -15.225 4.549 1.00 17.27 356 LYS A CA 1
ATOM 2769 C C . LYS A 1 376 ? 40.550 -14.193 3.863 1.00 16.59 356 LYS A C 1
ATOM 2770 O O . LYS A 1 376 ? 40.545 -14.113 2.633 1.00 16.89 356 LYS A O 1
ATOM 2776 N N . VAL A 1 377 ? 39.834 -13.402 4.649 1.00 16.00 357 VAL A N 1
ATOM 2777 C CA . VAL A 1 377 ? 38.801 -12.475 4.107 1.00 16.24 357 VAL A CA 1
ATOM 2778 C C . VAL A 1 377 ? 39.454 -11.361 3.281 1.00 15.25 357 VAL A C 1
ATOM 2779 O O . VAL A 1 377 ? 38.865 -10.992 2.246 1.00 14.09 357 VAL A O 1
ATOM 2783 N N . THR A 1 378 ? 40.591 -10.807 3.720 1.00 15.00 358 THR A N 1
ATOM 2784 C CA . THR A 1 378 ? 41.203 -9.602 3.097 1.00 14.94 358 THR A CA 1
ATOM 2785 C C . THR A 1 378 ? 42.456 -9.960 2.289 1.00 15.85 358 THR A C 1
ATOM 2786 O O . THR A 1 378 ? 43.043 -9.043 1.711 1.00 16.67 358 THR A O 1
ATOM 2790 N N . ALA A 1 379 ? 42.841 -11.234 2.229 1.00 16.31 359 ALA A N 1
ATOM 2791 C CA . ALA A 1 379 ? 43.928 -11.658 1.317 1.00 16.80 359 ALA A CA 1
ATOM 2792 C C . ALA A 1 379 ? 43.423 -11.513 -0.114 1.00 17.17 359 ALA A C 1
ATOM 2793 O O . ALA A 1 379 ? 42.250 -11.765 -0.394 1.00 16.30 359 ALA A O 1
ATOM 2795 N N . PRO A 1 380 ? 44.289 -11.114 -1.066 1.00 17.77 360 PRO A N 1
ATOM 2796 C CA . PRO A 1 380 ? 43.923 -11.142 -2.476 1.00 18.28 360 PRO A CA 1
ATOM 2797 C C . PRO A 1 380 ? 43.386 -12.522 -2.875 1.00 17.51 360 PRO A C 1
ATOM 2798 O O . PRO A 1 380 ? 43.885 -13.549 -2.406 1.00 16.20 360 PRO A O 1
ATOM 2802 N N . THR A 1 381 ? 42.379 -12.523 -3.739 1.00 17.81 361 THR A N 1
ATOM 2803 C CA . THR A 1 381 ? 41.788 -13.762 -4.288 1.00 18.75 361 THR A CA 1
ATOM 2804 C C . THR A 1 381 ? 42.895 -14.593 -4.942 1.00 17.73 361 THR A C 1
ATOM 2805 O O . THR A 1 381 ? 42.831 -15.818 -4.838 1.00 18.36 361 THR A O 1
ATOM 2809 N N . ARG A 1 382 ? 43.882 -13.946 -5.560 1.00 18.01 362 ARG A N 1
ATOM 2810 C CA . ARG A 1 382 ? 45.035 -14.646 -6.191 1.00 17.67 362 ARG A CA 1
ATOM 2811 C C . ARG A 1 382 ? 45.717 -15.576 -5.178 1.00 17.83 362 ARG A C 1
ATOM 2812 O O . ARG A 1 382 ? 46.217 -16.634 -5.600 1.00 17.02 362 ARG A O 1
ATOM 2820 N N . TYR A 1 383 ? 45.756 -15.210 -3.894 1.00 17.71 363 TYR A N 1
ATOM 2821 C CA . TYR A 1 383 ? 46.433 -16.004 -2.835 1.00 18.31 363 TYR A CA 1
ATOM 2822 C C . TYR A 1 383 ? 45.405 -16.795 -2.018 1.00 18.26 363 TYR A C 1
ATOM 2823 O O . TYR A 1 383 ? 45.704 -17.112 -0.860 1.00 20.00 363 TYR A O 1
ATOM 2832 N N . ASP A 1 384 ? 44.247 -17.115 -2.605 1.00 16.76 364 ASP A N 1
ATOM 2833 C CA . ASP A 1 384 ? 43.167 -17.941 -2.003 1.00 17.17 364 ASP A CA 1
ATOM 2834 C C . ASP A 1 384 ? 42.436 -17.139 -0.919 1.00 16.79 364 ASP A C 1
ATOM 2835 O O . ASP A 1 384 ? 41.775 -17.752 -0.074 1.00 17.88 364 ASP A O 1
ATOM 2840 N N . GLY A 1 385 ? 42.528 -15.815 -0.954 1.00 16.60 365 GLY A N 1
ATOM 2841 C CA . GLY A 1 385 ? 41.690 -14.965 -0.093 1.00 16.71 365 GLY A CA 1
ATOM 2842 C C . GLY A 1 385 ? 40.319 -14.754 -0.704 1.00 16.23 365 GLY A C 1
ATOM 2843 O O . GLY A 1 385 ? 40.036 -15.305 -1.788 1.00 16.59 365 GLY A O 1
ATOM 2844 N N . ILE A 1 386 ? 39.482 -13.968 -0.037 1.00 15.89 366 ILE A N 1
ATOM 2845 C CA . ILE A 1 386 ? 38.131 -13.599 -0.547 1.00 15.66 366 ILE A CA 1
ATOM 2846 C C . ILE A 1 386 ? 38.189 -12.200 -1.185 1.00 15.63 366 ILE A C 1
ATOM 2847 O O . ILE A 1 386 ? 37.224 -11.821 -1.867 1.00 15.29 366 ILE A O 1
ATOM 2852 N N . GLY A 1 387 ? 39.274 -11.453 -0.977 1.00 15.70 367 GLY A N 1
ATOM 2853 C CA . GLY A 1 387 ? 39.560 -10.216 -1.728 1.00 15.54 367 GLY A CA 1
ATOM 2854 C C . GLY A 1 387 ? 38.814 -8.989 -1.214 1.00 14.90 367 GLY A C 1
ATOM 2855 O O . GLY A 1 387 ? 38.657 -8.031 -1.996 1.00 15.51 367 GLY A O 1
ATOM 2856 N N . PHE A 1 388 ? 38.403 -8.975 0.055 1.00 14.15 368 PHE A N 1
ATOM 2857 C CA . PHE A 1 388 ? 37.902 -7.749 0.733 1.00 14.41 368 PHE A CA 1
ATOM 2858 C C . PHE A 1 388 ? 39.078 -6.835 1.064 1.00 14.16 368 PHE A C 1
ATOM 2859 O O . PHE A 1 388 ? 40.233 -7.313 1.157 1.00 15.32 368 PHE A O 1
ATOM 2867 N N . ASP A 1 389 ? 38.793 -5.543 1.230 1.00 14.07 369 ASP A N 1
ATOM 2868 C CA . ASP A 1 389 ? 39.803 -4.522 1.595 1.00 14.16 369 ASP A CA 1
ATOM 2869 C C . ASP A 1 389 ? 40.047 -4.525 3.104 1.00 15.38 369 ASP A C 1
ATOM 2870 O O . ASP A 1 389 ? 41.211 -4.393 3.512 1.00 16.57 369 ASP A O 1
ATOM 2875 N N . TYR A 1 390 ? 38.985 -4.612 3.899 1.00 14.47 370 TYR A N 1
ATOM 2876 C CA . TYR A 1 390 ? 39.073 -4.572 5.373 1.00 14.36 370 TYR A CA 1
ATOM 2877 C C . TYR A 1 390 ? 38.102 -5.570 5.980 1.00 14.23 370 TYR A C 1
ATOM 2878 O O . TYR A 1 390 ? 37.080 -5.908 5.373 1.00 13.96 370 TYR A O 1
ATOM 2887 N N . LYS A 1 391 ? 38.450 -6.015 7.177 1.00 13.74 371 LYS A N 1
ATOM 2888 C CA . LYS A 1 391 ? 37.666 -6.949 8.005 1.00 15.22 371 LYS A CA 1
ATOM 2889 C C . LYS A 1 391 ? 37.479 -6.317 9.388 1.00 14.42 371 LYS A C 1
ATOM 2890 O O . LYS A 1 391 ? 38.482 -5.917 9.987 1.00 14.57 371 LYS A O 1
ATOM 2896 N N . TRP A 1 392 ? 36.250 -6.223 9.891 1.00 14.36 372 TRP A N 1
ATOM 2897 C CA . TRP A 1 392 ? 36.042 -5.743 11.282 1.00 14.67 372 TRP A CA 1
ATOM 2898 C C . TRP A 1 392 ? 36.772 -6.671 12.252 1.00 14.80 372 TRP A C 1
ATOM 2899 O O . TRP A 1 392 ? 36.632 -7.907 12.142 1.00 14.78 372 TRP A O 1
ATOM 2910 N N . ASP A 1 393 ? 37.506 -6.088 13.189 1.00 15.00 373 ASP A N 1
ATOM 2911 C CA . ASP A 1 393 ? 38.286 -6.845 14.194 1.00 15.58 373 ASP A CA 1
ATOM 2912 C C . ASP A 1 393 ? 37.342 -7.189 15.346 1.00 15.53 373 ASP A C 1
ATOM 2913 O O . ASP A 1 393 ? 37.312 -6.463 16.351 1.00 15.14 373 ASP A O 1
ATOM 2918 N N . MET A 1 394 ? 36.537 -8.229 15.174 1.00 15.82 374 MET A N 1
ATOM 2919 C CA . MET A 1 394 ? 35.507 -8.593 16.179 1.00 16.71 374 MET A CA 1
ATOM 2920 C C . MET A 1 394 ? 36.193 -9.036 17.482 1.00 16.24 374 MET A C 1
ATOM 2921 O O . MET A 1 394 ? 35.661 -8.725 18.558 1.00 16.42 374 MET A O 1
ATOM 2926 N N . GLY A 1 395 ? 37.364 -9.661 17.394 1.00 16.59 375 GLY A N 1
ATOM 2927 C CA . GLY A 1 395 ? 38.145 -10.071 18.575 1.00 16.74 375 GLY A CA 1
ATOM 2928 C C . GLY A 1 395 ? 38.597 -8.863 19.375 1.00 16.17 375 GLY A C 1
ATOM 2929 O O . GLY A 1 395 ? 38.466 -8.867 20.608 1.00 17.00 375 GLY A O 1
ATOM 2930 N N . TRP A 1 396 ? 39.088 -7.832 18.693 1.00 16.05 376 TRP A N 1
ATOM 2931 C CA . TRP A 1 396 ? 39.512 -6.577 19.357 1.00 15.99 376 TRP A CA 1
ATOM 2932 C C . TRP A 1 396 ? 38.320 -5.978 20.110 1.00 15.60 376 TRP A C 1
ATOM 2933 O O . TRP A 1 396 ? 38.488 -5.553 21.269 1.00 16.12 376 TRP A O 1
ATOM 2944 N N . MET A 1 397 ? 37.154 -5.924 19.473 1.00 15.12 377 MET A N 1
ATOM 2945 C CA . MET A 1 397 ? 35.954 -5.306 20.078 1.00 15.90 377 MET A CA 1
ATOM 2946 C C . MET A 1 397 ? 35.570 -6.126 21.318 1.00 16.79 377 MET A C 1
ATOM 2947 O O . MET A 1 397 ? 35.429 -5.539 22.401 1.00 17.33 377 MET A O 1
ATOM 2952 N N . HIS A 1 398 ? 35.472 -7.448 21.192 1.00 17.10 378 HIS A N 1
ATOM 2953 C CA . HIS A 1 398 ? 35.041 -8.317 22.321 1.00 18.58 378 HIS A CA 1
ATOM 2954 C C . HIS A 1 398 ? 36.055 -8.244 23.466 1.00 18.25 378 HIS A C 1
ATOM 2955 O O . HIS A 1 398 ? 35.634 -8.099 24.618 1.00 19.30 378 HIS A O 1
ATOM 2962 N N . ASP A 1 399 ? 37.343 -8.352 23.161 1.00 18.35 379 ASP A N 1
ATOM 2963 C CA . ASP A 1 399 ? 38.404 -8.457 24.193 1.00 19.13 379 ASP A CA 1
ATOM 2964 C C . ASP A 1 399 ? 38.538 -7.103 24.896 1.00 18.80 379 ASP A C 1
ATOM 2965 O O . ASP A 1 399 ? 38.692 -7.074 26.139 1.00 19.47 379 ASP A O 1
ATOM 2970 N N . THR A 1 400 ? 38.469 -6.004 24.144 1.00 17.78 380 THR A N 1
ATOM 2971 C CA . THR A 1 400 ? 38.637 -4.647 24.714 1.00 17.81 380 THR A CA 1
ATOM 2972 C C . THR A 1 400 ? 37.474 -4.354 25.661 1.00 18.20 380 THR A C 1
ATOM 2973 O O . THR A 1 400 ? 37.732 -3.889 26.787 1.00 19.02 380 THR A O 1
ATOM 2977 N N . LEU A 1 401 ? 36.240 -4.592 25.222 1.00 17.38 381 LEU A N 1
ATOM 2978 C CA . LEU A 1 401 ? 35.045 -4.295 26.047 1.00 18.34 381 LEU A CA 1
ATOM 2979 C C . LEU A 1 401 ? 35.019 -5.253 27.245 1.00 19.46 381 LEU A C 1
ATOM 2980 O O . LEU A 1 401 ? 34.709 -4.777 28.347 1.00 19.75 381 LEU A O 1
ATOM 2985 N N . ASP A 1 402 ? 35.388 -6.523 27.060 1.00 19.72 382 ASP A N 1
ATOM 2986 C CA . ASP A 1 402 ? 35.465 -7.499 28.184 1.00 20.95 382 ASP A CA 1
ATOM 2987 C C . ASP A 1 402 ? 36.444 -6.957 29.227 1.00 20.81 382 ASP A C 1
ATOM 2988 O O . ASP A 1 402 ? 36.118 -6.995 30.433 1.00 21.09 382 ASP A O 1
ATOM 2993 N N . TYR A 1 403 ? 37.591 -6.444 28.784 1.00 18.88 383 TYR A N 1
ATOM 2994 C CA . TYR A 1 403 ? 38.647 -5.935 29.692 1.00 18.79 383 TYR A CA 1
ATOM 2995 C C . TYR A 1 403 ? 38.119 -4.744 30.500 1.00 18.71 383 TYR A C 1
ATOM 2996 O O . TYR A 1 403 ? 38.263 -4.745 31.746 1.00 20.40 383 TYR A O 1
ATOM 3005 N N . PHE A 1 404 ? 37.551 -3.733 29.844 1.00 18.74 384 PHE A N 1
ATOM 3006 C CA . PHE A 1 404 ? 37.125 -2.486 30.531 1.00 18.79 384 PHE A CA 1
ATOM 3007 C C . PHE A 1 404 ? 35.845 -2.731 31.342 1.00 19.90 384 PHE A C 1
ATOM 3008 O O . PHE A 1 404 ? 35.484 -1.846 32.142 1.00 19.63 384 PHE A O 1
ATOM 3016 N N . ALA A 1 405 ? 35.199 -3.890 31.174 1.00 20.70 385 ALA A N 1
ATOM 3017 C CA . ALA A 1 405 ? 34.047 -4.317 32.006 1.00 20.95 385 ALA A CA 1
ATOM 3018 C C . ALA A 1 405 ? 34.543 -5.043 33.259 1.00 21.60 385 ALA A C 1
ATOM 3019 O O . ALA A 1 405 ? 33.699 -5.328 34.139 1.00 22.14 385 ALA A O 1
ATOM 3021 N N . THR A 1 406 ? 35.837 -5.350 33.337 1.00 21.45 386 THR A N 1
ATOM 3022 C CA . THR A 1 406 ? 36.430 -6.170 34.426 1.00 22.33 386 THR A CA 1
ATOM 3023 C C . THR A 1 406 ? 36.666 -5.288 35.646 1.00 22.66 386 THR A C 1
ATOM 3024 O O . THR A 1 406 ? 37.210 -4.191 35.542 1.00 20.53 386 THR A O 1
ATOM 3028 N N . PRO A 1 407 ? 36.279 -5.741 36.860 1.00 22.70 387 PRO A N 1
ATOM 3029 C CA . PRO A 1 407 ? 36.639 -5.021 38.078 1.00 22.79 387 PRO A CA 1
ATOM 3030 C C . PRO A 1 407 ? 38.154 -4.776 38.165 1.00 21.37 387 PRO A C 1
ATOM 3031 O O . PRO A 1 407 ? 38.939 -5.624 37.776 1.00 20.96 387 PRO A O 1
ATOM 3035 N N . PHE A 1 408 ? 38.548 -3.614 38.696 1.00 21.64 388 PHE A N 1
ATOM 3036 C CA . PHE A 1 408 ? 39.964 -3.166 38.761 1.00 21.90 388 PHE A CA 1
ATOM 3037 C C . PHE A 1 408 ? 40.837 -4.246 39.412 1.00 22.61 388 PHE A C 1
ATOM 3038 O O . PHE A 1 408 ? 41.921 -4.523 38.901 1.00 21.87 388 PHE A O 1
ATOM 3046 N N . GLY A 1 409 ? 40.364 -4.845 40.513 1.00 23.55 389 GLY A N 1
ATOM 3047 C CA . GLY A 1 409 ? 41.093 -5.887 41.261 1.00 24.54 389 GLY A CA 1
ATOM 3048 C C . GLY A 1 409 ? 41.429 -7.115 40.425 1.00 25.02 389 GLY A C 1
ATOM 3049 O O . GLY A 1 409 ? 42.436 -7.783 40.744 1.00 26.25 389 GLY A O 1
ATOM 3050 N N . GLU A 1 410 ? 40.641 -7.403 39.382 1.00 25.62 390 GLU A N 1
ATOM 3051 C CA . GLU A 1 410 ? 40.808 -8.601 38.515 1.00 25.77 390 GLU A CA 1
ATOM 3052 C C . GLU A 1 410 ? 41.632 -8.281 37.256 1.00 24.94 390 GLU A C 1
ATOM 3053 O O . GLU A 1 410 ? 41.901 -9.215 36.471 1.00 24.76 390 GLU A O 1
ATOM 3059 N N . ARG A 1 411 ? 42.036 -7.026 37.044 1.00 23.01 391 ARG A N 1
ATOM 3060 C CA . ARG A 1 411 ? 42.696 -6.630 35.772 1.00 22.50 391 ARG A CA 1
ATOM 3061 C C . ARG A 1 411 ? 44.118 -7.162 35.673 1.00 22.63 391 ARG A C 1
ATOM 3062 O O . ARG A 1 411 ? 44.534 -7.526 34.581 1.00 22.69 391 ARG A O 1
ATOM 3070 N N . PRO A 1 412 ? 44.942 -7.231 36.750 1.00 22.00 392 PRO A N 1
ATOM 3071 C CA . PRO A 1 412 ? 46.284 -7.794 36.616 1.00 22.40 392 PRO A CA 1
ATOM 3072 C C . PRO A 1 412 ? 46.294 -9.181 35.952 1.00 22.88 392 PRO A C 1
ATOM 3073 O O . PRO A 1 412 ? 47.139 -9.411 35.122 1.00 23.13 392 PRO A O 1
ATOM 3077 N N . ASP A 1 413 ? 45.359 -10.060 36.326 1.00 25.10 393 ASP A N 1
ATOM 3078 C CA . ASP A 1 413 ? 45.254 -11.429 35.749 1.00 25.94 393 ASP A CA 1
ATOM 3079 C C . ASP A 1 413 ? 44.808 -11.356 34.284 1.00 25.89 393 ASP A C 1
ATOM 3080 O O . ASP A 1 413 ? 45.180 -12.263 33.519 1.00 26.85 393 ASP A O 1
ATOM 3085 N N . ALA A 1 414 ? 44.040 -10.330 33.909 1.00 23.69 394 ALA A N 1
ATOM 3086 C CA . ALA A 1 414 ? 43.449 -10.167 32.559 1.00 22.95 394 ALA A CA 1
ATOM 3087 C C . ALA A 1 414 ? 44.294 -9.218 31.694 1.00 21.94 394 ALA A C 1
ATOM 3088 O O . ALA A 1 414 ? 43.812 -8.841 30.618 1.00 21.61 394 ALA A O 1
ATOM 3090 N N . TYR A 1 415 ? 45.505 -8.864 32.125 1.00 20.55 395 TYR A N 1
ATOM 3091 C CA . TYR A 1 415 ? 46.364 -7.853 31.454 1.00 20.12 395 TYR A CA 1
ATOM 3092 C C . TYR A 1 415 ? 46.500 -8.161 29.960 1.00 20.60 395 TYR A C 1
ATOM 3093 O O . TYR A 1 415 ? 46.303 -7.259 29.125 1.00 20.41 395 TYR A O 1
ATOM 3102 N N . HIS A 1 416 ? 46.845 -9.401 29.615 1.00 20.03 396 HIS A N 1
ATOM 3103 C CA . HIS A 1 416 ? 47.160 -9.769 28.212 1.00 21.25 396 HIS A CA 1
ATOM 3104 C C . HIS A 1 416 ? 45.881 -9.920 27.377 1.00 22.15 396 HIS A C 1
ATOM 3105 O O . HIS A 1 416 ? 46.017 -10.167 26.170 1.00 22.65 396 HIS A O 1
ATOM 3112 N N . LYS A 1 417 ? 44.697 -9.705 27.959 1.00 22.72 397 LYS A N 1
ATOM 3113 C CA . LYS A 1 417 ? 43.428 -9.603 27.190 1.00 23.38 397 LYS A CA 1
ATOM 3114 C C . LYS A 1 417 ? 43.558 -8.448 26.187 1.00 22.96 397 LYS A C 1
ATOM 3115 O O . LYS A 1 417 ? 43.041 -8.591 25.069 1.00 23.16 397 LYS A O 1
ATOM 3121 N N . LEU A 1 418 ? 44.265 -7.366 26.534 1.00 22.25 398 LEU A N 1
ATOM 3122 C CA . LEU A 1 418 ? 44.439 -6.193 25.629 1.00 22.44 398 LEU A CA 1
ATOM 3123 C C . LEU A 1 418 ? 45.637 -6.369 24.691 1.00 23.44 398 LEU A C 1
ATOM 3124 O O . LEU A 1 418 ? 45.576 -5.822 23.580 1.00 25.95 398 LEU A O 1
ATOM 3129 N N . THR A 1 419 ? 46.711 -7.052 25.098 1.00 22.02 399 THR A N 1
ATOM 3130 C CA . THR A 1 419 ? 47.917 -7.202 24.246 1.00 21.21 399 THR A CA 1
ATOM 3131 C C . THR A 1 419 ? 47.645 -8.223 23.141 1.00 21.17 399 THR A C 1
ATOM 3132 O O . THR A 1 419 ? 48.356 -8.176 22.123 1.00 20.95 399 THR A O 1
ATOM 3136 N N . PHE A 1 420 ? 46.654 -9.098 23.333 1.00 20.78 400 PHE A N 1
ATOM 3137 C CA . PHE A 1 420 ? 46.398 -10.244 22.425 1.00 21.68 400 PHE A CA 1
ATOM 3138 C C . PHE A 1 420 ? 46.125 -9.742 21.006 1.00 21.26 400 PHE A C 1
ATOM 3139 O O . PHE A 1 420 ? 46.596 -10.385 20.047 1.00 20.14 400 PHE A O 1
ATOM 3147 N N . SER A 1 421 ? 45.382 -8.639 20.863 1.00 21.19 401 SER A N 1
ATOM 3148 C CA . SER A 1 421 ? 44.965 -8.115 19.536 1.00 21.27 401 SER A CA 1
ATOM 3149 C C . SER A 1 421 ? 46.186 -7.955 18.619 1.00 20.53 401 SER A C 1
ATOM 3150 O O . SER A 1 421 ? 46.062 -8.264 17.428 1.00 20.23 401 SER A O 1
ATOM 3153 N N . MET A 1 422 ? 47.339 -7.519 19.137 1.00 20.21 402 MET A N 1
ATOM 3154 C CA . MET A 1 422 ? 48.518 -7.229 18.281 1.00 20.13 402 MET A CA 1
ATOM 3155 C C . MET A 1 422 ? 49.261 -8.523 17.915 1.00 21.35 402 MET A C 1
ATOM 3156 O O . MET A 1 422 ? 50.148 -8.452 17.042 1.00 22.23 402 MET A O 1
ATOM 3161 N N . GLN A 1 423 ? 48.893 -9.667 18.500 1.00 21.80 403 GLN A N 1
ATOM 3162 C CA . GLN A 1 423 ? 49.503 -10.976 18.148 1.00 23.72 403 GLN A CA 1
ATOM 3163 C C . GLN A 1 423 ? 48.949 -11.467 16.808 1.00 22.38 403 GLN A C 1
ATOM 3164 O O . GLN A 1 423 ? 49.679 -12.204 16.110 1.00 24.24 403 GLN A O 1
ATOM 3170 N N . TYR A 1 424 ? 47.707 -11.121 16.459 1.00 20.12 404 TYR A N 1
ATOM 3171 C CA . TYR A 1 424 ? 47.059 -11.615 15.212 1.00 19.41 404 TYR A CA 1
ATOM 3172 C C . TYR A 1 424 ? 46.763 -10.467 14.241 1.00 18.34 404 TYR A C 1
ATOM 3173 O O . TYR A 1 424 ? 46.335 -10.737 13.108 1.00 18.27 404 TYR A O 1
ATOM 3182 N N . PHE A 1 425 ? 46.970 -9.220 14.665 1.00 18.34 405 PHE A N 1
ATOM 3183 C CA . PHE A 1 425 ? 46.582 -8.016 13.885 1.00 18.06 405 PHE A CA 1
ATOM 3184 C C . PHE A 1 425 ? 47.056 -8.093 12.425 1.00 17.58 405 PHE A C 1
ATOM 3185 O O . PHE A 1 425 ? 46.285 -7.702 11.549 1.00 17.85 405 PHE A O 1
ATOM 3193 N N . TYR A 1 426 ? 48.288 -8.540 12.144 1.00 18.60 406 TYR A N 1
ATOM 3194 C CA . TYR A 1 426 ? 48.849 -8.491 10.769 1.00 18.84 406 TYR A CA 1
ATOM 3195 C C . TYR A 1 426 ? 48.348 -9.674 9.925 1.00 20.05 406 TYR A C 1
ATOM 3196 O O . TYR A 1 426 ? 48.765 -9.763 8.760 1.00 20.88 406 TYR A O 1
ATOM 3205 N N . ASN A 1 427 ? 47.467 -10.525 10.457 1.00 19.94 407 ASN A N 1
ATOM 3206 C CA . ASN A 1 427 ? 46.935 -11.710 9.726 1.00 21.43 407 ASN A CA 1
ATOM 3207 C C . ASN A 1 427 ? 45.876 -11.294 8.701 1.00 20.68 407 ASN A C 1
ATOM 3208 O O . ASN A 1 427 ? 45.642 -12.071 7.764 1.00 21.76 407 ASN A O 1
ATOM 3213 N N . GLU A 1 428 ? 45.205 -10.165 8.928 1.00 19.74 408 GLU A N 1
ATOM 3214 C CA . GLU A 1 428 ? 44.164 -9.584 8.038 1.00 18.91 408 GLU A CA 1
ATOM 3215 C C . GLU A 1 428 ? 44.378 -8.071 8.016 1.00 18.42 408 GLU A C 1
ATOM 3216 O O . GLU A 1 428 ? 45.154 -7.576 8.849 1.00 20.14 408 GLU A O 1
ATOM 3222 N N . LEU A 1 429 ? 43.722 -7.359 7.102 1.00 17.21 409 LEU A N 1
ATOM 3223 C CA . LEU A 1 429 ? 43.670 -5.881 7.128 1.00 17.33 409 LEU A CA 1
ATOM 3224 C C . LEU A 1 429 ? 42.479 -5.510 8.013 1.00 17.03 409 LEU A C 1
ATOM 3225 O O . LEU A 1 429 ? 41.348 -5.407 7.509 1.00 17.26 409 LEU A O 1
ATOM 3230 N N . TYR A 1 430 ? 42.728 -5.409 9.315 1.00 16.22 410 TYR A N 1
ATOM 3231 C CA . TYR A 1 430 ? 41.667 -5.279 10.339 1.00 15.81 410 TYR A CA 1
ATOM 3232 C C . TYR A 1 430 ? 41.241 -3.822 10.475 1.00 15.62 410 TYR A C 1
ATOM 3233 O O . TYR A 1 430 ? 42.074 -2.893 10.416 1.00 16.22 410 TYR A O 1
ATOM 3242 N N . LEU A 1 431 ? 39.938 -3.645 10.673 1.00 14.86 411 LEU A N 1
ATOM 3243 C CA . LEU A 1 431 ? 39.287 -2.338 10.897 1.00 15.03 411 LEU A CA 1
ATOM 3244 C C . LEU A 1 431 ? 38.659 -2.407 12.289 1.00 14.78 411 LEU A C 1
ATOM 3245 O O . LEU A 1 431 ? 37.905 -3.376 12.569 1.00 14.71 411 LEU A O 1
ATOM 3250 N N . LEU A 1 432 ? 39.005 -1.465 13.158 1.00 14.09 412 LEU A N 1
ATOM 3251 C CA . LEU A 1 432 ? 38.510 -1.460 14.553 1.00 14.34 412 LEU A CA 1
ATOM 3252 C C . LEU A 1 432 ? 37.107 -0.853 14.543 1.00 14.40 412 LEU A C 1
ATOM 3253 O O . LEU A 1 432 ? 36.980 0.350 14.287 1.00 14.73 412 LEU A O 1
ATOM 3258 N N . ALA A 1 433 ? 36.086 -1.677 14.770 1.00 14.75 413 ALA A N 1
ATOM 3259 C CA . ALA A 1 433 ? 34.674 -1.264 14.641 1.00 15.09 413 ALA A CA 1
ATOM 3260 C C . ALA A 1 433 ? 33.962 -1.428 15.978 1.00 15.00 413 ALA A C 1
ATOM 3261 O O . ALA A 1 433 ? 34.024 -2.530 16.560 1.00 15.76 413 ALA A O 1
ATOM 3263 N N . LEU A 1 434 ? 33.307 -0.363 16.433 1.00 14.84 414 LEU A N 1
ATOM 3264 C CA . LEU A 1 434 ? 32.279 -0.424 17.503 1.00 14.95 414 LEU A CA 1
ATOM 3265 C C . LEU A 1 434 ? 30.956 -0.063 16.837 1.00 15.17 414 LEU A C 1
ATOM 3266 O O . LEU A 1 434 ? 30.690 1.140 16.637 1.00 15.46 414 LEU A O 1
ATOM 3271 N N . SER A 1 435 ? 30.212 -1.086 16.416 1.00 15.56 415 SER A N 1
ATOM 3272 C CA . SER A 1 435 ? 29.081 -0.952 15.466 1.00 15.48 415 SER A CA 1
ATOM 3273 C C . SER A 1 435 ? 27.747 -0.871 16.207 1.00 16.36 415 SER A C 1
ATOM 3274 O O . SER A 1 435 ? 27.702 -1.080 17.435 1.00 16.38 415 SER A O 1
ATOM 3277 N N . HIS A 1 436 ? 26.687 -0.645 15.439 1.00 16.81 416 HIS A N 1
ATOM 3278 C CA . HIS A 1 436 ? 25.282 -0.622 15.925 1.00 17.63 416 HIS A CA 1
ATOM 3279 C C . HIS A 1 436 ? 24.944 -1.919 16.673 1.00 18.12 416 HIS A C 1
ATOM 3280 O O . HIS A 1 436 ? 24.100 -1.881 17.563 1.00 17.84 416 HIS A O 1
ATOM 3287 N N . ASP A 1 437 ? 25.545 -3.048 16.301 1.00 18.51 417 ASP A N 1
ATOM 3288 C CA . ASP A 1 437 ? 25.175 -4.359 16.905 1.00 20.05 417 ASP A CA 1
ATOM 3289 C C . ASP A 1 437 ? 25.542 -4.418 18.391 1.00 20.31 417 ASP A C 1
ATOM 3290 O O . ASP A 1 437 ? 25.025 -5.328 19.089 1.00 20.00 417 ASP A O 1
ATOM 3295 N N . GLU A 1 438 ? 26.422 -3.542 18.876 1.00 18.54 418 GLU A N 1
ATOM 3296 C CA . GLU A 1 438 ? 26.963 -3.664 20.253 1.00 19.42 418 GLU A CA 1
ATOM 3297 C C . GLU A 1 438 ? 26.152 -2.810 21.236 1.00 19.61 418 GLU A C 1
ATOM 3298 O O . GLU A 1 438 ? 26.409 -2.950 22.435 1.00 21.01 418 GLU A O 1
ATOM 3304 N N . VAL A 1 439 ? 25.202 -1.986 20.772 1.00 19.10 419 VAL A N 1
ATOM 3305 C CA . VAL A 1 439 ? 24.539 -0.969 21.646 1.00 18.80 419 VAL A CA 1
ATOM 3306 C C . VAL A 1 439 ? 23.020 -1.173 21.611 1.00 19.51 419 VAL A C 1
ATOM 3307 O O . VAL A 1 439 ? 22.274 -0.197 21.783 1.00 19.74 419 VAL A O 1
ATOM 3311 N N . VAL A 1 440 ? 22.584 -2.427 21.450 1.00 20.86 420 VAL A N 1
ATOM 3312 C CA . VAL A 1 440 ? 21.146 -2.815 21.326 1.00 21.98 420 VAL A CA 1
ATOM 3313 C C . VAL A 1 440 ? 20.868 -4.058 22.177 1.00 23.51 420 VAL A C 1
ATOM 3314 O O . VAL A 1 440 ? 21.821 -4.687 22.657 1.00 23.43 420 VAL A O 1
ATOM 3318 N N . HIS A 1 441 ? 19.586 -4.396 22.329 1.00 26.37 421 HIS A N 1
ATOM 3319 C CA . HIS A 1 441 ? 19.109 -5.713 22.833 1.00 28.23 421 HIS A CA 1
ATOM 3320 C C . HIS A 1 441 ? 19.628 -5.985 24.247 1.00 28.00 421 HIS A C 1
ATOM 3321 O O . HIS A 1 441 ? 19.947 -7.153 24.528 1.00 29.57 421 HIS A O 1
ATOM 3328 N N . GLY A 1 442 ? 19.715 -4.964 25.103 1.00 27.43 422 GLY A N 1
ATOM 3329 C CA . GLY A 1 442 ? 20.137 -5.134 26.505 1.00 26.59 422 GLY A CA 1
ATOM 3330 C C . GLY A 1 442 ? 21.636 -5.339 26.660 1.00 25.84 422 GLY A C 1
ATOM 3331 O O . GLY A 1 442 ? 22.068 -5.627 27.785 1.00 25.94 422 GLY A O 1
ATOM 3332 N N . LYS A 1 443 ? 22.432 -5.154 25.600 1.00 25.47 423 LYS A N 1
ATOM 3333 C CA . LYS A 1 443 ? 23.909 -5.317 25.670 1.00 25.09 423 LYS A CA 1
ATOM 3334 C C . LYS A 1 443 ? 24.557 -4.091 26.328 1.00 23.36 423 LYS A C 1
ATOM 3335 O O . LYS A 1 443 ? 25.753 -4.178 26.665 1.00 22.53 423 LYS A O 1
ATOM 3341 N N . LYS A 1 444 ? 23.804 -2.994 26.469 1.00 22.53 424 LYS A N 1
ATOM 3342 C CA . LYS A 1 444 ? 24.238 -1.693 27.048 1.00 22.39 424 LYS A CA 1
ATOM 3343 C C . LYS A 1 444 ? 25.062 -0.914 26.017 1.00 21.29 424 LYS A C 1
ATOM 3344 O O . LYS A 1 444 ? 25.719 -1.540 25.166 1.00 20.41 424 LYS A O 1
ATOM 3350 N N . THR A 1 445 ? 25.035 0.413 26.113 1.00 20.73 425 THR A N 1
ATOM 3351 C CA . THR A 1 445 ? 25.891 1.316 25.303 1.00 19.42 425 THR A CA 1
ATOM 3352 C C . THR A 1 445 ? 27.351 1.117 25.727 1.00 19.07 425 THR A C 1
ATOM 3353 O O . THR A 1 445 ? 27.615 0.538 26.797 1.00 19.11 425 THR A O 1
ATOM 3357 N N . ILE A 1 446 ? 28.292 1.634 24.940 1.00 17.98 426 ILE A N 1
ATOM 3358 C CA . ILE A 1 446 ? 29.742 1.458 25.218 1.00 17.76 426 ILE A CA 1
ATOM 3359 C C . ILE A 1 446 ? 30.046 1.950 26.642 1.00 18.27 426 ILE A C 1
ATOM 3360 O O . ILE A 1 446 ? 30.696 1.207 27.390 1.00 18.69 426 ILE A O 1
ATOM 3365 N N . ILE A 1 447 ? 29.600 3.148 27.023 1.00 18.50 427 ILE A N 1
ATOM 3366 C CA . ILE A 1 447 ? 29.960 3.719 28.356 1.00 19.23 427 ILE A CA 1
ATOM 3367 C C . ILE A 1 447 ? 29.358 2.831 29.452 1.00 19.89 427 ILE A C 1
ATOM 3368 O O . ILE A 1 447 ? 30.025 2.621 30.471 1.00 20.47 427 ILE A O 1
ATOM 3373 N N . ASP A 1 448 ? 28.158 2.307 29.222 1.00 21.80 428 ASP A N 1
ATOM 3374 C CA . ASP A 1 448 ? 27.397 1.559 30.252 1.00 23.13 428 ASP A CA 1
ATOM 3375 C C . ASP A 1 448 ? 27.994 0.160 30.448 1.00 23.01 428 ASP A C 1
ATOM 3376 O O . ASP A 1 448 ? 27.727 -0.443 31.508 1.00 24.64 428 ASP A O 1
ATOM 3381 N N . LYS A 1 449 ? 28.798 -0.333 29.500 1.00 21.44 429 LYS A N 1
ATOM 3382 C CA . LYS A 1 449 ? 29.515 -1.632 29.623 1.00 20.77 429 LYS A CA 1
ATOM 3383 C C . LYS A 1 449 ? 30.680 -1.533 30.615 1.00 20.87 429 LYS A C 1
ATOM 3384 O O . LYS A 1 449 ? 31.119 -2.584 31.110 1.00 22.69 429 LYS A O 1
ATOM 3390 N N . LEU A 1 450 ? 31.213 -0.335 30.857 1.00 20.46 430 LEU A N 1
ATOM 3391 C CA . LEU A 1 450 ? 32.503 -0.160 31.564 1.00 21.01 430 LEU A CA 1
ATOM 3392 C C . LEU A 1 450 ? 32.272 -0.311 33.070 1.00 20.63 430 LEU A C 1
ATOM 3393 O O . LEU A 1 450 ? 31.221 0.132 33.576 1.00 21.63 430 LEU A O 1
ATOM 3398 N N . TRP A 1 451 ? 33.243 -0.904 33.746 1.00 21.35 431 TRP A N 1
ATOM 3399 C CA . TRP A 1 451 ? 33.190 -1.137 35.211 1.00 22.27 431 TRP A CA 1
ATOM 3400 C C . TRP A 1 451 ? 33.311 0.197 35.954 1.00 23.82 431 TRP A C 1
ATOM 3401 O O . TRP A 1 451 ? 34.159 1.019 35.567 1.00 23.21 431 TRP A O 1
ATOM 3412 N N . GLY A 1 452 ? 32.519 0.391 37.012 1.00 24.22 432 GLY A N 1
ATOM 3413 C CA . GLY A 1 452 ? 32.836 1.391 38.047 1.00 24.48 432 GLY A CA 1
ATOM 3414 C C . GLY A 1 452 ? 31.764 2.446 38.224 1.00 23.81 432 GLY A C 1
ATOM 3415 O O . GLY A 1 452 ? 30.645 2.289 37.702 1.00 24.16 432 GLY A O 1
ATOM 3416 N N . THR A 1 453 ? 32.123 3.501 38.958 1.00 25.36 433 THR A N 1
ATOM 3417 C CA . THR A 1 453 ? 31.275 4.686 39.233 1.00 26.72 433 THR A CA 1
ATOM 3418 C C . THR A 1 453 ? 31.069 5.463 37.934 1.00 27.75 433 THR A C 1
ATOM 3419 O O . THR A 1 453 ? 31.839 5.221 36.970 1.00 28.84 433 THR A O 1
ATOM 3423 N N . TYR A 1 454 ? 30.099 6.376 37.926 1.00 27.70 434 TYR A N 1
ATOM 3424 C CA . TYR A 1 454 ? 29.848 7.324 36.809 1.00 27.69 434 TYR A CA 1
ATOM 3425 C C . TYR A 1 454 ? 31.183 7.957 36.387 1.00 27.25 434 TYR A C 1
ATOM 3426 O O . TYR A 1 454 ? 31.496 7.967 35.179 1.00 26.87 434 TYR A O 1
ATOM 3435 N N . GLU A 1 455 ? 31.957 8.443 37.360 1.00 27.94 435 GLU A N 1
ATOM 3436 C CA . GLU A 1 455 ? 33.231 9.176 37.133 1.00 28.24 435 GLU A CA 1
ATOM 3437 C C . GLU A 1 455 ? 34.259 8.231 36.499 1.00 26.78 435 GLU A C 1
ATOM 3438 O O . GLU A 1 455 ? 34.989 8.671 35.590 1.00 24.98 435 GLU A O 1
ATOM 3444 N N . GLU A 1 456 ? 34.325 6.982 36.966 1.00 24.45 436 GLU A N 1
ATOM 3445 C CA . GLU A 1 456 ? 35.278 5.968 36.448 1.00 24.46 436 GLU A CA 1
ATOM 3446 C C . GLU A 1 456 ? 34.861 5.544 35.036 1.00 23.41 436 GLU A C 1
ATOM 3447 O O . GLU A 1 456 ? 35.765 5.295 34.217 1.00 23.53 436 GLU A O 1
ATOM 3453 N N . LYS A 1 457 ? 33.562 5.423 34.780 1.00 23.45 437 LYS A N 1
ATOM 3454 C CA . LYS A 1 457 ? 33.030 5.074 33.436 1.00 24.05 437 LYS A CA 1
ATOM 3455 C C . LYS A 1 457 ? 33.438 6.182 32.456 1.00 24.12 437 LYS A C 1
ATOM 3456 O O . LYS A 1 457 ? 33.893 5.845 31.345 1.00 23.74 437 LYS A O 1
ATOM 3462 N N . CYS A 1 458 ? 33.294 7.450 32.854 1.00 22.81 438 CYS A N 1
ATOM 3463 C CA . CYS A 1 458 ? 33.649 8.633 32.018 1.00 22.72 438 CYS A CA 1
ATOM 3464 C C . CYS A 1 458 ? 35.158 8.644 31.716 1.00 21.34 438 CYS A C 1
ATOM 3465 O O . CYS A 1 458 ? 35.531 8.840 30.539 1.00 20.69 438 CYS A O 1
ATOM 3468 N N . ALA A 1 459 ? 36.010 8.441 32.721 1.00 20.28 439 ALA A N 1
ATOM 3469 C CA . ALA A 1 459 ? 37.483 8.434 32.569 1.00 19.15 439 ALA A CA 1
ATOM 3470 C C . ALA A 1 459 ? 37.901 7.279 31.647 1.00 18.95 439 ALA A C 1
ATOM 3471 O O . ALA A 1 459 ? 38.748 7.477 30.756 1.00 18.39 439 ALA A O 1
ATOM 3473 N N . GLN A 1 460 ? 37.334 6.100 31.865 1.00 18.68 440 GLN A N 1
ATOM 3474 C CA . GLN A 1 460 ? 37.689 4.900 31.072 1.00 17.95 440 GLN A CA 1
ATOM 3475 C C . GLN A 1 460 ? 37.168 5.060 29.645 1.00 17.20 440 GLN A C 1
ATOM 3476 O O . GLN A 1 460 ? 37.813 4.525 28.744 1.00 17.90 440 GLN A O 1
ATOM 3482 N N . LEU A 1 461 ? 36.040 5.737 29.438 1.00 17.14 441 LEU A N 1
ATOM 3483 C CA . LEU A 1 461 ? 35.510 5.924 28.066 1.00 16.69 441 LEU A CA 1
ATOM 3484 C C . LEU A 1 461 ? 36.522 6.751 27.272 1.00 16.84 441 LEU A C 1
ATOM 3485 O O . LEU A 1 461 ? 36.782 6.419 26.112 1.00 16.25 441 LEU A O 1
ATOM 3490 N N . ARG A 1 462 ? 37.108 7.779 27.883 1.00 16.80 442 ARG A N 1
ATOM 3491 C CA . ARG A 1 462 ? 38.126 8.607 27.186 1.00 16.54 442 ARG A CA 1
ATOM 3492 C C . ARG A 1 462 ? 39.337 7.723 26.846 1.00 16.34 442 ARG A C 1
ATOM 3493 O O . ARG A 1 462 ? 39.867 7.830 25.725 1.00 16.23 442 ARG A O 1
ATOM 3501 N N . THR A 1 463 ? 39.739 6.834 27.748 1.00 16.20 443 THR A N 1
ATOM 3502 C CA . THR A 1 463 ? 40.904 5.945 27.536 1.00 16.38 443 THR A CA 1
ATOM 3503 C C . THR A 1 463 ? 40.550 4.870 26.497 1.00 15.90 443 THR A C 1
ATOM 3504 O O . THR A 1 463 ? 41.428 4.539 25.679 1.00 15.66 443 THR A O 1
ATOM 3508 N N . LEU A 1 464 ? 39.323 4.346 26.509 1.00 16.05 444 LEU A N 1
ATOM 3509 C CA . LEU A 1 464 ? 38.898 3.314 25.521 1.00 16.76 444 LEU A CA 1
ATOM 3510 C C . LEU A 1 464 ? 39.043 3.883 24.102 1.00 16.21 444 LEU A C 1
ATOM 3511 O O . LEU A 1 464 ? 39.612 3.202 23.217 1.00 15.57 444 LEU A O 1
ATOM 3516 N N . TYR A 1 465 ? 38.568 5.098 23.866 1.00 15.24 445 TYR A N 1
ATOM 3517 C CA . TYR A 1 465 ? 38.639 5.693 22.512 1.00 15.04 445 TYR A CA 1
ATOM 3518 C C . TYR A 1 465 ? 40.061 6.160 22.219 1.00 15.19 445 TYR A C 1
ATOM 3519 O O . TYR A 1 465 ? 40.462 6.075 21.055 1.00 15.50 445 TYR A O 1
ATOM 3528 N N . PHE A 1 466 ? 40.823 6.592 23.224 1.00 15.42 446 PHE A N 1
ATOM 3529 C CA . PHE A 1 466 ? 42.277 6.812 23.041 1.00 15.06 446 PHE A CA 1
ATOM 3530 C C . PHE A 1 466 ? 42.893 5.544 22.442 1.00 14.75 446 PHE A C 1
ATOM 3531 O O . PHE A 1 466 ? 43.624 5.603 21.442 1.00 14.98 446 PHE A O 1
ATOM 3539 N N . TYR A 1 467 ? 42.586 4.400 23.047 1.00 13.96 447 TYR A N 1
ATOM 3540 C CA . TYR A 1 467 ? 43.104 3.076 22.636 1.00 14.64 447 TYR A CA 1
ATOM 3541 C C . TYR A 1 467 ? 42.640 2.767 21.210 1.00 14.32 447 TYR A C 1
ATOM 3542 O O . TYR A 1 467 ? 43.460 2.384 20.370 1.00 14.55 447 TYR A O 1
ATOM 3551 N N . MET A 1 468 ? 41.350 2.950 20.940 1.00 14.22 448 MET A N 1
ATOM 3552 C CA . MET A 1 468 ? 40.794 2.684 19.598 1.00 14.15 448 MET A CA 1
ATOM 3553 C C . MET A 1 468 ? 41.535 3.514 18.539 1.00 14.17 448 MET A C 1
ATOM 3554 O O . MET A 1 468 ? 41.886 2.950 17.485 1.00 14.83 448 MET A O 1
ATOM 3559 N N . TYR A 1 469 ? 41.785 4.799 18.798 1.00 14.39 449 TYR A N 1
ATOM 3560 C CA . TYR A 1 469 ? 42.373 5.717 17.789 1.00 14.30 449 TYR A CA 1
ATOM 3561 C C . TYR A 1 469 ? 43.888 5.524 17.679 1.00 14.63 449 TYR A C 1
ATOM 3562 O O . TYR A 1 469 ? 44.426 5.855 16.606 1.00 15.44 449 TYR A O 1
ATOM 3571 N N . THR A 1 470 ? 44.566 4.989 18.697 1.00 14.16 450 THR A N 1
ATOM 3572 C CA . THR A 1 470 ? 46.048 4.859 18.677 1.00 15.03 450 THR A CA 1
ATOM 3573 C C . THR A 1 470 ? 46.488 3.407 18.486 1.00 14.86 450 THR A C 1
ATOM 3574 O O . THR A 1 470 ? 47.679 3.196 18.240 1.00 15.38 450 THR A O 1
ATOM 3578 N N . HIS A 1 471 ? 45.588 2.436 18.598 1.00 15.17 451 HIS A N 1
ATOM 3579 C CA . HIS A 1 471 ? 45.826 1.061 18.098 1.00 15.72 451 HIS A CA 1
ATOM 3580 C C . HIS A 1 471 ? 45.827 1.135 16.576 1.00 15.36 451 HIS A C 1
ATOM 3581 O O . HIS A 1 471 ? 44.982 1.816 15.997 1.00 15.14 451 HIS A O 1
ATOM 3588 N N . PRO A 1 472 ? 46.766 0.480 15.860 1.00 15.56 452 PRO A N 1
ATOM 3589 C CA . PRO A 1 472 ? 46.718 0.499 14.402 1.00 15.31 452 PRO A CA 1
ATOM 3590 C C . PRO A 1 472 ? 45.425 -0.113 13.846 1.00 15.26 452 PRO A C 1
ATOM 3591 O O . PRO A 1 472 ? 44.834 -0.997 14.465 1.00 15.36 452 PRO A O 1
ATOM 3595 N N . GLY A 1 473 ? 45.025 0.386 12.682 1.00 14.93 453 GLY A N 1
ATOM 3596 C CA . GLY A 1 473 ? 43.84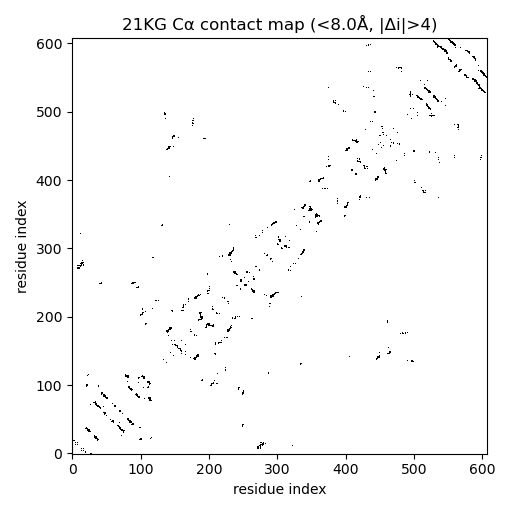9 -0.084 11.942 1.00 14.53 453 GLY A CA 1
ATOM 3597 C C . GLY A 1 473 ? 42.842 1.027 11.769 1.00 14.20 453 GLY A C 1
ATOM 3598 O O . GLY A 1 473 ? 42.747 1.898 12.644 1.00 14.11 453 GLY A O 1
ATOM 3599 N N . LYS A 1 474 ? 42.106 1.002 10.669 1.00 13.31 454 LYS A N 1
ATOM 3600 C CA . LYS A 1 474 ? 41.096 2.045 10.377 1.00 13.81 454 LYS A CA 1
ATOM 3601 C C . LYS A 1 474 ? 39.946 1.907 11.380 1.00 13.61 454 LYS A C 1
ATOM 3602 O O . LYS A 1 474 ? 39.899 0.898 12.123 1.00 13.94 454 LYS A O 1
ATOM 3608 N N . LYS A 1 475 ? 39.066 2.911 11.425 1.00 13.68 455 LYS A N 1
ATOM 3609 C CA . LYS A 1 475 ? 38.117 3.095 12.549 1.00 13.58 455 LYS A CA 1
ATOM 3610 C C . LYS A 1 475 ? 36.679 3.126 12.031 1.00 13.08 455 LYS A C 1
ATOM 3611 O O . LYS A 1 475 ? 36.415 3.739 10.986 1.00 13.24 455 LYS A O 1
ATOM 3617 N N . LEU A 1 476 ? 35.769 2.518 12.777 1.00 13.28 456 LEU A N 1
ATOM 3618 C CA . LEU A 1 476 ? 34.312 2.699 12.568 1.00 13.47 456 LEU A CA 1
ATOM 3619 C C . LEU A 1 476 ? 33.624 2.814 13.922 1.00 13.47 456 LEU A C 1
ATOM 3620 O O . LEU A 1 476 ? 33.903 2.010 14.810 1.00 12.95 456 LEU A O 1
ATOM 3625 N N . ASN A 1 477 ? 32.721 3.778 14.035 1.00 13.90 457 ASN A N 1
ATOM 3626 C CA . ASN A 1 477 ? 31.927 4.012 15.262 1.00 13.64 457 ASN A CA 1
ATOM 3627 C C . ASN A 1 477 ? 30.478 4.297 14.878 1.00 13.63 457 ASN A C 1
ATOM 3628 O O . ASN A 1 477 ? 30.230 5.165 14.022 1.00 14.03 457 ASN A O 1
ATOM 3633 N N . PHE A 1 478 ? 29.549 3.611 15.527 1.00 13.50 458 PHE A N 1
ATOM 3634 C CA . PHE A 1 478 ? 28.108 3.884 15.348 1.00 13.76 458 PHE A CA 1
ATOM 3635 C C . PHE A 1 478 ? 27.757 5.198 16.046 1.00 13.93 458 PHE A C 1
ATOM 3636 O O . PHE A 1 478 ? 28.243 5.480 17.169 1.00 14.72 458 PHE A O 1
ATOM 3644 N N . MET A 1 479 ? 26.917 5.968 15.368 1.00 14.71 459 MET A N 1
ATOM 3645 C CA . MET A 1 479 ? 26.346 7.237 15.873 1.00 14.59 459 MET A CA 1
ATOM 3646 C C . MET A 1 479 ? 25.933 7.076 17.344 1.00 14.53 459 MET A C 1
ATOM 3647 O O . MET A 1 479 ? 25.296 6.052 17.712 1.00 15.03 459 MET A O 1
ATOM 3652 N N . GLY A 1 480 ? 26.304 8.048 18.175 1.00 14.79 460 GLY A N 1
ATOM 3653 C CA . GLY A 1 480 ? 26.059 7.994 19.627 1.00 14.87 460 GLY A CA 1
ATOM 3654 C C . GLY A 1 480 ? 27.316 7.655 20.404 1.00 14.82 460 GLY A C 1
ATOM 3655 O O . GLY A 1 480 ? 27.453 8.102 21.546 1.00 15.53 460 GLY A O 1
ATOM 3656 N N . ASN A 1 481 ? 28.240 6.884 19.828 1.00 14.46 461 ASN A N 1
ATOM 3657 C CA . ASN A 1 481 ? 29.520 6.576 20.513 1.00 14.63 461 ASN A CA 1
ATOM 3658 C C . ASN A 1 481 ? 30.234 7.886 20.865 1.00 14.64 461 ASN A C 1
ATOM 3659 O O . ASN A 1 481 ? 30.812 7.978 21.964 1.00 15.86 461 ASN A O 1
ATOM 3664 N N . GLU A 1 482 ? 30.207 8.861 19.957 1.00 15.50 462 GLU A N 1
ATOM 3665 C CA . GLU A 1 482 ? 30.945 10.140 20.114 1.00 15.63 462 GLU A CA 1
ATOM 3666 C C . GLU A 1 482 ? 30.233 11.053 21.123 1.00 16.59 462 GLU A C 1
ATOM 3667 O O . GLU A 1 482 ? 30.852 12.057 21.501 1.00 16.71 462 GLU A O 1
ATOM 3673 N N . LEU A 1 483 ? 28.995 10.740 21.514 1.00 17.11 463 LEU A N 1
ATOM 3674 C CA . LEU A 1 483 ? 28.234 11.514 22.538 1.00 17.29 463 LEU A CA 1
ATOM 3675 C C . LEU A 1 483 ? 28.398 10.875 23.920 1.00 17.79 463 LEU A C 1
ATOM 3676 O O . LEU A 1 483 ? 27.890 11.463 24.884 1.00 18.91 463 LEU A O 1
ATOM 3681 N N . GLY A 1 484 ? 29.038 9.708 24.029 1.00 17.46 464 GLY A N 1
ATOM 3682 C CA . GLY A 1 484 ? 29.016 8.919 25.276 1.00 17.68 464 GLY A CA 1
ATOM 3683 C C . GLY A 1 484 ? 27.593 8.561 25.660 1.00 17.89 464 GLY A C 1
ATOM 3684 O O . GLY A 1 484 ? 27.253 8.621 26.849 1.00 19.17 464 GLY A O 1
ATOM 3685 N N . HIS A 1 485 ? 26.780 8.182 24.680 1.00 17.90 465 HIS A N 1
ATOM 3686 C CA . HIS A 1 485 ? 25.338 7.853 24.846 1.00 17.97 465 HIS A CA 1
ATOM 3687 C C . HIS A 1 485 ? 25.148 6.822 25.964 1.00 19.16 465 HIS A C 1
ATOM 3688 O O . HIS A 1 485 ? 25.900 5.844 25.998 1.00 19.13 465 HIS A O 1
ATOM 3695 N N . PHE A 1 486 ? 24.146 7.012 26.827 1.00 19.47 466 PHE A N 1
ATOM 3696 C CA . PHE A 1 486 ? 23.772 6.045 27.894 1.00 20.00 466 PHE A CA 1
ATOM 3697 C C . PHE A 1 486 ? 22.630 5.138 27.421 1.00 19.94 466 PHE A C 1
ATOM 3698 O O . PHE A 1 486 ? 22.617 3.965 27.818 1.00 21.20 466 PHE A O 1
ATOM 3706 N N . ARG A 1 487 ? 21.699 5.665 26.626 1.00 19.76 467 ARG A N 1
ATOM 3707 C CA . ARG A 1 487 ? 20.466 4.945 26.219 1.00 20.35 467 ARG A CA 1
ATOM 3708 C C . ARG A 1 487 ? 20.788 4.077 25.006 1.00 19.78 467 ARG A C 1
ATOM 3709 O O . ARG A 1 487 ? 21.416 4.588 24.072 1.00 19.47 467 ARG A O 1
ATOM 3717 N N . GLU A 1 488 ? 20.367 2.815 25.023 1.00 19.32 468 GLU A N 1
ATOM 3718 C CA . GLU A 1 488 ? 20.581 1.899 23.878 1.00 19.32 468 GLU A CA 1
ATOM 3719 C C . GLU A 1 488 ? 19.893 2.463 22.637 1.00 19.15 468 GLU A C 1
ATOM 3720 O O . GLU A 1 488 ? 18.872 3.194 22.745 1.00 19.55 468 GLU A O 1
ATOM 3726 N N . TRP A 1 489 ? 20.437 2.129 21.475 1.00 18.40 469 TRP A N 1
ATOM 3727 C CA . TRP A 1 489 ? 19.894 2.596 20.179 1.00 18.69 469 TRP A CA 1
ATOM 3728 C C . TRP A 1 489 ? 18.492 2.017 19.958 1.00 19.49 469 TRP A C 1
ATOM 3729 O O . TRP A 1 489 ? 18.315 0.785 20.066 1.00 19.39 469 TRP A O 1
ATOM 3740 N N . ASP A 1 490 ? 17.546 2.901 19.641 1.00 20.17 470 ASP A N 1
ATOM 3741 C CA . ASP A 1 490 ? 16.154 2.569 19.251 1.00 20.92 470 ASP A CA 1
ATOM 3742 C C . ASP A 1 490 ? 15.865 3.317 17.948 1.00 20.19 470 ASP A C 1
ATOM 3743 O O . ASP A 1 490 ? 15.900 4.561 17.963 1.00 20.78 470 ASP A O 1
ATOM 3748 N N . GLU A 1 491 ? 15.609 2.600 16.850 1.00 19.08 471 GLU A N 1
ATOM 3749 C CA . GLU A 1 491 ? 15.440 3.238 15.516 1.00 19.67 471 GLU A CA 1
ATOM 3750 C C . GLU A 1 491 ? 14.201 4.148 15.500 1.00 20.02 471 GLU A C 1
ATOM 3751 O O . GLU A 1 491 ? 14.074 4.926 14.543 1.00 19.83 471 GLU A O 1
ATOM 3757 N N . LYS A 1 492 ? 13.316 4.048 16.500 1.00 21.32 472 LYS A N 1
ATOM 3758 C CA . LYS A 1 492 ? 12.091 4.889 16.587 1.00 22.69 472 LYS A CA 1
ATOM 3759 C C . LYS A 1 492 ? 12.450 6.267 17.148 1.00 22.75 472 LYS A C 1
ATOM 3760 O O . LYS A 1 492 ? 11.629 7.188 16.997 1.00 23.24 472 LYS A O 1
ATOM 3766 N N . LYS A 1 493 ? 13.626 6.405 17.765 1.00 22.10 473 LYS A N 1
ATOM 3767 C CA . LYS A 1 493 ? 14.054 7.644 18.464 1.00 22.97 473 LYS A CA 1
ATOM 3768 C C . LYS A 1 493 ? 15.283 8.227 17.773 1.00 22.88 473 LYS A C 1
ATOM 3769 O O . LYS A 1 493 ? 16.084 7.448 17.252 1.00 25.27 473 LYS A O 1
ATOM 3775 N N . GLU A 1 494 ? 15.425 9.549 17.785 1.00 21.17 474 GLU A N 1
ATOM 3776 C CA . GLU A 1 494 ? 16.706 10.202 17.415 1.00 20.54 474 GLU A CA 1
ATOM 3777 C C . GLU A 1 494 ? 17.674 10.056 18.592 1.00 19.28 474 GLU A C 1
ATOM 3778 O O . GLU A 1 494 ? 17.246 9.687 19.712 1.00 19.11 474 GLU A O 1
ATOM 3784 N N . LEU A 1 495 ? 18.943 10.373 18.359 1.00 19.11 475 LEU A N 1
ATOM 3785 C CA . LEU A 1 495 ? 19.973 10.385 19.420 1.00 19.39 475 LEU A CA 1
ATOM 3786 C C . LEU A 1 495 ? 19.581 11.422 20.473 1.00 19.36 475 LEU A C 1
ATOM 3787 O O . LEU A 1 495 ? 18.856 12.392 20.130 1.00 19.87 475 LEU A O 1
ATOM 3792 N N . ASP A 1 496 ? 20.067 11.227 21.696 1.00 20.03 476 ASP A N 1
ATOM 3793 C CA . ASP A 1 496 ? 19.798 12.131 22.843 1.00 20.03 476 ASP A CA 1
ATOM 3794 C C . ASP A 1 496 ? 20.710 13.359 22.713 1.00 19.48 476 ASP A C 1
ATOM 3795 O O . ASP A 1 496 ? 21.677 13.476 23.478 1.00 20.21 476 ASP A O 1
ATOM 3800 N N . TRP A 1 497 ? 20.400 14.250 21.770 1.00 20.37 477 TRP A N 1
ATOM 3801 C CA . TRP A 1 497 ? 21.188 15.481 21.493 1.00 20.29 477 TRP A CA 1
ATOM 3802 C C . TRP A 1 497 ? 21.227 16.371 22.742 1.00 21.66 477 TRP A C 1
ATOM 3803 O O . TRP A 1 497 ? 22.206 17.119 22.899 1.00 21.97 477 TRP A O 1
ATOM 3814 N N . GLY A 1 498 ? 20.210 16.264 23.602 1.00 21.87 478 GLY A N 1
ATOM 3815 C CA . GLY A 1 498 ? 20.143 16.972 24.897 1.00 22.47 478 GLY A CA 1
ATOM 3816 C C . GLY A 1 498 ? 21.258 16.578 25.851 1.00 22.14 478 GLY A C 1
ATOM 3817 O O . GLY A 1 498 ? 21.481 17.305 26.835 1.00 22.32 478 GLY A O 1
ATOM 3818 N N . LEU A 1 499 ? 21.962 15.470 25.606 1.00 21.00 479 LEU A N 1
ATOM 3819 C CA . LEU A 1 499 ? 23.121 15.077 26.449 1.00 21.66 479 LEU A CA 1
ATOM 3820 C C . LEU A 1 499 ? 24.152 16.208 26.462 1.00 21.58 479 LEU A C 1
ATOM 3821 O O . LEU A 1 499 ? 24.906 16.308 27.433 1.00 22.71 479 LEU A O 1
ATOM 3826 N N . MET A 1 500 ? 24.205 17.015 25.410 1.00 22.60 480 MET A N 1
ATOM 3827 C CA . MET A 1 500 ? 25.269 18.034 25.263 1.00 23.63 480 MET A CA 1
ATOM 3828 C C . MET A 1 500 ? 25.009 19.228 26.190 1.00 23.27 480 MET A C 1
ATOM 3829 O O . MET A 1 500 ? 25.922 20.043 26.335 1.00 23.25 480 MET A O 1
ATOM 3834 N N . LYS A 1 501 ? 23.862 19.251 26.870 1.00 24.90 481 LYS A N 1
ATOM 3835 C CA . LYS A 1 501 ? 23.598 20.213 27.973 1.00 27.05 481 LYS A CA 1
ATOM 3836 C C . LYS A 1 501 ? 24.381 19.802 29.232 1.00 26.87 481 LYS A C 1
ATOM 3837 O O . LYS A 1 501 ? 24.476 20.640 30.144 1.00 29.57 481 LYS A O 1
ATOM 3843 N N . TYR A 1 502 ? 24.952 18.589 29.287 1.00 24.97 482 TYR A N 1
ATOM 3844 C CA . TYR A 1 502 ? 25.809 18.107 30.405 1.00 23.55 482 TYR A CA 1
ATOM 3845 C C . TYR A 1 502 ? 27.283 18.272 30.040 1.00 23.25 482 TYR A C 1
ATOM 3846 O O . TYR A 1 502 ? 27.697 17.886 28.943 1.00 22.02 482 TYR A O 1
ATOM 3855 N N . PRO A 1 503 ? 28.119 18.857 30.935 1.00 21.95 483 PRO A N 1
ATOM 3856 C CA . PRO A 1 503 ? 29.542 19.054 30.672 1.00 22.33 483 PRO A CA 1
ATOM 3857 C C . PRO A 1 503 ? 30.261 17.784 30.197 1.00 20.99 483 PRO A C 1
ATOM 3858 O O . PRO A 1 503 ? 31.060 17.876 29.299 1.00 21.30 483 PRO A O 1
ATOM 3862 N N . PHE A 1 504 ? 29.992 16.639 30.826 1.00 20.52 484 PHE A N 1
ATOM 3863 C CA . PHE A 1 504 ? 30.677 15.375 30.462 1.00 20.46 484 PHE A CA 1
ATOM 3864 C C . PHE A 1 504 ? 30.487 15.116 28.962 1.00 19.47 484 PHE A C 1
ATOM 3865 O O . PHE A 1 504 ? 31.483 14.925 28.259 1.00 19.22 484 PHE A O 1
ATOM 3873 N N . HIS A 1 505 ? 29.243 15.105 28.491 1.00 19.68 485 HIS A N 1
ATOM 3874 C CA . HIS A 1 505 ? 28.899 14.693 27.103 1.00 18.94 485 HIS A CA 1
ATOM 3875 C C . HIS A 1 505 ? 29.364 15.762 26.117 1.00 19.17 485 HIS A C 1
ATOM 3876 O O . HIS A 1 505 ? 29.889 15.409 25.052 1.00 19.15 485 HIS A O 1
ATOM 3883 N N . ASP A 1 506 ? 29.186 17.035 26.457 1.00 19.11 486 ASP A N 1
ATOM 3884 C CA . ASP A 1 506 ? 29.650 18.156 25.602 1.00 19.78 486 ASP A CA 1
ATOM 3885 C C . ASP A 1 506 ? 31.171 18.075 25.448 1.00 19.10 486 ASP A C 1
ATOM 3886 O O . ASP A 1 506 ? 31.666 18.096 24.301 1.00 19.30 486 ASP A O 1
ATOM 3891 N N . SER A 1 507 ? 31.913 17.973 26.550 1.00 18.45 487 SER A N 1
ATOM 3892 C CA . SER A 1 507 ? 33.394 17.905 26.495 1.00 18.65 487 SER A CA 1
ATOM 3893 C C . SER A 1 507 ? 33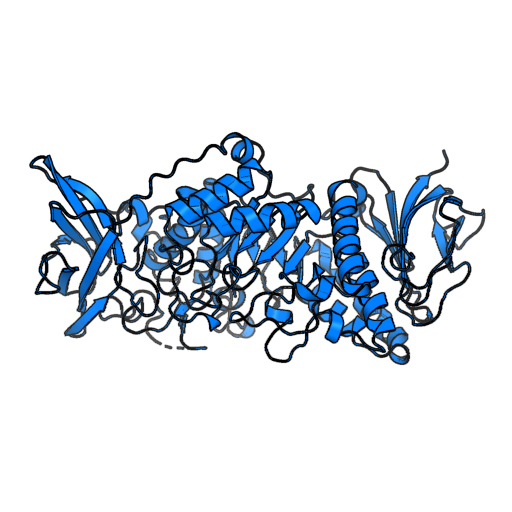.808 16.590 25.819 1.00 17.52 487 SER A C 1
ATOM 3894 O O . SER A 1 507 ? 34.823 16.585 25.110 1.00 18.28 487 SER A O 1
ATOM 3897 N N . PHE A 1 508 ? 33.042 15.514 25.999 1.00 17.09 488 PHE A N 1
ATOM 3898 C CA . PHE A 1 508 ? 33.399 14.197 25.417 1.00 17.05 488 PHE A CA 1
ATOM 3899 C C . PHE A 1 508 ? 33.362 14.261 23.882 1.00 16.99 488 PHE A C 1
ATOM 3900 O O . PHE A 1 508 ? 34.299 13.748 23.242 1.00 16.23 488 PHE A O 1
ATOM 3908 N N . GLN A 1 509 ? 32.318 14.847 23.289 1.00 17.18 489 GLN A N 1
ATOM 3909 C CA . GLN A 1 509 ? 32.206 14.913 21.806 1.00 16.76 489 GLN A CA 1
ATOM 3910 C C . GLN A 1 509 ? 33.331 15.801 21.266 1.00 17.04 489 GLN A C 1
ATOM 3911 O O . GLN A 1 509 ? 33.830 15.500 20.181 1.00 16.26 489 GLN A O 1
ATOM 3917 N N . LYS A 1 510 ? 33.775 16.811 22.022 1.00 17.50 490 LYS A N 1
ATOM 3918 C CA . LYS A 1 510 ? 34.953 17.637 21.634 1.00 18.02 490 LYS A CA 1
ATOM 3919 C C . LYS A 1 510 ? 36.236 16.799 21.712 1.00 16.93 490 LYS A C 1
ATOM 3920 O O . LYS A 1 510 ? 37.103 16.931 20.824 1.00 16.68 490 LYS A O 1
ATOM 3926 N N . TYR A 1 511 ? 36.361 15.959 22.737 1.00 15.95 491 TYR A N 1
ATOM 3927 C CA . TYR A 1 511 ? 37.513 15.046 22.908 1.00 15.67 491 TYR A CA 1
ATOM 3928 C C . TYR A 1 511 ? 37.539 14.077 21.724 1.00 14.80 491 TYR A C 1
ATOM 3929 O O . TYR A 1 511 ? 38.601 13.818 21.144 1.00 15.02 491 TYR A O 1
ATOM 3938 N N . PHE A 1 512 ? 36.367 13.562 21.361 1.00 15.10 492 PHE A N 1
ATOM 3939 C CA . PHE A 1 512 ? 36.215 12.600 20.236 1.00 15.02 492 PHE A CA 1
ATOM 3940 C C . PHE A 1 512 ? 36.702 13.268 18.945 1.00 15.50 492 PHE A C 1
ATOM 3941 O O . PHE A 1 512 ? 37.439 12.648 18.135 1.00 15.01 492 PHE A O 1
ATOM 3949 N N . ALA A 1 513 ? 36.351 14.540 18.760 1.00 14.86 493 ALA A N 1
ATOM 3950 C CA . ALA A 1 513 ? 36.778 15.338 17.584 1.00 15.61 493 ALA A CA 1
ATOM 3951 C C . ALA A 1 513 ? 38.302 15.490 17.582 1.00 15.69 493 ALA A C 1
ATOM 3952 O O . ALA A 1 513 ? 38.909 15.406 16.497 1.00 15.82 493 ALA A O 1
ATOM 3954 N N . GLU A 1 514 ? 38.898 15.704 18.753 1.00 15.92 494 GLU A N 1
ATOM 3955 C CA . GLU A 1 514 ? 40.366 15.863 18.902 1.00 16.88 494 GLU A CA 1
ATOM 3956 C C . GLU A 1 514 ? 41.074 14.544 18.558 1.00 16.16 494 GLU A C 1
ATOM 3957 O O . GLU A 1 514 ? 42.105 14.597 17.872 1.00 16.12 494 GLU A O 1
ATOM 3963 N N . LEU A 1 515 ? 40.563 13.393 19.000 1.00 15.94 495 LEU A N 1
ATOM 3964 C CA . LEU A 1 515 ? 41.127 12.082 18.575 1.00 15.88 495 LEU A CA 1
ATOM 3965 C C . LEU A 1 515 ? 41.102 12.001 17.043 1.00 15.33 495 LEU A C 1
ATOM 3966 O O . LEU A 1 515 ? 42.109 11.584 16.447 1.00 15.30 495 LEU A O 1
ATOM 3971 N N . GLY A 1 516 ? 39.972 12.361 16.434 1.00 15.62 496 GLY A N 1
ATOM 3972 C CA . GLY A 1 516 ? 39.823 12.403 14.972 1.00 15.69 496 GLY A CA 1
ATOM 3973 C C . GLY A 1 516 ? 40.842 13.324 14.330 1.00 15.44 496 GLY A C 1
ATOM 3974 O O . GLY A 1 516 ? 41.411 12.955 13.289 1.00 15.52 496 GLY A O 1
ATOM 3975 N N . ARG A 1 517 ? 41.073 14.493 14.927 1.00 15.15 497 ARG A N 1
ATOM 3976 C CA . ARG A 1 517 ? 42.007 15.500 14.362 1.00 15.70 497 ARG A CA 1
ATOM 3977 C C . ARG A 1 517 ? 43.428 14.932 14.413 1.00 15.55 497 ARG A C 1
ATOM 3978 O O . ARG A 1 517 ? 44.137 15.005 13.398 1.00 15.77 497 ARG A O 1
ATOM 3986 N N . LEU A 1 518 ? 43.829 14.376 15.555 1.00 15.46 498 LEU A N 1
ATOM 3987 C CA . LEU A 1 518 ? 45.184 13.796 15.705 1.00 15.32 498 LEU A CA 1
ATOM 3988 C C . LEU A 1 518 ? 45.350 12.650 14.709 1.00 14.89 498 LEU A C 1
ATOM 3989 O O . LEU A 1 518 ? 46.384 12.567 14.040 1.00 15.13 498 LEU A O 1
ATOM 3994 N N . TYR A 1 519 ? 44.353 11.782 14.604 1.00 15.08 499 TYR A N 1
ATOM 3995 C CA . TYR A 1 519 ? 44.407 10.621 13.686 1.00 15.36 499 TYR A CA 1
ATOM 3996 C C . TYR A 1 519 ? 44.558 11.110 12.240 1.00 16.10 499 TYR A C 1
ATOM 3997 O O . TYR A 1 519 ? 45.342 10.522 11.479 1.00 17.15 499 TYR A O 1
ATOM 4006 N N . ALA A 1 520 ? 43.838 12.165 11.865 1.00 17.34 500 ALA A N 1
ATOM 4007 C CA . ALA A 1 520 ? 43.769 12.653 10.468 1.00 18.42 500 ALA A CA 1
ATOM 4008 C C . ALA A 1 520 ? 45.035 13.430 10.093 1.00 19.25 500 ALA A C 1
ATOM 4009 O O . ALA A 1 520 ? 45.268 13.580 8.884 1.00 19.93 500 ALA A O 1
ATOM 4011 N N . THR A 1 521 ? 45.796 13.946 11.062 1.00 18.46 501 THR A N 1
ATOM 4012 C CA . THR A 1 521 ? 46.904 14.904 10.796 1.00 19.31 501 THR A CA 1
ATOM 4013 C C . THR A 1 521 ? 48.276 14.295 11.102 1.00 19.51 501 THR A C 1
ATOM 4014 O O . THR A 1 521 ? 49.264 14.886 10.650 1.00 22.65 501 THR A O 1
ATOM 4018 N N . GLU A 1 522 ? 48.355 13.186 11.841 1.00 16.99 502 GLU A N 1
ATOM 4019 C CA . GLU A 1 522 ? 49.649 12.620 12.308 1.00 16.60 502 GLU A CA 1
ATOM 4020 C C . GLU A 1 522 ? 50.002 11.401 11.465 1.00 15.99 502 GLU A C 1
ATOM 4021 O O . GLU A 1 522 ? 49.410 10.335 11.625 1.00 15.64 502 GLU A O 1
ATOM 4027 N N . PRO A 1 523 ? 50.997 11.508 10.559 1.00 15.63 503 PRO A N 1
ATOM 4028 C CA . PRO A 1 523 ? 51.417 10.363 9.758 1.00 15.86 503 PRO A CA 1
ATOM 4029 C C . PRO A 1 523 ? 51.788 9.144 10.615 1.00 15.75 503 PRO A C 1
ATOM 4030 O O . PRO A 1 523 ? 51.564 8.030 10.186 1.00 14.74 503 PRO A O 1
ATOM 4034 N N . ALA A 1 524 ? 52.335 9.359 11.816 1.00 14.84 504 ALA A N 1
ATOM 4035 C CA . ALA A 1 524 ? 52.682 8.251 12.734 1.00 14.97 504 ALA A CA 1
ATOM 4036 C C . ALA A 1 524 ? 51.457 7.348 12.930 1.00 14.57 504 ALA A C 1
ATOM 4037 O O . ALA A 1 524 ? 51.634 6.124 13.071 1.00 15.29 504 ALA A O 1
ATOM 4039 N N . LEU A 1 525 ? 50.255 7.926 12.949 1.00 14.55 505 LEU A N 1
ATOM 4040 C CA . LEU A 1 525 ? 49.002 7.204 13.283 1.00 14.55 505 LEU A CA 1
ATOM 4041 C C . LEU A 1 525 ? 48.284 6.667 12.033 1.00 14.45 505 LEU A C 1
ATOM 4042 O O . LEU A 1 525 ? 47.624 5.646 12.170 1.00 15.07 505 LEU A O 1
ATOM 4047 N N . TYR A 1 526 ? 48.330 7.338 10.879 1.00 15.13 506 TYR A N 1
ATOM 4048 C CA . TYR A 1 526 ? 47.482 6.947 9.714 1.00 15.24 506 TYR A CA 1
ATOM 4049 C C . TYR A 1 526 ? 48.306 6.290 8.601 1.00 15.57 506 TYR A C 1
ATOM 4050 O O . TYR A 1 526 ? 47.709 5.630 7.730 1.00 15.44 506 TYR A O 1
ATOM 4059 N N . ASP A 1 527 ? 49.630 6.463 8.601 1.00 15.60 507 ASP A N 1
ATOM 4060 C CA . ASP A 1 527 ? 50.508 5.962 7.512 1.00 17.12 507 ASP A CA 1
ATOM 4061 C C . ASP A 1 527 ? 51.170 4.670 8.001 1.00 16.62 507 ASP A C 1
ATOM 4062 O O . ASP A 1 527 ? 51.684 4.661 9.120 1.00 17.12 507 ASP A O 1
ATOM 4067 N N . GLY A 1 528 ? 51.143 3.600 7.212 1.00 16.82 508 GLY A N 1
ATOM 4068 C CA . GLY A 1 528 ? 51.846 2.355 7.576 1.00 16.78 508 GLY A CA 1
ATOM 4069 C C . GLY A 1 528 ? 51.173 1.632 8.727 1.00 16.16 508 GLY A C 1
ATOM 4070 O O . GLY A 1 528 ? 51.838 0.863 9.432 1.00 16.23 508 GLY A O 1
ATOM 4071 N N . GLU A 1 529 ? 49.862 1.815 8.911 1.00 15.15 509 GLU A N 1
ATOM 4072 C CA . GLU A 1 529 ? 49.130 1.117 10.000 1.00 15.85 509 GLU A CA 1
ATOM 4073 C C . GLU A 1 529 ? 49.265 -0.400 9.835 1.00 16.19 509 GLU A C 1
ATOM 4074 O O . GLU A 1 529 ? 49.279 -1.110 10.854 1.00 15.69 509 GLU A O 1
ATOM 4080 N N . TYR A 1 530 ? 49.367 -0.891 8.597 1.00 16.17 510 TYR A N 1
ATOM 4081 C CA . TYR A 1 530 ? 49.397 -2.350 8.313 1.00 16.65 510 TYR A CA 1
ATOM 4082 C C . TYR A 1 530 ? 50.835 -2.837 8.131 1.00 17.29 510 TYR A C 1
ATOM 4083 O O . TYR A 1 530 ? 51.031 -4.016 7.755 1.00 18.40 510 TYR A O 1
ATOM 4092 N N . ASN A 1 531 ? 51.805 -1.974 8.434 1.00 17.06 511 ASN A N 1
ATOM 4093 C CA . ASN A 1 531 ? 53.252 -2.294 8.377 1.00 18.61 511 ASN A CA 1
ATOM 4094 C C . ASN A 1 531 ? 53.713 -2.637 9.789 1.00 18.89 511 ASN A C 1
ATOM 4095 O O . ASN A 1 531 ? 53.727 -1.770 10.656 1.00 17.69 511 ASN A O 1
ATOM 4100 N N . PRO A 1 532 ? 54.097 -3.899 10.085 1.00 19.76 512 PRO A N 1
ATOM 4101 C CA . PRO A 1 532 ? 54.503 -4.263 11.444 1.00 20.72 512 PRO A CA 1
ATOM 4102 C C . PRO A 1 532 ? 55.718 -3.465 11.952 1.00 20.71 512 PRO A C 1
ATOM 4103 O O . PRO A 1 532 ? 55.869 -3.348 13.159 1.00 21.58 512 PRO A O 1
ATOM 4107 N N . ASN A 1 533 ? 56.522 -2.897 11.048 1.00 21.00 513 ASN A N 1
ATOM 4108 C CA . ASN A 1 533 ? 57.707 -2.077 11.415 1.00 21.56 513 ASN A CA 1
ATOM 4109 C C . ASN A 1 533 ? 57.274 -0.724 11.989 1.00 21.24 513 ASN A C 1
ATOM 4110 O O . ASN A 1 533 ? 58.149 -0.010 12.510 1.00 22.97 513 ASN A O 1
ATOM 4115 N N . CYS A 1 534 ? 55.990 -0.369 11.895 1.00 19.30 514 CYS A N 1
ATOM 4116 C CA . CYS A 1 534 ? 55.462 0.937 12.365 1.00 18.70 514 CYS A CA 1
ATOM 4117 C C . CYS A 1 534 ? 54.835 0.819 13.759 1.00 18.62 514 CYS A C 1
ATOM 4118 O O . CYS A 1 534 ? 54.356 1.841 14.264 1.00 19.03 514 CYS A O 1
ATOM 4121 N N . PHE A 1 535 ? 54.823 -0.368 14.364 1.00 18.12 515 PHE A N 1
ATOM 4122 C CA . PHE A 1 535 ? 54.301 -0.573 15.739 1.00 18.45 515 PHE A CA 1
ATOM 4123 C C . PHE A 1 535 ? 55.404 -1.183 16.598 1.00 18.80 515 PHE A C 1
ATOM 4124 O O . PHE A 1 535 ? 56.070 -2.121 16.141 1.00 19.37 515 PHE A O 1
ATOM 4132 N N . GLU A 1 536 ? 55.570 -0.675 17.813 1.00 19.15 516 GLU A N 1
ATOM 4133 C CA . GLU A 1 536 ? 56.551 -1.231 18.778 1.00 19.98 516 GLU A CA 1
ATOM 4134 C C . GLU A 1 536 ? 56.008 -1.116 20.203 1.00 19.13 516 GLU A C 1
ATOM 4135 O O . GLU A 1 536 ? 55.722 0.002 20.629 1.00 18.76 516 GLU A O 1
ATOM 4141 N N . TRP A 1 537 ? 55.920 -2.231 20.938 1.00 18.89 517 TRP A N 1
ATOM 4142 C CA . TRP A 1 537 ? 55.585 -2.211 22.383 1.00 19.61 517 TRP A CA 1
ATOM 4143 C C . TRP A 1 537 ? 56.717 -1.516 23.148 1.00 20.05 517 TRP A C 1
ATOM 4144 O O . TRP A 1 537 ? 57.898 -1.780 22.837 1.00 20.64 517 TRP A O 1
ATOM 4155 N N . ILE A 1 538 ? 56.353 -0.687 24.123 1.00 18.93 518 ILE A N 1
ATOM 4156 C CA . ILE A 1 538 ? 57.285 -0.029 25.087 1.00 19.40 518 ILE A CA 1
ATOM 4157 C C . ILE A 1 538 ? 57.068 -0.618 26.484 1.00 19.52 518 ILE A C 1
ATOM 4158 O O . ILE A 1 538 ? 58.071 -0.883 27.174 1.00 20.45 518 ILE A O 1
ATOM 4163 N N . ALA A 1 539 ? 55.813 -0.744 26.911 1.00 19.79 519 ALA A N 1
ATOM 4164 C CA . ALA A 1 539 ? 55.412 -1.378 28.186 1.00 20.31 519 ALA A CA 1
ATOM 4165 C C . ALA A 1 539 ? 54.295 -2.373 27.883 1.00 20.86 519 ALA A C 1
ATOM 4166 O O . ALA A 1 539 ? 53.178 -1.938 27.559 1.00 19.85 519 ALA A O 1
ATOM 4168 N N . CYS A 1 540 ? 54.607 -3.670 27.935 1.00 21.70 520 CYS A N 1
ATOM 4169 C CA . CYS A 1 540 ? 53.643 -4.745 27.599 1.00 22.80 520 CYS A CA 1
ATOM 4170 C C . CYS A 1 540 ? 53.734 -5.897 28.600 1.00 23.75 520 CYS A C 1
ATOM 4171 O O . CYS A 1 540 ? 53.265 -6.984 28.249 1.00 22.74 520 CYS A O 1
ATOM 4174 N N . GLU A 1 541 ? 54.267 -5.655 29.803 1.00 23.91 521 GLU A N 1
ATOM 4175 C CA . GLU A 1 541 ? 54.309 -6.664 30.898 1.00 25.64 521 GLU A CA 1
ATOM 4176 C C . GLU A 1 541 ? 53.943 -6.025 32.244 1.00 25.55 521 GLU A C 1
ATOM 4177 O O . GLU A 1 541 ? 54.171 -6.682 33.279 1.00 24.53 521 GLU A O 1
ATOM 4183 N N . SER A 1 542 ? 53.342 -4.830 32.248 1.00 23.81 522 SER A N 1
ATOM 4184 C CA . SER A 1 542 ? 53.035 -4.045 33.476 1.00 23.31 522 SER A CA 1
ATOM 4185 C C . SER A 1 542 ? 51.674 -4.462 34.040 1.00 22.78 522 SER A C 1
ATOM 4186 O O . SER A 1 542 ? 50.769 -3.612 34.145 1.00 22.02 522 SER A O 1
ATOM 4189 N N . ARG A 1 543 ? 51.551 -5.736 34.423 1.00 22.33 523 ARG A N 1
ATOM 4190 C CA . ARG A 1 543 ? 50.267 -6.365 34.821 1.00 23.42 523 ARG A CA 1
ATOM 4191 C C . ARG A 1 543 ? 49.735 -5.709 36.098 1.00 22.87 523 ARG A C 1
ATOM 4192 O O . ARG A 1 543 ? 48.557 -5.361 36.126 1.00 21.71 523 ARG A O 1
ATOM 4200 N N . ASP A 1 544 ? 50.564 -5.562 37.136 1.00 24.10 524 ASP A N 1
ATOM 4201 C CA . ASP A 1 544 ? 50.110 -5.004 38.435 1.00 25.05 524 ASP A CA 1
ATOM 4202 C C . ASP A 1 544 ? 49.588 -3.581 38.217 1.00 23.73 524 ASP A C 1
ATOM 4203 O O . ASP A 1 544 ? 48.536 -3.248 38.794 1.00 23.58 524 ASP A O 1
ATOM 4208 N N . GLU A 1 545 ? 50.278 -2.795 37.382 1.00 23.47 525 GLU A N 1
ATOM 4209 C CA . GLU A 1 545 ? 49.971 -1.360 37.158 1.00 23.83 525 GLU A CA 1
ATOM 4210 C C . GLU A 1 545 ? 48.829 -1.193 36.147 1.00 21.73 525 GLU A C 1
ATOM 4211 O O . GLU A 1 545 ? 48.181 -0.121 36.150 1.00 20.73 525 GLU A O 1
ATOM 4217 N N . GLY A 1 546 ? 48.582 -2.189 35.294 1.00 20.22 526 GLY A N 1
ATOM 4218 C CA . GLY A 1 546 ? 47.562 -2.080 34.235 1.00 19.58 526 GLY A CA 1
ATOM 4219 C C . GLY A 1 546 ? 47.961 -1.037 33.203 1.00 18.83 526 GLY A C 1
ATOM 4220 O O . GLY A 1 546 ? 47.065 -0.421 32.589 1.00 18.94 526 GLY A O 1
ATOM 4221 N N . VAL A 1 547 ? 49.262 -0.855 33.013 1.00 18.10 527 VAL A N 1
ATOM 4222 C CA . VAL A 1 547 ? 49.822 0.156 32.074 1.00 18.54 527 VAL A CA 1
ATOM 4223 C C . VAL A 1 547 ? 50.241 -0.541 30.782 1.00 19.33 527 VAL A C 1
ATOM 4224 O O . VAL A 1 547 ? 50.898 -1.586 30.831 1.00 20.00 527 VAL A O 1
ATOM 4228 N N . TYR A 1 548 ? 49.878 0.069 29.658 1.00 18.58 528 TYR A N 1
ATOM 4229 C CA . TYR A 1 548 ? 50.284 -0.357 28.303 1.00 17.49 528 TYR A CA 1
ATOM 4230 C C . TYR A 1 548 ? 50.894 0.858 27.615 1.00 17.27 528 TYR A C 1
ATOM 4231 O O . TYR A 1 548 ? 50.331 1.961 27.748 1.00 18.06 528 TYR A O 1
ATOM 4240 N N . ALA A 1 549 ? 52.000 0.661 26.916 1.00 16.89 529 ALA A N 1
ATOM 4241 C CA . ALA A 1 549 ? 52.649 1.741 26.141 1.00 16.77 529 ALA A CA 1
ATOM 4242 C C . ALA A 1 549 ? 53.226 1.175 24.850 1.00 16.63 529 ALA A C 1
ATOM 4243 O O . ALA A 1 549 ? 53.769 0.063 24.844 1.00 16.56 529 ALA A O 1
ATOM 4245 N N . TRP A 1 550 ? 53.116 1.946 23.777 1.00 16.75 530 TRP A N 1
ATOM 4246 C CA . TRP A 1 550 ? 53.625 1.531 22.457 1.00 16.17 530 TRP A CA 1
ATOM 4247 C C . TRP A 1 550 ? 53.993 2.773 21.647 1.00 16.24 530 TRP A C 1
ATOM 4248 O O . TRP A 1 550 ? 53.529 3.882 21.984 1.00 16.53 530 TRP A O 1
ATOM 4259 N N . LEU A 1 551 ? 54.825 2.559 20.639 1.00 15.73 531 LEU A N 1
ATOM 4260 C CA . LEU A 1 551 ? 55.130 3.567 19.599 1.00 16.58 531 LEU A CA 1
ATOM 4261 C C . LEU A 1 551 ? 54.278 3.290 18.361 1.00 16.22 531 LEU A C 1
ATOM 4262 O O . LEU A 1 551 ? 54.123 2.118 17.969 1.00 16.05 531 LEU A O 1
ATOM 4267 N N . ARG A 1 552 ? 53.791 4.369 17.751 1.00 16.00 532 ARG A N 1
ATOM 4268 C CA . ARG A 1 552 ? 53.280 4.389 16.362 1.00 15.46 532 ARG A CA 1
ATOM 4269 C C . ARG A 1 552 ? 54.319 5.143 15.536 1.00 15.75 532 ARG A C 1
ATOM 4270 O O . ARG A 1 552 ? 54.698 6.233 15.955 1.00 15.76 532 ARG A O 1
ATOM 4278 N N . LYS A 1 553 ? 54.798 4.543 14.447 1.00 16.05 533 LYS A N 1
ATOM 4279 C CA . LYS A 1 553 ? 56.014 5.021 13.737 1.00 17.53 533 LYS A CA 1
ATOM 4280 C C . LYS A 1 553 ? 55.750 5.178 12.237 1.00 18.36 533 LYS A C 1
ATOM 4281 O O . LYS A 1 553 ? 56.712 5.077 11.445 1.00 18.90 533 LYS A O 1
ATOM 4287 N N . GLY A 1 554 ? 54.507 5.459 11.859 1.00 17.36 534 GLY A N 1
ATOM 4288 C CA . GLY A 1 554 ? 54.146 5.749 10.458 1.00 17.52 534 GLY A CA 1
ATOM 4289 C C . GLY A 1 554 ? 55.023 6.837 9.849 1.00 17.60 534 GLY A C 1
ATOM 4290 O O . GLY A 1 554 ? 55.287 7.837 10.528 1.00 17.57 534 GLY A O 1
ATOM 4291 N N . ALA A 1 555 ? 55.474 6.641 8.606 1.00 18.62 535 ALA A N 1
ATOM 4292 C CA . ALA A 1 555 ? 56.170 7.649 7.771 1.00 19.12 535 ALA A CA 1
ATOM 4293 C C . ALA A 1 555 ? 57.447 8.169 8.449 1.00 20.45 535 ALA A C 1
ATOM 4294 O O . ALA A 1 555 ? 57.817 9.323 8.200 1.00 21.61 535 ALA A O 1
ATOM 4296 N N . GLY A 1 556 ? 58.085 7.355 9.289 1.00 21.31 536 GLY A N 1
ATOM 4297 C CA . GLY A 1 556 ? 59.348 7.711 9.966 1.00 21.83 536 GLY A CA 1
ATOM 4298 C C . GLY A 1 556 ? 59.152 8.708 11.097 1.00 22.85 536 GLY A C 1
ATOM 4299 O O . GLY A 1 556 ? 60.172 9.196 11.633 1.00 25.48 536 GLY A O 1
ATOM 4300 N N . GLN A 1 557 ? 57.903 9.012 11.469 1.00 20.74 537 GLN A N 1
ATOM 4301 C CA . GLN A 1 557 ? 57.580 9.888 12.623 1.00 20.39 537 GLN A CA 1
ATOM 4302 C C . GLN A 1 557 ? 57.300 8.955 13.802 1.00 20.61 537 GLN A C 1
ATOM 4303 O O . GLN A 1 557 ? 57.102 7.756 13.552 1.00 23.86 537 GLN A O 1
ATOM 4309 N N . THR A 1 558 ? 57.365 9.457 15.031 1.00 18.61 538 THR A N 1
ATOM 4310 C CA . THR A 1 558 ? 57.219 8.622 16.249 1.00 18.24 538 THR A CA 1
ATOM 4311 C C . THR A 1 558 ? 56.245 9.293 17.212 1.00 17.41 538 THR A C 1
ATOM 4312 O O . THR A 1 558 ? 56.487 10.443 17.614 1.00 17.47 538 THR A O 1
ATOM 4316 N N . ILE A 1 559 ? 55.192 8.571 17.582 1.00 16.00 539 ILE A N 1
ATOM 4317 C CA . ILE A 1 559 ? 54.270 8.983 18.670 1.00 15.71 539 ILE A CA 1
ATOM 4318 C C . ILE A 1 559 ? 54.229 7.876 19.719 1.00 15.86 539 ILE A C 1
ATOM 4319 O O . ILE A 1 559 ? 54.018 6.707 19.365 1.00 15.77 539 ILE A O 1
ATOM 4324 N N . LEU A 1 560 ? 54.455 8.264 20.967 1.00 15.75 540 LEU A N 1
ATOM 4325 C CA . LEU A 1 560 ? 54.336 7.376 22.143 1.00 16.25 540 LEU A CA 1
ATOM 4326 C C . LEU A 1 560 ? 52.908 7.457 22.673 1.00 16.06 540 LEU A C 1
ATOM 4327 O O . LEU A 1 560 ? 52.415 8.558 22.948 1.00 15.94 540 LEU A O 1
ATOM 4332 N N . CYS A 1 561 ? 52.286 6.301 22.861 1.00 16.07 541 CYS A N 1
ATOM 4333 C CA . CYS A 1 561 ? 50.913 6.152 23.383 1.00 16.16 541 CYS A CA 1
ATOM 4334 C C . CYS A 1 561 ? 51.021 5.362 24.685 1.00 16.39 541 CYS A C 1
ATOM 4335 O O . CYS A 1 561 ? 51.632 4.281 24.671 1.00 16.76 541 CYS A O 1
ATOM 4338 N N . VAL A 1 562 ? 50.504 5.912 25.773 1.00 16.91 542 VAL A N 1
ATOM 4339 C CA . VAL A 1 562 ? 50.551 5.209 27.084 1.00 16.94 542 VAL A CA 1
ATOM 4340 C C . VAL A 1 562 ? 49.187 5.329 27.755 1.00 17.63 542 VAL A C 1
ATOM 4341 O O . VAL A 1 562 ? 48.579 6.421 27.750 1.00 17.32 542 VAL A O 1
ATOM 4345 N N . MET A 1 563 ? 48.686 4.220 28.288 1.00 18.02 543 MET A N 1
ATOM 4346 C CA . MET A 1 563 ? 47.386 4.254 28.985 1.00 19.62 543 MET A CA 1
ATOM 4347 C C . MET A 1 563 ? 47.511 3.501 30.303 1.00 19.14 543 MET A C 1
ATOM 4348 O O . MET A 1 563 ? 48.235 2.491 30.374 1.00 19.31 543 MET A O 1
ATOM 4353 N N . ASN A 1 564 ? 46.878 4.082 31.313 1.00 19.66 544 ASN A N 1
ATOM 4354 C CA . ASN A 1 564 ? 46.717 3.504 32.661 1.00 19.92 544 ASN A CA 1
ATOM 4355 C C . ASN A 1 564 ? 45.279 3.006 32.765 1.00 20.14 544 ASN A C 1
ATOM 4356 O O . ASN A 1 564 ? 44.357 3.833 32.664 1.00 22.15 544 ASN A O 1
ATOM 4361 N N . THR A 1 565 ? 45.085 1.697 32.930 1.00 19.82 545 THR A N 1
ATOM 4362 C CA . THR A 1 565 ? 43.736 1.093 33.052 1.00 19.45 545 THR A CA 1
ATOM 4363 C C . THR A 1 565 ? 43.427 0.745 34.508 1.00 19.70 545 THR A C 1
ATOM 4364 O O . THR A 1 565 ? 42.355 0.190 34.733 1.00 19.76 545 THR A O 1
ATOM 4368 N N . GLN A 1 566 ? 44.308 1.094 35.447 1.00 21.68 546 GLN A N 1
ATOM 4369 C CA . GLN A 1 566 ? 44.048 0.914 36.901 1.00 22.28 546 GLN A CA 1
ATOM 4370 C C . GLN A 1 566 ? 43.374 2.170 37.465 1.00 24.23 546 GLN A C 1
ATOM 4371 O O . GLN A 1 566 ? 43.410 3.233 36.817 1.00 22.14 546 GLN A O 1
ATOM 4377 N N . ASN A 1 567 ? 42.772 2.039 38.647 1.00 23.84 547 ASN A N 1
ATOM 4378 C CA . ASN A 1 567 ? 41.992 3.117 39.310 1.00 24.88 547 ASN A CA 1
ATOM 4379 C C . ASN A 1 567 ? 42.884 3.856 40.316 1.00 25.33 547 ASN A C 1
ATOM 4380 O O . ASN A 1 567 ? 42.328 4.537 41.192 1.00 25.48 547 ASN A O 1
ATOM 4385 N N . THR A 1 568 ? 44.204 3.725 40.189 1.00 25.88 548 THR A N 1
ATOM 4386 C CA . THR A 1 568 ? 45.217 4.474 40.977 1.00 26.67 548 THR A CA 1
ATOM 4387 C C . THR A 1 568 ? 46.208 5.127 40.011 1.00 26.23 548 THR A C 1
ATOM 4388 O O . THR A 1 568 ? 46.531 4.511 38.973 1.00 25.89 548 THR A O 1
ATOM 4392 N N . ALA A 1 569 ? 46.685 6.323 40.354 1.00 26.20 549 ALA A N 1
ATOM 4393 C CA . ALA A 1 569 ? 47.704 7.063 39.581 1.00 25.07 549 ALA A CA 1
ATOM 4394 C C . ALA A 1 569 ? 49.059 6.357 39.698 1.00 24.42 549 ALA A C 1
ATOM 4395 O O . ALA A 1 569 ? 49.308 5.655 40.707 1.00 25.86 549 ALA A O 1
ATOM 4397 N N . HIS A 1 570 ? 49.926 6.547 38.705 1.00 23.52 550 HIS A N 1
ATOM 4398 C CA . HIS A 1 570 ? 51.338 6.094 38.739 1.00 23.98 550 HIS A CA 1
ATOM 4399 C C . HIS A 1 570 ? 52.243 7.321 38.640 1.00 26.22 550 HIS A C 1
ATOM 4400 O O . HIS A 1 570 ? 52.142 8.057 37.643 1.00 25.47 550 HIS A O 1
ATOM 4407 N N . LYS A 1 571 ? 53.065 7.548 39.664 1.00 27.81 551 LYS A N 1
ATOM 4408 C CA . LYS A 1 571 ? 54.040 8.665 39.684 1.00 28.91 551 LYS A CA 1
ATOM 4409 C C . LYS A 1 571 ? 55.306 8.209 38.967 1.00 27.74 551 LYS A C 1
ATOM 4410 O O . LYS A 1 571 ? 55.800 7.122 39.299 1.00 27.23 551 LYS A O 1
ATOM 4416 N N . LYS A 1 572 ? 55.816 9.024 38.038 1.00 27.97 552 LYS A N 1
ATOM 4417 C CA . LYS A 1 572 ? 57.108 8.790 37.338 1.00 28.76 552 LYS A CA 1
ATOM 4418 C C . LYS A 1 572 ? 57.186 7.322 36.911 1.00 27.23 552 LYS A C 1
ATOM 4419 O O . LYS A 1 572 ? 58.187 6.647 37.216 1.00 27.04 552 LYS A O 1
ATOM 4425 N N . PHE A 1 573 ? 56.148 6.842 36.226 1.00 25.86 553 PHE A N 1
ATOM 4426 C CA . PHE A 1 573 ? 56.140 5.489 35.625 1.00 24.32 553 PHE A CA 1
ATOM 4427 C C . PHE A 1 573 ? 57.246 5.436 34.579 1.00 23.75 553 PHE A C 1
ATOM 4428 O O . PHE A 1 573 ? 57.276 6.275 33.680 1.00 23.02 553 PHE A O 1
ATOM 4436 N N . PRO A 1 574 ? 58.202 4.487 34.675 1.00 23.03 554 PRO A N 1
ATOM 4437 C CA . PRO A 1 574 ? 59.321 4.426 33.740 1.00 23.15 554 PRO A CA 1
ATOM 4438 C C . PRO A 1 574 ? 58.965 3.712 32.428 1.00 23.42 554 PRO A C 1
ATOM 4439 O O . PRO A 1 574 ? 58.412 2.620 32.466 1.00 23.48 554 PRO A O 1
ATOM 4443 N N . LEU A 1 575 ? 59.272 4.364 31.304 1.00 22.82 555 LEU A N 1
ATOM 4444 C CA . LEU A 1 575 ? 59.159 3.786 29.943 1.00 22.25 555 LEU A CA 1
ATOM 4445 C C . LEU A 1 575 ? 60.565 3.732 29.351 1.00 22.75 555 LEU A C 1
ATOM 4446 O O . LEU A 1 575 ? 61.217 4.786 29.246 1.00 22.84 555 LEU A O 1
ATOM 4451 N N . TYR A 1 576 ? 61.020 2.536 28.983 1.00 23.54 556 TYR A N 1
ATOM 4452 C CA . TYR A 1 576 ? 62.432 2.273 28.617 1.00 24.69 556 TYR A CA 1
ATOM 4453 C C . TYR A 1 576 ? 62.588 2.415 27.104 1.00 25.18 556 TYR A C 1
ATOM 4454 O O . TYR A 1 576 ? 61.858 1.748 26.328 1.00 24.85 556 TYR A O 1
ATOM 4463 N N . PHE A 1 577 ? 63.509 3.295 26.712 1.00 24.23 557 PHE A N 1
ATOM 4464 C CA . PHE A 1 577 ? 63.839 3.640 25.311 1.00 23.66 557 PHE A CA 1
ATOM 4465 C C . PHE A 1 577 ? 65.263 3.185 25.007 1.00 25.21 557 PHE A C 1
ATOM 4466 O O . PHE A 1 577 ? 66.089 3.143 25.944 1.00 26.36 557 PHE A O 1
ATOM 4474 N N . GLN A 1 578 ? 65.526 2.870 23.740 1.00 25.87 558 GLN A N 1
ATOM 4475 C CA . GLN A 1 578 ? 66.860 2.424 23.263 1.00 28.10 558 GLN A CA 1
ATOM 4476 C C . GLN A 1 578 ? 67.689 3.644 22.861 1.00 27.22 558 GLN A C 1
ATOM 4477 O O . GLN A 1 578 ? 68.877 3.463 22.551 1.00 28.90 558 GLN A O 1
ATOM 4483 N N . TYR A 1 579 ? 67.092 4.838 22.882 1.00 25.69 559 TYR A N 1
ATOM 4484 C CA . TYR A 1 579 ? 67.756 6.107 22.493 1.00 24.85 559 TYR A CA 1
ATOM 4485 C C . TYR A 1 579 ? 67.225 7.246 23.354 1.00 23.89 559 TYR A C 1
ATOM 4486 O O . TYR A 1 579 ? 66.095 7.195 23.843 1.00 22.86 559 TYR A O 1
ATOM 4495 N N . PRO A 1 580 ? 68.031 8.309 23.560 1.00 23.85 560 PRO A N 1
ATOM 4496 C CA . PRO A 1 580 ? 67.575 9.487 24.286 1.00 23.59 560 PRO A CA 1
ATOM 4497 C C . PRO A 1 580 ? 66.656 10.318 23.384 1.00 22.15 560 PRO A C 1
ATOM 4498 O O . PRO A 1 580 ? 66.867 10.366 22.189 1.00 22.86 560 PRO A O 1
ATOM 4502 N N . CYS A 1 581 ? 65.641 10.931 23.972 1.00 21.89 561 CYS A N 1
ATOM 4503 C CA . CYS A 1 581 ? 64.619 11.667 23.192 1.00 21.07 561 CYS A CA 1
ATOM 4504 C C . CYS A 1 581 ? 63.858 12.650 24.077 1.00 20.38 561 CYS A C 1
ATOM 4505 O O . CYS A 1 581 ? 63.835 12.487 25.329 1.00 20.76 561 CYS A O 1
ATOM 4508 N N . ALA A 1 582 ? 63.269 13.642 23.412 1.00 19.90 562 ALA A N 1
ATOM 4509 C CA . ALA A 1 582 ? 62.251 14.561 23.951 1.00 18.45 562 ALA A CA 1
ATOM 4510 C C . ALA A 1 582 ? 60.867 13.962 23.689 1.00 18.37 562 ALA A C 1
ATOM 4511 O O . ALA A 1 582 ? 60.697 13.197 22.701 1.00 18.84 562 ALA A O 1
ATOM 4513 N N . ALA A 1 583 ? 59.925 14.305 24.554 1.00 18.60 563 ALA A N 1
ATOM 4514 C CA . ALA A 1 583 ? 58.502 13.928 24.453 1.00 18.22 563 ALA A CA 1
ATOM 4515 C C . ALA A 1 583 ? 57.660 15.172 24.708 1.00 18.73 563 ALA A C 1
ATOM 4516 O O . ALA A 1 583 ? 57.847 15.828 25.748 1.00 19.05 563 ALA A O 1
ATOM 4518 N N . ASP A 1 584 ? 56.798 15.517 23.754 1.00 17.65 564 ASP A N 1
ATOM 4519 C CA . ASP A 1 584 ? 55.880 16.672 23.853 1.00 17.82 564 ASP A CA 1
ATOM 4520 C C . ASP A 1 584 ? 54.450 16.149 23.859 1.00 17.89 564 ASP A C 1
ATOM 4521 O O . ASP A 1 584 ? 54.065 15.431 22.910 1.00 17.06 564 ASP A O 1
ATOM 4526 N N . GLU A 1 585 ? 53.690 16.493 24.893 1.00 18.04 565 GLU A N 1
ATOM 4527 C CA . GLU A 1 585 ? 52.315 15.972 25.043 1.00 18.81 565 GLU A CA 1
ATOM 4528 C C . GLU A 1 585 ? 51.444 16.489 23.891 1.00 18.76 565 GLU A C 1
ATOM 4529 O O . GLU A 1 585 ? 51.422 17.715 23.639 1.00 19.35 565 GLU A O 1
ATOM 4535 N N . LEU A 1 586 ? 50.760 15.570 23.210 1.00 18.08 566 LEU A N 1
ATOM 4536 C CA . LEU A 1 586 ? 49.749 15.870 22.164 1.00 18.49 566 LEU A CA 1
ATOM 4537 C C . LEU A 1 586 ? 48.337 15.715 22.729 1.00 19.08 566 LEU A C 1
ATOM 4538 O O . LEU A 1 586 ? 47.421 16.369 22.208 1.00 19.24 566 LEU A O 1
ATOM 4543 N N . LEU A 1 587 ? 48.150 14.843 23.724 1.00 18.95 567 LEU A N 1
ATOM 4544 C CA . LEU A 1 587 ? 46.809 14.550 24.281 1.00 19.79 567 LEU A CA 1
ATOM 4545 C C . LEU A 1 587 ? 46.948 14.012 25.705 1.00 19.04 567 LEU A C 1
ATOM 4546 O O . LEU A 1 587 ? 47.854 13.208 25.961 1.00 18.80 567 LEU A O 1
ATOM 4551 N N . ASN A 1 588 ? 46.062 14.479 26.577 1.00 19.59 568 ASN A N 1
ATOM 4552 C CA . ASN A 1 588 ? 45.895 14.029 27.977 1.00 20.42 568 ASN A CA 1
ATOM 4553 C C . ASN A 1 588 ? 44.406 13.747 28.157 1.00 20.36 568 ASN A C 1
ATOM 4554 O O . ASN A 1 588 ? 43.632 14.724 28.183 1.00 21.78 568 ASN A O 1
ATOM 4559 N N . SER A 1 589 ? 44.015 12.476 28.252 1.00 19.51 569 SER A N 1
ATOM 4560 C CA . SER A 1 589 ? 42.587 12.066 28.278 1.00 19.84 569 SER A CA 1
ATOM 4561 C C . SER A 1 589 ? 41.898 12.582 29.545 1.00 20.86 569 SER A C 1
ATOM 4562 O O . SER A 1 589 ? 40.658 12.643 29.540 1.00 21.19 569 SER A O 1
ATOM 4565 N N . GLU A 1 590 ? 42.672 12.918 30.586 1.00 22.27 570 GLU A N 1
ATOM 4566 C CA . GLU A 1 590 ? 42.154 13.393 31.901 1.00 24.41 570 GLU A CA 1
ATOM 4567 C C . GLU A 1 590 ? 42.362 14.908 32.063 1.00 25.99 570 GLU A C 1
ATOM 4568 O O . GLU A 1 590 ? 42.167 15.408 33.192 1.00 26.75 570 GLU A O 1
ATOM 4574 N N . ALA A 1 591 ? 42.681 15.632 30.982 1.00 26.12 571 ALA A N 1
ATOM 4575 C CA . ALA A 1 591 ? 42.812 17.109 31.001 1.00 27.77 571 ALA A CA 1
ATOM 4576 C C . ALA A 1 591 ? 41.472 17.742 31.396 1.00 29.16 571 ALA A C 1
ATOM 4577 O O . ALA A 1 591 ? 40.404 17.133 31.128 1.00 27.24 571 ALA A O 1
ATOM 4579 N N . ALA A 1 592 ? 41.528 18.920 32.030 1.00 30.65 572 ALA A N 1
ATOM 4580 C CA . ALA A 1 592 ? 40.361 19.774 32.354 1.00 31.18 572 ALA A CA 1
ATOM 4581 C C . ALA A 1 592 ? 39.482 19.940 31.109 1.00 30.89 572 ALA A C 1
ATOM 4582 O O . ALA A 1 592 ? 38.243 19.867 31.249 1.00 31.67 572 ALA A O 1
ATOM 4584 N N . CYS A 1 593 ? 40.115 20.129 29.942 1.00 31.62 573 CYS A N 1
ATOM 4585 C CA . CYS A 1 593 ? 39.483 20.284 28.602 1.00 31.52 573 CYS A CA 1
ATOM 4586 C C . CYS A 1 593 ? 38.352 19.265 28.408 1.00 30.23 573 CYS A C 1
ATOM 4587 O O . CYS A 1 593 ? 37.325 19.635 27.801 1.00 30.51 573 CYS A O 1
ATOM 4590 N N . TRP A 1 594 ? 38.537 18.025 28.882 1.00 27.45 574 TRP A N 1
ATOM 4591 C CA . TRP A 1 594 ? 37.634 16.874 28.598 1.00 26.75 574 TRP A CA 1
ATOM 4592 C C . TRP A 1 594 ? 36.889 16.455 29.871 1.00 28.25 574 TRP A C 1
ATOM 4593 O O . TRP A 1 594 ? 36.396 15.309 29.913 1.00 28.42 574 TRP A O 1
ATOM 4604 N N . ASN A 1 595 ? 36.807 17.339 30.872 1.00 30.67 575 ASN A N 1
ATOM 4605 C CA . ASN A 1 595 ? 36.078 17.078 32.143 1.00 31.06 575 ASN A CA 1
ATOM 4606 C C . ASN A 1 595 ? 36.828 16.016 32.963 1.00 30.46 575 ASN A C 1
ATOM 4607 O O . ASN A 1 595 ? 36.176 15.321 33.772 1.00 28.64 575 ASN A O 1
ATOM 4612 N N . GLY A 1 596 ? 38.146 15.896 32.768 1.00 29.28 576 GLY A N 1
ATOM 4613 C CA . GLY A 1 596 ? 39.006 14.944 33.494 1.00 29.12 576 GLY A CA 1
ATOM 4614 C C . GLY A 1 596 ? 39.467 15.517 34.822 1.00 30.64 576 GLY A C 1
ATOM 4615 O O . GLY A 1 596 ? 39.186 16.708 35.079 1.00 28.99 576 GLY A O 1
ATOM 4616 N N . ALA A 1 597 ? 40.175 14.711 35.620 1.00 31.26 577 ALA A N 1
ATOM 4617 C CA . ALA A 1 597 ? 40.555 15.011 37.023 1.00 32.54 577 ALA A CA 1
ATOM 4618 C C . ALA A 1 597 ? 41.998 15.533 37.118 1.00 33.60 577 ALA A C 1
ATOM 4619 O O . ALA A 1 597 ? 42.396 15.941 38.231 1.00 33.27 577 ALA A O 1
ATOM 4621 N N . ASP A 1 598 ? 42.765 15.512 36.020 1.00 32.82 578 ASP A N 1
ATOM 4622 C CA . ASP A 1 598 ? 44.211 15.867 36.030 1.00 34.78 578 ASP A CA 1
ATOM 4623 C C . ASP A 1 598 ? 44.364 17.386 35.872 1.00 36.06 578 ASP A C 1
ATOM 4624 O O . ASP A 1 598 ? 43.643 17.964 35.038 1.00 36.29 578 ASP A O 1
ATOM 4629 N N . ARG A 1 599 ? 45.269 17.999 36.643 1.00 39.44 579 ARG A N 1
ATOM 4630 C CA . ARG A 1 599 ? 45.586 19.454 36.573 1.00 40.59 579 ARG A CA 1
ATOM 4631 C C . ARG A 1 599 ? 47.079 19.663 36.281 1.00 39.42 579 ARG A C 1
ATOM 4632 O O . ARG A 1 599 ? 47.501 20.839 36.230 1.00 37.80 579 ARG A O 1
ATOM 4640 N N . SER A 1 600 ? 47.834 18.579 36.064 1.00 36.37 580 SER A N 1
ATOM 4641 C CA . SER A 1 600 ? 49.286 18.589 35.742 1.00 36.61 580 SER A CA 1
ATOM 4642 C C . SER A 1 600 ? 49.563 19.628 34.650 1.00 35.09 580 SER A C 1
AT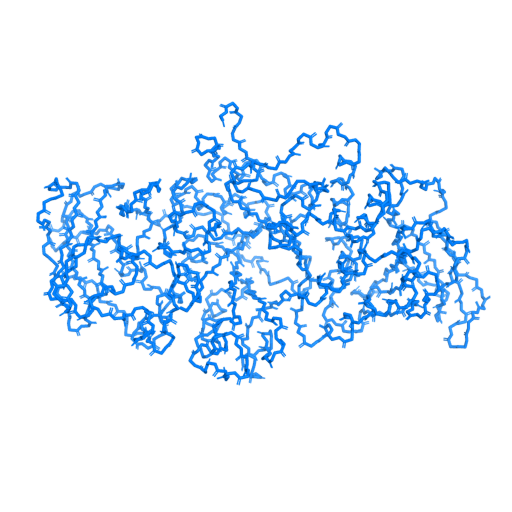OM 4643 O O . SER A 1 600 ? 48.723 19.762 33.735 1.00 35.88 580 SER A O 1
ATOM 4646 N N . ARG A 1 601 ? 50.695 20.330 34.738 1.00 33.00 581 ARG A N 1
ATOM 4647 C CA . ARG A 1 601 ? 51.063 21.412 33.786 1.00 34.59 581 ARG A CA 1
ATOM 4648 C C . ARG A 1 601 ? 52.210 20.975 32.867 1.00 33.91 581 ARG A C 1
ATOM 4649 O O . ARG A 1 601 ? 52.348 21.592 31.791 1.00 36.95 581 ARG A O 1
ATOM 4657 N N . THR A 1 602 ? 53.010 19.976 33.251 1.00 30.65 582 THR A N 1
ATOM 4658 C CA . THR A 1 602 ? 54.225 19.572 32.490 1.00 31.55 582 THR A CA 1
ATOM 4659 C C . THR A 1 602 ? 53.809 18.832 31.213 1.00 30.56 582 THR A C 1
ATOM 4660 O O . THR A 1 602 ? 53.127 17.801 31.325 1.00 30.93 582 THR A O 1
ATOM 4664 N N . ARG A 1 603 ? 54.194 19.356 30.047 1.00 29.35 583 ARG A N 1
ATOM 4665 C CA . ARG A 1 603 ? 53.869 18.745 28.731 1.00 28.01 583 ARG A CA 1
ATOM 4666 C C . ARG A 1 603 ? 55.152 18.347 27.993 1.00 25.57 583 ARG A C 1
ATOM 4667 O O . ARG A 1 603 ? 55.053 17.541 27.047 1.00 22.73 583 ARG A O 1
ATOM 4675 N N . HIS A 1 604 ? 56.304 18.890 28.398 1.00 22.49 584 HIS A N 1
ATOM 4676 C CA . HIS A 1 604 ? 57.627 18.639 27.775 1.00 22.51 584 HIS A CA 1
ATOM 4677 C C . HIS A 1 604 ? 58.463 17.769 28.712 1.00 23.05 584 HIS A C 1
ATOM 4678 O O . HIS A 1 604 ? 58.801 18.247 29.813 1.00 23.68 584 HIS A O 1
ATOM 4685 N N . LEU A 1 605 ? 58.757 16.540 28.287 1.00 22.77 585 LEU A N 1
ATOM 4686 C CA . LEU A 1 605 ? 59.636 15.595 29.020 1.00 22.54 585 LEU A CA 1
ATOM 4687 C C . LEU A 1 605 ? 60.883 15.300 28.189 1.00 22.24 585 LEU A C 1
ATOM 4688 O O . LEU A 1 605 ? 60.874 15.511 26.965 1.00 21.91 585 LEU A O 1
ATOM 4693 N N . HIS A 1 606 ? 61.929 14.805 28.846 1.00 21.84 586 HIS A N 1
ATOM 4694 C CA . HIS A 1 606 ? 63.149 14.275 28.191 1.00 22.21 586 HIS A CA 1
ATOM 4695 C C . HIS A 1 606 ? 63.599 13.018 28.936 1.00 21.77 586 HIS A C 1
ATOM 4696 O O . HIS A 1 606 ? 63.354 12.940 30.146 1.00 23.81 586 HIS A O 1
ATOM 4703 N N . THR A 1 607 ? 64.211 12.069 28.229 1.00 22.24 587 THR A N 1
ATOM 4704 C CA . THR A 1 607 ? 64.766 10.831 28.831 1.00 22.82 587 THR A CA 1
ATOM 4705 C C . THR A 1 607 ? 65.868 11.210 29.828 1.0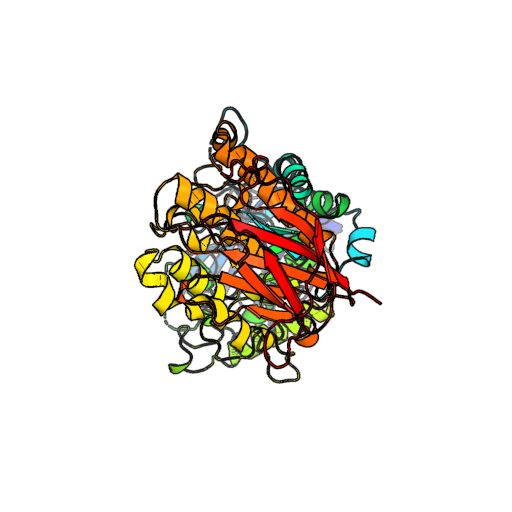0 23.25 587 THR A C 1
ATOM 4706 O O . THR A 1 607 ? 66.480 12.288 29.678 1.00 23.86 587 THR A O 1
ATOM 4710 N N . THR A 1 608 ? 66.076 10.361 30.829 1.00 24.49 588 THR A N 1
ATOM 4711 C CA . THR A 1 608 ? 67.293 10.357 31.682 1.00 25.32 588 THR A CA 1
ATOM 4712 C C . THR A 1 608 ? 68.156 9.177 31.237 1.00 26.58 588 THR A C 1
ATOM 4713 O O . THR A 1 608 ? 67.596 8.192 30.712 1.00 24.90 588 THR A O 1
ATOM 4717 N N . ASP A 1 609 ? 69.472 9.281 31.423 1.00 28.95 589 ASP A N 1
ATOM 4718 C CA . ASP A 1 609 ? 70.433 8.204 31.078 1.00 30.35 589 ASP A CA 1
ATOM 4719 C C . ASP A 1 609 ? 70.270 7.075 32.094 1.00 31.75 589 ASP A C 1
ATOM 4720 O O . ASP A 1 609 ? 70.172 7.378 33.303 1.00 32.33 589 ASP A O 1
ATOM 4725 N N . GLY A 1 610 ? 70.235 5.832 31.609 1.00 30.68 590 GLY A N 1
ATOM 4726 C CA . GLY A 1 610 ? 70.012 4.624 32.421 1.00 31.58 590 GLY A CA 1
ATOM 4727 C C . GLY A 1 610 ? 68.598 4.097 32.253 1.00 32.90 590 GLY A C 1
ATOM 4728 O O . GLY A 1 610 ? 67.663 4.920 32.159 1.00 33.35 590 GLY A O 1
ATOM 4729 N N . GLY A 1 611 ? 68.448 2.773 32.210 1.00 32.27 591 GLY A N 1
ATOM 4730 C CA . GLY A 1 611 ? 67.144 2.098 32.084 1.00 32.87 591 GLY A CA 1
ATOM 4731 C C . GLY A 1 611 ? 67.256 0.636 32.464 1.00 33.36 591 GLY A C 1
ATOM 4732 O O . GLY A 1 611 ? 67.546 0.359 33.644 1.00 34.82 591 GLY A O 1
ATOM 4733 N N . VAL A 1 612 ? 67.056 -0.259 31.496 1.00 33.38 592 VAL A N 1
ATOM 4734 C CA . VAL A 1 612 ? 67.147 -1.739 31.673 1.00 33.95 592 VAL A CA 1
ATOM 4735 C C . VAL A 1 612 ? 68.031 -2.298 30.556 1.00 34.88 592 VAL A C 1
ATOM 4736 O O . VAL A 1 612 ? 68.419 -1.525 29.651 1.00 33.45 592 VAL A O 1
ATOM 4740 N N . TYR A 1 613 ? 68.344 -3.594 30.621 1.00 37.90 593 TYR A N 1
ATOM 4741 C CA . TYR A 1 613 ? 69.226 -4.281 29.646 1.00 39.72 593 TYR A CA 1
ATOM 4742 C C . TYR A 1 613 ? 68.637 -4.126 28.239 1.00 37.98 593 TYR A C 1
ATOM 4743 O O . TYR A 1 613 ? 67.497 -4.576 28.014 1.00 37.58 593 TYR A O 1
ATOM 4752 N N . GLY A 1 614 ? 69.398 -3.499 27.336 1.00 36.06 594 GLY A N 1
ATOM 4753 C CA . GLY A 1 614 ? 69.025 -3.282 25.925 1.00 35.09 594 GLY A CA 1
ATOM 4754 C C . GLY A 1 614 ? 68.317 -1.954 25.708 1.00 33.93 594 GLY A C 1
ATOM 4755 O O . GLY A 1 614 ? 68.216 -1.542 24.542 1.00 35.63 594 GLY A O 1
ATOM 4756 N N . ARG A 1 615 ? 67.854 -1.306 26.781 1.00 33.57 595 ARG A N 1
ATOM 4757 C CA . ARG A 1 615 ? 67.047 -0.052 26.741 1.00 33.43 595 ARG A CA 1
ATOM 4758 C C . ARG A 1 615 ? 67.593 0.921 27.794 1.00 30.60 595 ARG A C 1
ATOM 4759 O O . ARG A 1 615 ? 67.035 0.973 28.902 1.00 31.45 595 ARG A O 1
ATOM 4767 N N . ASP A 1 616 ? 68.633 1.681 27.438 1.00 30.86 596 ASP A N 1
ATOM 4768 C CA . ASP A 1 616 ? 69.536 2.382 28.392 1.00 30.85 596 ASP A CA 1
ATOM 4769 C C . ASP A 1 616 ? 69.024 3.791 28.715 1.00 29.74 596 ASP A C 1
ATOM 4770 O O . ASP A 1 616 ? 69.811 4.588 29.254 1.00 29.38 596 ASP A O 1
ATOM 4775 N N . TYR A 1 617 ? 67.753 4.093 28.429 1.00 27.24 597 TYR A N 1
ATOM 4776 C CA . TYR A 1 617 ? 67.158 5.436 28.645 1.00 26.76 597 TYR A CA 1
ATOM 4777 C C . TYR A 1 617 ? 65.760 5.267 29.223 1.00 25.51 597 TYR A C 1
ATOM 4778 O O . TYR A 1 617 ? 65.079 4.298 28.861 1.00 26.13 597 TYR A O 1
ATOM 4787 N N . THR A 1 618 ? 65.368 6.173 30.110 1.00 23.79 598 THR A N 1
ATOM 4788 C CA . THR A 1 618 ? 64.067 6.138 30.817 1.00 24.10 598 THR A CA 1
ATOM 4789 C C . THR A 1 618 ? 63.333 7.445 30.545 1.00 23.57 598 THR A C 1
ATOM 4790 O O . THR A 1 618 ? 63.900 8.520 30.820 1.00 24.18 598 THR A O 1
ATOM 4794 N N . LEU A 1 619 ? 62.124 7.346 29.996 1.00 22.41 599 LEU A N 1
ATOM 4795 C CA . LEU A 1 619 ? 61.146 8.456 30.001 1.00 21.85 599 LEU A CA 1
ATOM 4796 C C . LEU A 1 619 ? 60.168 8.215 31.151 1.00 22.32 599 LEU A C 1
ATOM 4797 O O . LEU A 1 619 ? 59.433 7.204 31.114 1.00 21.84 599 LEU A O 1
ATOM 4802 N N . SER A 1 620 ? 60.177 9.101 32.144 1.00 21.85 600 SER A N 1
ATOM 4803 C CA . SER A 1 620 ? 59.345 8.976 33.366 1.00 22.55 600 SER A CA 1
ATOM 4804 C C . SER A 1 620 ? 58.082 9.819 33.208 1.00 22.38 600 SER A C 1
ATOM 4805 O O . SER A 1 620 ? 58.196 11.036 33.016 1.00 22.62 600 SER A O 1
ATOM 4808 N N . VAL A 1 621 ? 56.916 9.181 33.284 1.00 21.44 601 VAL A N 1
ATOM 4809 C CA . VAL A 1 621 ? 55.611 9.822 32.975 1.00 21.72 601 VAL A CA 1
ATOM 4810 C C . VAL A 1 621 ? 54.655 9.619 34.146 1.00 22.61 601 VAL A C 1
ATOM 4811 O O . VAL A 1 621 ? 54.480 8.465 34.586 1.00 23.46 601 VAL A O 1
ATOM 4815 N N . ASP A 1 622 ? 54.024 10.699 34.594 1.00 22.41 602 ASP A N 1
ATOM 4816 C CA . ASP A 1 622 ? 52.928 10.644 35.588 1.00 22.83 602 ASP A CA 1
ATOM 4817 C C . ASP A 1 622 ? 51.659 10.218 34.851 1.00 22.74 602 ASP A C 1
ATOM 4818 O O . ASP A 1 622 ? 51.302 10.871 33.847 1.00 22.48 602 ASP A O 1
ATOM 4823 N N . LEU A 1 623 ? 51.013 9.157 35.331 1.00 22.42 603 LEU A N 1
ATOM 4824 C CA . LEU A 1 623 ? 49.782 8.612 34.717 1.00 22.31 603 LEU A CA 1
ATOM 4825 C C . LEU A 1 623 ? 48.634 8.754 35.701 1.00 22.98 603 LEU A C 1
ATOM 4826 O O . LEU A 1 623 ? 48.588 8.045 36.702 1.00 23.83 603 LEU A O 1
ATOM 4831 N N . PRO A 1 624 ? 47.678 9.669 35.434 1.00 22.76 604 PRO A N 1
ATOM 4832 C CA . PRO A 1 624 ? 46.454 9.751 36.224 1.00 23.20 604 PRO A CA 1
ATOM 4833 C C . PRO A 1 624 ? 45.716 8.404 36.220 1.00 22.88 604 PRO A C 1
ATOM 4834 O O . PRO A 1 624 ? 45.835 7.651 35.259 1.00 20.68 604 PRO A O 1
ATOM 4838 N N . ALA A 1 625 ? 44.968 8.129 37.289 1.00 22.61 605 ALA A N 1
ATOM 4839 C CA . ALA A 1 625 ? 44.043 6.979 37.363 1.00 22.69 605 ALA A CA 1
ATOM 4840 C C . ALA A 1 625 ? 43.210 6.947 36.078 1.00 20.89 605 ALA A C 1
ATOM 4841 O O . ALA A 1 625 ? 42.595 7.973 35.751 1.00 21.11 605 ALA A O 1
ATOM 4843 N N . MET A 1 626 ? 43.229 5.814 35.366 1.00 21.04 606 MET A N 1
ATOM 4844 C CA . MET A 1 626 ? 42.337 5.505 34.213 1.00 20.52 606 MET A CA 1
ATOM 4845 C C . MET A 1 626 ? 42.668 6.411 33.020 1.00 20.43 606 MET A C 1
ATOM 4846 O O . MET A 1 626 ? 41.874 6.441 32.071 1.00 19.82 606 MET A O 1
ATOM 4851 N N . GLY A 1 627 ? 43.807 7.096 33.061 1.00 19.67 607 GLY A N 1
ATOM 4852 C CA . GLY A 1 627 ? 44.146 8.143 32.086 1.00 19.51 607 GLY A CA 1
ATOM 4853 C C . GLY A 1 627 ? 45.109 7.664 31.019 1.00 18.97 607 GLY A C 1
ATOM 4854 O O . GLY A 1 627 ? 45.927 6.751 31.276 1.00 19.16 607 GLY A O 1
ATOM 4855 N N . SER A 1 628 ? 45.067 8.327 29.864 1.00 18.33 608 SER A N 1
ATOM 4856 C CA . SER A 1 628 ? 45.974 8.061 28.726 1.00 18.28 608 SER A CA 1
ATOM 4857 C C . SER A 1 628 ? 46.700 9.346 28.327 1.00 17.28 608 SER A C 1
ATOM 4858 O O . SER A 1 628 ? 46.145 10.439 28.537 1.00 17.39 608 SER A O 1
ATOM 4861 N N . ARG A 1 629 ? 47.894 9.196 27.770 1.00 18.03 609 ARG A N 1
ATOM 4862 C CA . ARG A 1 629 ? 48.666 10.322 27.200 1.00 19.08 609 ARG A CA 1
ATOM 4863 C C . ARG A 1 629 ? 49.305 9.909 25.879 1.00 18.32 609 ARG A C 1
ATOM 4864 O O . ARG A 1 629 ? 49.758 8.767 25.735 1.00 18.24 609 ARG A O 1
ATOM 4872 N N . MET A 1 630 ? 49.360 10.864 24.960 1.00 17.76 610 MET A N 1
ATOM 4873 C CA . MET A 1 630 ? 50.051 10.742 23.662 1.00 18.13 610 MET A CA 1
ATOM 4874 C C . MET A 1 630 ? 51.176 11.776 23.645 1.00 17.26 610 MET A C 1
ATOM 4875 O O . MET A 1 630 ? 50.911 12.912 24.042 1.00 17.36 610 MET A O 1
ATOM 4880 N N . TYR A 1 631 ? 52.377 11.365 23.257 1.00 17.53 611 TYR A N 1
ATOM 4881 C CA . TYR A 1 631 ? 53.561 12.245 23.139 1.00 17.19 611 TYR A CA 1
ATOM 4882 C C . TYR A 1 631 ? 54.144 12.144 21.739 1.00 16.91 611 TYR A C 1
ATOM 4883 O O . TYR A 1 631 ? 54.342 11.027 21.234 1.00 17.07 611 TYR A O 1
ATOM 4892 N N . ARG A 1 632 ? 54.457 13.295 21.152 1.00 16.36 612 ARG A N 1
ATOM 4893 C CA . ARG A 1 632 ? 55.374 13.349 19.994 1.00 16.95 612 ARG A CA 1
ATOM 4894 C C . ARG A 1 632 ? 56.783 13.047 20.518 1.00 16.70 612 ARG A C 1
ATOM 4895 O O . ARG A 1 632 ? 57.222 13.719 21.474 1.00 17.54 612 ARG A O 1
ATOM 4903 N N . ILE A 1 633 ? 57.463 12.076 19.920 1.00 16.92 613 ILE A N 1
ATOM 4904 C CA . ILE A 1 633 ? 58.859 11.713 20.290 1.00 17.23 613 ILE A CA 1
ATOM 4905 C C . ILE A 1 633 ? 59.809 12.354 19.280 1.00 17.20 613 ILE A C 1
ATOM 4906 O O . ILE A 1 633 ? 59.645 12.120 18.058 1.00 17.85 613 ILE A O 1
ATOM 4911 N N . THR A 1 634 ? 60.771 13.134 19.779 1.00 18.08 614 THR A N 1
ATOM 4912 C CA . THR A 1 634 ? 61.872 13.719 18.976 1.00 19.31 614 THR A CA 1
ATOM 4913 C C . THR A 1 634 ? 63.189 13.138 19.479 1.00 20.57 614 THR A C 1
ATOM 4914 O O . THR A 1 634 ? 63.658 13.524 20.548 1.00 21.02 614 THR A O 1
ATOM 4918 N N . PRO A 1 635 ? 63.785 12.165 18.757 1.00 23.04 615 PRO A N 1
ATOM 4919 C CA . PRO A 1 635 ? 65.074 11.599 19.150 1.00 25.20 615 PRO A CA 1
ATOM 4920 C C . PRO A 1 635 ? 66.159 12.681 19.206 1.00 27.32 615 PRO A C 1
ATOM 4921 O O . PRO A 1 635 ? 66.135 13.595 18.396 1.00 26.88 615 PRO A O 1
ATOM 4925 N N . GLU A 1 636 ? 67.064 12.565 20.181 1.00 32.17 616 GLU A N 1
ATOM 4926 C CA . GLU A 1 636 ? 68.328 13.346 20.226 1.00 36.92 616 GLU A CA 1
ATOM 4927 C C . GLU A 1 636 ? 69.176 12.881 19.032 1.00 39.67 616 GLU A C 1
ATOM 4928 O O . GLU A 1 636 ? 69.011 11.716 18.601 1.00 40.37 616 GLU A O 1
ATOM 4934 N N . ALA A 1 637 ? 70.007 13.765 18.479 1.00 40.77 617 ALA A N 1
ATOM 4935 C CA . ALA A 1 637 ? 70.940 13.458 17.370 1.00 45.07 617 ALA A CA 1
ATOM 4936 C C . ALA A 1 637 ? 72.386 13.608 17.862 1.00 46.36 617 ALA A C 1
ATOM 4937 O O . ALA A 1 637 ? 72.627 14.045 18.993 1.00 47.46 617 ALA A O 1
#